Protein AF-A0A933D421-F1 (afdb_monomer_lite)

Sequence (544 aa):
MMTQTYIPRANGWRQTLLIFWFVSIFLESEGARSQDIIVEEHPNHYILLVDASGSMLSTKAKANALRNILFDTLSNRLFRLGFGENIPPLDLNRDFITMHTFGIVEKDSSPAYLRLKGYDFQKDFVHTIILRERLVSPQYLTARLYPNRFFELTVLGWAKQLGLSASRPDSLNTTANRTFLIFIHDAETNESSLAEELIMAERWSNSASFEQAKRIVRDIDRDYGFYDAQGERRWAWQLRYHLPNQPSQTIYLEAYEVIAANLLKLQGESRSIRPFADMRVRWVNEKKTNSEGILSYSFEETFLTWINSFHPTEMTVHFNFTRNTTSSVQPFIPSAETPFKYSDTLSCDTREVNIAFQVPLHQLDALLGTRNMQFVVDHSLTLPKPFRCTIEFFLFTLSTATISILLLTTIIYTIYFRFFATHVFLELPGLVKPIRIRRNTVLTQAITIAPQTNLEVFSVLLPPQLIQRLFYRHASLLIKTTNQGLCKWQDEGSDSTVIRLPHNKKRVNALWTNLPSGPTVVALLFRQAHSESQLHVEYPKGTN

pLDDT: mean 86.41, std 14.04, range [30.09, 98.44]

Radius of gyration: 53.19 Å; chains: 1; bounding box: 113×78×148 Å

Structure (mmCIF, N/CA/C/O backbone):
data_AF-A0A933D421-F1
#
_entry.id   AF-A0A933D421-F1
#
loop_
_atom_site.group_PDB
_atom_site.id
_atom_site.type_symbol
_atom_site.label_atom_id
_atom_site.label_alt_id
_atom_site.label_comp_id
_atom_site.label_asym_id
_atom_site.label_entity_id
_atom_site.label_seq_id
_atom_site.pdbx_PDB_ins_code
_atom_site.Cartn_x
_atom_site.Cartn_y
_atom_site.Cartn_z
_atom_site.occupancy
_atom_site.B_iso_or_equiv
_atom_site.auth_seq_id
_atom_site.auth_comp_id
_atom_site.auth_asym_id
_atom_site.auth_atom_id
_atom_site.pdbx_PDB_model_num
ATOM 1 N N . MET A 1 1 ? 32.314 57.222 -58.630 1.00 40.28 1 MET A N 1
ATOM 2 C CA . MET A 1 1 ? 33.245 56.073 -58.669 1.00 40.28 1 MET A CA 1
ATOM 3 C C . MET A 1 1 ? 32.766 55.076 -57.620 1.00 40.28 1 MET A C 1
ATOM 5 O O . MET A 1 1 ? 32.872 55.376 -56.444 1.00 40.28 1 MET A O 1
ATOM 9 N N . MET A 1 2 ? 31.912 54.106 -57.969 1.00 30.94 2 MET A N 1
ATOM 10 C CA . MET A 1 2 ? 32.271 52.798 -58.562 1.00 30.94 2 MET A CA 1
ATOM 11 C C . MET A 1 2 ? 33.313 52.071 -57.694 1.00 30.94 2 MET A C 1
ATOM 13 O O . MET A 1 2 ? 34.477 52.443 -57.718 1.00 30.94 2 MET A O 1
ATOM 17 N N . THR A 1 3 ? 32.863 51.285 -56.706 1.00 35.72 3 THR A N 1
ATOM 18 C CA . THR A 1 3 ? 32.573 49.823 -56.734 1.00 35.72 3 THR A CA 1
ATOM 19 C C . THR A 1 3 ? 33.805 48.980 -56.406 1.00 35.72 3 THR A C 1
ATOM 21 O O . THR A 1 3 ? 34.722 48.957 -57.213 1.00 35.72 3 THR A O 1
ATOM 24 N N . GLN A 1 4 ? 33.781 48.206 -55.309 1.00 31.16 4 GLN A N 1
ATOM 25 C CA . GLN A 1 4 ? 33.676 46.736 -55.376 1.00 31.16 4 GLN A CA 1
ATOM 26 C C . GLN A 1 4 ? 33.815 46.024 -54.011 1.00 31.16 4 GLN A C 1
ATOM 28 O O . GLN A 1 4 ? 34.751 46.236 -53.249 1.00 31.16 4 GLN A O 1
ATOM 33 N N . THR A 1 5 ? 32.861 45.105 -53.814 1.00 30.09 5 THR A N 1
ATOM 34 C CA . THR A 1 5 ? 32.930 43.782 -53.161 1.00 30.09 5 THR A CA 1
ATOM 35 C C . THR A 1 5 ? 33.203 43.663 -51.662 1.00 30.09 5 THR A C 1
ATOM 37 O O . THR A 1 5 ? 34.333 43.557 -51.198 1.00 30.09 5 THR A O 1
ATOM 40 N N . TYR A 1 6 ? 32.092 43.495 -50.943 1.00 30.91 6 TYR A N 1
ATOM 41 C CA . TYR A 1 6 ? 31.979 42.888 -49.624 1.00 30.91 6 TYR A CA 1
ATOM 42 C C . TYR A 1 6 ? 31.712 41.378 -49.785 1.00 30.91 6 TYR A C 1
ATOM 44 O O . TYR A 1 6 ? 30.716 41.004 -50.401 1.00 30.91 6 TYR A O 1
ATOM 52 N N . ILE A 1 7 ? 32.575 40.515 -49.237 1.00 42.16 7 ILE A N 1
ATOM 53 C CA . ILE A 1 7 ? 32.266 39.104 -48.942 1.00 42.16 7 ILE A CA 1
ATOM 54 C C . ILE A 1 7 ? 33.008 38.716 -47.654 1.00 42.16 7 ILE A C 1
ATOM 56 O O . ILE A 1 7 ? 34.228 38.549 -47.694 1.00 42.16 7 ILE A O 1
ATOM 60 N N . PRO A 1 8 ? 32.308 38.449 -46.539 1.00 38.25 8 PRO A N 1
ATOM 61 C CA . PRO A 1 8 ? 32.777 37.499 -45.552 1.00 38.25 8 PRO A CA 1
ATOM 62 C C . PRO A 1 8 ? 32.083 36.155 -45.776 1.00 38.25 8 PRO A C 1
ATOM 64 O O . PRO A 1 8 ? 30.862 36.038 -45.865 1.00 38.25 8 PRO A O 1
ATOM 67 N N . ARG A 1 9 ? 32.932 35.135 -45.882 1.00 32.97 9 ARG A N 1
ATOM 68 C CA . ARG A 1 9 ? 32.606 33.716 -45.980 1.00 32.97 9 ARG A CA 1
ATOM 69 C C . ARG A 1 9 ? 31.677 33.264 -44.853 1.00 32.97 9 ARG A C 1
ATOM 71 O O . ARG A 1 9 ? 31.929 33.523 -43.679 1.00 32.97 9 ARG A O 1
ATOM 78 N N . ALA A 1 10 ? 30.678 32.481 -45.242 1.00 37.91 10 ALA A N 1
ATOM 79 C CA . ALA A 1 10 ? 29.863 31.658 -44.368 1.00 37.91 10 ALA A CA 1
ATOM 80 C C . ALA A 1 10 ? 30.731 30.670 -43.565 1.00 37.91 10 ALA A C 1
ATOM 82 O O . ALA A 1 10 ? 31.216 29.677 -44.102 1.00 37.91 10 ALA A O 1
ATOM 83 N N . ASN A 1 11 ? 30.876 30.920 -42.265 1.00 42.66 11 ASN A N 1
ATOM 84 C CA . ASN A 1 11 ? 31.207 29.904 -41.267 1.00 42.66 11 ASN A CA 1
ATOM 85 C C . ASN A 1 11 ? 29.934 29.643 -40.460 1.00 42.66 11 ASN A C 1
ATOM 87 O O . ASN A 1 11 ? 29.681 30.296 -39.455 1.00 42.66 11 ASN A O 1
ATOM 91 N N . GLY A 1 12 ? 29.098 28.724 -40.939 1.00 38.22 12 GLY A N 1
ATOM 92 C CA . GLY A 1 12 ? 27.780 28.481 -40.351 1.00 38.22 12 GLY A CA 1
ATOM 93 C C . GLY A 1 12 ? 27.236 27.092 -40.648 1.00 38.22 12 GLY A C 1
ATOM 94 O O . GLY A 1 12 ? 26.099 26.975 -41.070 1.00 38.22 12 GLY A O 1
ATOM 95 N N . TRP A 1 13 ? 28.054 26.046 -40.493 1.00 35.22 13 TRP A N 1
ATOM 96 C CA . TRP A 1 13 ? 27.621 24.649 -40.691 1.00 35.22 13 TRP A CA 1
ATOM 97 C C . TRP A 1 13 ? 28.141 23.689 -39.606 1.00 35.22 13 TRP A C 1
ATOM 99 O O . TRP A 1 13 ? 28.271 22.491 -39.836 1.00 35.22 13 TRP A O 1
ATOM 109 N N . ARG A 1 14 ? 28.461 24.193 -38.403 1.00 36.81 14 ARG A N 1
ATOM 110 C CA . ARG A 1 14 ? 28.916 23.349 -37.275 1.00 36.81 14 ARG A CA 1
ATOM 111 C C . ARG A 1 14 ? 28.171 23.530 -35.948 1.00 36.81 14 ARG A C 1
ATOM 113 O O . ARG A 1 14 ? 28.509 22.839 -34.999 1.00 36.81 14 ARG A O 1
ATOM 120 N N . GLN A 1 15 ? 27.142 24.376 -35.871 1.00 40.47 15 GLN A N 1
ATOM 121 C CA . GLN A 1 15 ? 26.372 24.574 -34.627 1.00 40.47 15 GLN A CA 1
ATOM 122 C C . GLN A 1 15 ? 24.913 24.095 -34.682 1.00 40.47 15 GLN A C 1
ATOM 124 O O . GLN A 1 15 ? 24.257 24.028 -33.650 1.00 40.47 15 GLN A O 1
ATOM 129 N N . THR A 1 16 ? 24.413 23.656 -35.838 1.00 39.94 16 THR A N 1
ATOM 130 C CA . THR A 1 16 ? 23.003 23.251 -35.994 1.00 39.94 16 THR A CA 1
ATOM 131 C C . THR A 1 16 ? 22.728 21.776 -35.670 1.00 39.94 16 THR A C 1
ATOM 133 O O . THR A 1 16 ? 21.579 21.353 -35.691 1.00 39.94 16 THR A O 1
ATOM 136 N N . LEU A 1 17 ? 23.755 20.982 -35.342 1.00 36.59 17 LEU A N 1
ATOM 137 C CA . LEU A 1 17 ? 23.623 19.537 -35.079 1.00 36.59 17 LEU A CA 1
ATOM 138 C C . LEU A 1 17 ? 23.574 19.163 -33.586 1.00 36.59 17 LEU A C 1
ATOM 140 O O . LEU A 1 17 ? 23.368 18.000 -33.266 1.00 36.59 17 LEU A O 1
ATOM 144 N N . LEU A 1 18 ? 23.716 20.132 -32.673 1.00 37.53 18 LEU A N 1
ATOM 145 C CA . LEU A 1 18 ? 23.703 19.893 -31.219 1.00 37.53 18 LEU A CA 1
ATOM 146 C C . LEU A 1 18 ? 22.441 20.400 -30.500 1.00 37.53 18 LEU A C 1
ATOM 148 O O . LEU A 1 18 ? 22.252 20.092 -29.331 1.00 37.53 18 LEU A O 1
ATOM 152 N N . ILE A 1 19 ? 21.547 21.121 -31.187 1.00 37.59 19 ILE A N 1
ATOM 153 C CA . ILE A 1 19 ? 20.335 21.700 -30.570 1.00 37.59 19 ILE A CA 1
ATOM 154 C C . ILE A 1 19 ? 19.090 20.808 -30.768 1.00 37.59 19 ILE A C 1
ATOM 156 O O . ILE A 1 19 ? 18.102 20.955 -30.058 1.00 37.59 19 ILE A O 1
ATOM 160 N N . PHE A 1 20 ? 19.152 19.793 -31.637 1.00 36.06 20 PHE A N 1
ATOM 161 C CA . PHE A 1 20 ? 18.043 18.843 -31.832 1.00 36.06 20 PHE A CA 1
ATOM 162 C C . PHE A 1 20 ? 17.996 17.685 -30.819 1.00 36.06 20 PHE A C 1
ATOM 164 O O . PHE A 1 20 ? 17.106 16.846 -30.900 1.00 36.06 20 PHE A O 1
ATOM 171 N N . TRP A 1 21 ? 18.914 17.646 -29.849 1.00 37.09 21 TRP A N 1
ATOM 172 C CA . TRP A 1 21 ? 18.973 16.590 -28.828 1.00 37.09 21 TRP A CA 1
ATOM 173 C C . TRP A 1 21 ? 18.249 16.924 -27.512 1.00 37.09 21 TRP A C 1
ATOM 175 O O . TRP A 1 21 ? 18.251 16.102 -26.604 1.00 37.09 21 TRP A O 1
ATOM 185 N N . PHE A 1 22 ? 17.609 18.096 -27.388 1.00 36.22 22 PHE A N 1
ATOM 186 C CA . PHE A 1 22 ? 17.103 18.573 -26.089 1.00 36.22 22 PHE A CA 1
ATOM 187 C C . PHE A 1 22 ? 15.595 18.868 -25.988 1.00 36.22 22 PHE A C 1
ATOM 189 O O . PHE A 1 22 ? 15.155 19.318 -24.936 1.00 36.22 22 PHE A O 1
ATOM 196 N N . VAL A 1 23 ? 14.772 18.608 -27.016 1.00 34.69 23 VAL A N 1
ATOM 197 C CA . VAL A 1 23 ? 13.367 19.095 -27.035 1.00 34.69 23 VAL A CA 1
ATOM 198 C C . VAL A 1 23 ? 12.318 17.989 -27.248 1.00 34.69 23 VAL A C 1
ATOM 200 O O . VAL A 1 23 ? 11.294 18.202 -27.883 1.00 34.69 23 VAL A O 1
ATOM 203 N N . SER A 1 24 ? 12.511 16.772 -26.730 1.00 33.25 24 SER A N 1
ATOM 204 C CA . SER A 1 24 ? 11.437 15.748 -26.793 1.00 33.25 24 SER A CA 1
ATOM 205 C C . SER A 1 24 ? 11.274 14.879 -25.547 1.00 33.25 24 SER A C 1
ATOM 207 O O . SER A 1 24 ? 10.720 13.790 -25.633 1.00 33.25 24 SER A O 1
ATOM 209 N N . ILE A 1 25 ? 11.696 15.357 -24.374 1.00 40.53 25 ILE A N 1
ATOM 210 C CA . ILE A 1 25 ? 11.399 14.685 -23.100 1.00 40.53 25 ILE A CA 1
ATOM 211 C C . ILE A 1 25 ? 10.847 15.715 -22.110 1.00 40.53 25 ILE A C 1
ATOM 213 O O . ILE A 1 25 ? 11.459 16.039 -21.103 1.00 40.53 25 ILE A O 1
ATOM 217 N N . PHE A 1 26 ? 9.680 16.263 -22.430 1.00 37.12 26 PHE A N 1
ATOM 218 C CA . PHE A 1 26 ? 8.717 16.661 -21.406 1.00 37.12 26 PHE A CA 1
ATOM 219 C C . PHE A 1 26 ? 7.535 15.713 -21.574 1.00 37.12 26 PHE A C 1
ATOM 221 O O . PHE A 1 26 ? 6.525 16.045 -22.184 1.00 37.12 26 PHE A O 1
ATOM 228 N N . LEU A 1 27 ? 7.735 14.470 -21.133 1.00 39.78 27 LEU A N 1
ATOM 229 C CA . LEU A 1 27 ? 6.617 13.593 -20.829 1.00 39.78 27 LEU A CA 1
ATOM 230 C C . LEU A 1 27 ? 6.030 14.130 -19.529 1.00 39.78 27 LEU A C 1
ATOM 232 O O . LEU A 1 27 ? 6.696 14.111 -18.492 1.00 39.78 27 LEU A O 1
ATOM 236 N N . GLU A 1 28 ? 4.813 14.660 -19.621 1.00 38.38 28 GLU A N 1
ATOM 237 C CA . GLU A 1 28 ? 3.894 14.721 -18.492 1.00 38.38 28 GLU A CA 1
ATOM 238 C C . GLU A 1 28 ? 3.992 13.380 -17.766 1.00 38.38 28 GLU A C 1
ATOM 240 O O . GLU A 1 28 ? 3.680 12.333 -18.333 1.00 38.38 28 GLU A O 1
ATOM 245 N N . SER A 1 29 ? 4.517 13.389 -16.539 1.00 41.00 29 SER A N 1
ATOM 246 C CA . SER A 1 29 ? 4.427 12.216 -15.685 1.00 41.00 29 SER A CA 1
ATOM 247 C C . SER A 1 29 ? 2.951 12.065 -15.345 1.00 41.00 29 SER A C 1
ATOM 249 O O . SER A 1 29 ? 2.460 12.745 -14.440 1.00 41.00 29 SER A O 1
ATOM 251 N N . GLU A 1 30 ? 2.242 11.249 -16.124 1.00 47.75 30 GLU A N 1
ATOM 252 C CA . GLU A 1 30 ? 0.911 10.766 -15.781 1.00 47.75 30 GLU A CA 1
ATOM 253 C C . GLU A 1 30 ? 0.959 10.293 -14.328 1.00 47.75 30 GLU A C 1
ATOM 255 O O . GLU A 1 30 ? 1.812 9.494 -13.945 1.00 47.75 30 GLU A O 1
ATOM 260 N N . GLY A 1 31 ? 0.127 10.895 -13.481 1.00 53.53 31 GLY A N 1
ATOM 261 C CA . GLY A 1 31 ? 0.128 10.626 -12.048 1.00 53.53 31 GLY A CA 1
ATOM 262 C C . GLY A 1 31 ? -0.161 9.155 -11.748 1.00 53.53 31 GLY A C 1
ATOM 263 O O . GLY A 1 31 ? -0.744 8.434 -12.557 1.00 53.53 31 GLY A O 1
ATOM 264 N N . ALA A 1 32 ? 0.232 8.705 -10.556 1.00 59.62 32 ALA A N 1
ATOM 265 C CA . ALA A 1 32 ? -0.254 7.437 -10.020 1.00 59.62 32 ALA A CA 1
ATOM 266 C C . ALA A 1 32 ? -1.791 7.381 -10.121 1.00 59.62 32 ALA A C 1
ATOM 268 O O . ALA A 1 32 ? -2.465 8.341 -9.746 1.00 59.62 32 ALA A O 1
ATOM 269 N N . ARG A 1 33 ? -2.335 6.281 -10.657 1.00 63.56 33 ARG A N 1
ATOM 270 C CA . ARG A 1 33 ? -3.786 6.129 -10.879 1.00 63.56 33 ARG A CA 1
ATOM 271 C C . ARG A 1 33 ? -4.540 5.851 -9.579 1.00 63.56 33 ARG A C 1
ATOM 273 O O . ARG A 1 33 ? -5.685 6.270 -9.439 1.00 63.56 33 ARG A O 1
ATOM 280 N N . SER A 1 34 ? -3.882 5.173 -8.648 1.00 77.31 34 SER A N 1
ATOM 281 C CA . SER A 1 34 ? -4.403 4.797 -7.336 1.00 77.31 34 SER A CA 1
ATOM 282 C C . SER A 1 34 ? -3.242 4.687 -6.355 1.00 77.31 34 SER A C 1
ATOM 284 O O . SER A 1 34 ? -2.166 4.190 -6.698 1.00 77.31 34 SER A O 1
ATOM 286 N N . GLN A 1 35 ? -3.459 5.197 -5.147 1.00 86.69 35 GLN A N 1
ATOM 287 C CA . GLN A 1 35 ? -2.560 5.076 -4.006 1.00 86.69 35 GLN A CA 1
ATOM 288 C C . GLN A 1 35 ? -3.419 4.770 -2.794 1.00 86.69 35 GLN A C 1
ATOM 290 O O . GLN A 1 35 ? -4.224 5.611 -2.396 1.00 86.69 35 GLN A O 1
ATOM 295 N N . ASP A 1 36 ? -3.242 3.590 -2.218 1.00 87.19 36 ASP A N 1
ATOM 296 C CA . ASP A 1 36 ? -4.032 3.157 -1.075 1.00 87.19 36 ASP A CA 1
ATOM 297 C C . ASP A 1 36 ? -3.165 2.419 -0.057 1.00 87.19 36 ASP A C 1
ATOM 299 O O . ASP A 1 36 ? -2.214 1.711 -0.393 1.00 87.19 36 ASP A O 1
ATOM 303 N N . ILE A 1 37 ? -3.519 2.581 1.217 1.00 89.88 37 ILE A N 1
ATOM 304 C CA . ILE A 1 37 ? -3.041 1.717 2.294 1.00 89.88 37 ILE A CA 1
ATOM 305 C C . ILE A 1 37 ? -4.127 0.688 2.551 1.00 89.88 37 ILE A C 1
ATOM 307 O O . ILE A 1 37 ? -5.219 1.018 3.012 1.00 89.88 37 ILE A O 1
ATOM 311 N N . ILE A 1 38 ? -3.801 -0.564 2.273 1.00 91.19 38 ILE A N 1
ATOM 312 C CA . ILE A 1 38 ? -4.672 -1.706 2.493 1.00 91.19 38 ILE A CA 1
ATOM 313 C C . ILE A 1 38 ? -4.276 -2.332 3.825 1.00 91.19 38 ILE A C 1
ATOM 315 O O . ILE A 1 38 ? -3.135 -2.746 4.015 1.00 91.19 38 ILE A O 1
ATOM 319 N N . VAL A 1 39 ? -5.205 -2.379 4.774 1.00 89.81 39 VAL A N 1
ATOM 320 C CA . VAL A 1 39 ? -4.990 -3.090 6.039 1.00 89.81 39 VAL A CA 1
ATOM 321 C C . VAL A 1 39 ? -5.257 -4.573 5.798 1.00 89.81 39 VAL A C 1
ATOM 323 O O . VAL A 1 39 ? -6.278 -4.925 5.209 1.00 89.81 39 VAL A O 1
ATOM 326 N N . GLU A 1 40 ? -4.353 -5.445 6.240 1.00 90.12 40 GLU A N 1
ATOM 327 C CA . GLU A 1 40 ? -4.581 -6.890 6.181 1.00 90.12 40 GLU A CA 1
ATOM 328 C C . GLU A 1 40 ? -5.824 -7.278 7.002 1.00 90.12 40 GLU A C 1
ATOM 330 O O . GLU A 1 40 ? -6.016 -6.803 8.122 1.00 90.12 40 GLU A O 1
ATOM 335 N N . GLU A 1 41 ? -6.651 -8.185 6.480 1.00 89.38 41 GLU A N 1
ATOM 336 C CA . GLU A 1 41 ? -7.944 -8.525 7.094 1.00 89.38 41 GLU A CA 1
ATOM 337 C C . GLU A 1 41 ? -7.834 -9.197 8.467 1.00 89.38 41 GLU A C 1
ATOM 339 O O . GLU A 1 41 ? -8.750 -9.069 9.272 1.00 89.38 41 GLU A O 1
ATOM 344 N N . HIS A 1 42 ? -6.748 -9.925 8.736 1.00 92.75 42 HIS A N 1
ATOM 345 C CA . HIS A 1 42 ? -6.534 -10.693 9.964 1.00 92.75 42 HIS A CA 1
ATOM 346 C C . HIS A 1 42 ? -5.051 -10.701 10.338 1.00 92.75 42 HIS A C 1
ATOM 348 O O . HIS A 1 42 ? -4.216 -10.697 9.436 1.00 92.75 42 HIS A O 1
ATOM 354 N N . PRO A 1 43 ? -4.697 -10.827 11.627 1.00 96.00 43 PRO A N 1
ATOM 355 C CA . PRO A 1 43 ? -5.585 -11.022 12.779 1.00 96.00 43 PRO A CA 1
ATOM 356 C C . PRO A 1 43 ? -6.247 -9.721 13.257 1.00 96.00 43 PRO A C 1
ATOM 358 O O . PRO A 1 43 ? -5.604 -8.678 13.303 1.00 96.00 43 PRO A O 1
ATOM 361 N N . ASN A 1 44 ? -7.505 -9.788 13.683 1.00 97.00 44 ASN A N 1
ATOM 362 C CA . ASN A 1 44 ? -8.232 -8.689 14.324 1.00 97.00 44 ASN A CA 1
ATOM 363 C C . ASN A 1 44 ? -8.268 -8.852 15.844 1.00 97.00 44 ASN A C 1
ATOM 365 O O . ASN A 1 44 ? -8.042 -9.938 16.375 1.00 97.00 44 ASN A O 1
ATOM 369 N N . HIS A 1 45 ? -8.594 -7.780 16.562 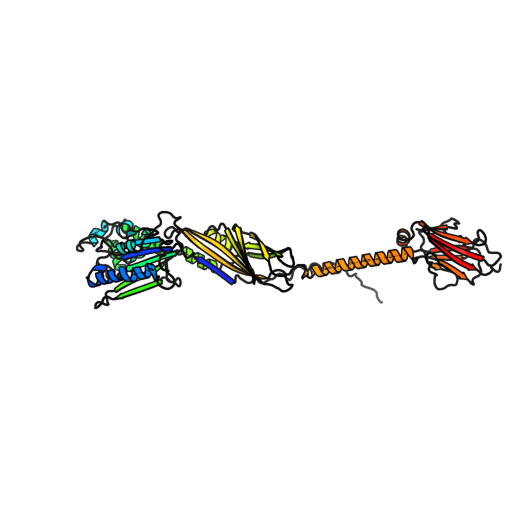1.00 97.75 45 HIS A N 1
ATOM 370 C CA . HIS A 1 45 ? -8.806 -7.799 18.007 1.00 97.75 45 HIS A CA 1
ATOM 371 C C . HIS A 1 45 ? -10.189 -7.259 18.364 1.00 97.75 45 HIS A C 1
ATOM 373 O O . HIS A 1 45 ? -10.480 -6.092 18.128 1.00 97.75 45 HIS A O 1
ATOM 379 N N . TYR A 1 46 ? -11.028 -8.100 18.962 1.00 98.19 46 TYR A N 1
ATOM 380 C CA . TYR A 1 46 ? -12.363 -7.738 19.428 1.00 98.19 46 TYR A CA 1
ATOM 381 C C . TYR A 1 46 ? -12.332 -7.482 20.933 1.00 98.19 46 TYR A C 1
ATOM 383 O O . TYR A 1 46 ? -11.952 -8.356 21.709 1.00 98.19 46 TYR A O 1
ATOM 391 N N . ILE A 1 47 ? -12.752 -6.293 21.351 1.00 98.38 47 ILE A N 1
ATOM 392 C CA . ILE A 1 47 ? -12.903 -5.896 22.750 1.00 98.38 47 ILE A CA 1
ATOM 393 C C . ILE A 1 47 ? -14.398 -5.853 23.052 1.00 98.38 47 ILE A C 1
ATOM 395 O O . ILE A 1 47 ? -15.101 -4.947 22.611 1.00 98.38 47 ILE A O 1
ATOM 399 N N . LEU A 1 48 ? -14.888 -6.834 23.804 1.00 98.19 48 LEU A N 1
ATOM 400 C CA . LEU A 1 48 ? -16.241 -6.836 24.346 1.00 98.19 48 LEU A CA 1
ATOM 401 C C . LEU A 1 48 ? -16.239 -6.092 25.678 1.00 98.19 48 LEU A C 1
ATOM 403 O O . LEU A 1 48 ? -15.549 -6.502 26.608 1.00 98.19 48 LEU A O 1
ATOM 407 N N . LEU A 1 49 ? -17.017 -5.021 25.774 1.00 97.94 49 LEU A N 1
ATOM 408 C CA . LEU A 1 49 ? -17.159 -4.213 26.975 1.00 97.94 49 LEU A CA 1
ATOM 409 C C . LEU A 1 49 ? -18.627 -4.216 27.412 1.00 97.94 49 LEU A C 1
ATOM 411 O O . LEU A 1 49 ? -19.479 -3.610 26.762 1.00 97.94 49 LEU A O 1
ATOM 415 N N . VAL A 1 50 ? -18.913 -4.929 28.500 1.00 97.19 50 VAL A N 1
ATOM 416 C CA . VAL A 1 50 ? -20.275 -5.155 28.998 1.00 97.19 50 VAL A CA 1
ATOM 417 C C . VAL A 1 50 ? -20.510 -4.362 30.277 1.00 97.19 50 VAL A C 1
ATOM 419 O O . VAL A 1 50 ? -19.765 -4.502 31.247 1.00 97.19 50 VAL A O 1
ATOM 422 N N . ASP A 1 51 ? -21.561 -3.553 30.291 1.00 96.00 51 ASP A N 1
ATOM 423 C CA . ASP A 1 51 ? -21.996 -2.851 31.491 1.00 96.00 51 ASP A CA 1
ATOM 424 C C . ASP A 1 51 ? -22.525 -3.847 32.526 1.00 96.00 51 ASP A C 1
ATOM 426 O O . ASP A 1 51 ? -23.450 -4.623 32.263 1.00 96.00 51 ASP A O 1
ATOM 430 N N . ALA A 1 52 ? -21.894 -3.847 33.696 1.00 94.62 52 ALA A N 1
ATOM 431 C CA . ALA A 1 52 ? -22.267 -4.669 34.836 1.00 94.62 52 ALA A CA 1
ATOM 432 C C . ALA A 1 52 ? -22.821 -3.816 35.988 1.00 94.62 52 ALA A C 1
ATOM 434 O O . ALA A 1 52 ? -22.849 -4.262 37.135 1.00 94.62 52 ALA A O 1
ATOM 435 N N . SER A 1 53 ? -23.257 -2.589 35.713 1.00 91.12 53 SER A N 1
ATOM 436 C CA . SER A 1 53 ? -23.921 -1.741 36.699 1.00 91.12 53 SER A CA 1
ATOM 437 C C . SER A 1 53 ? -25.293 -2.289 37.120 1.00 91.12 53 SER A C 1
ATOM 439 O O . SER A 1 53 ? -25.935 -3.087 36.431 1.00 91.12 53 SER A O 1
ATOM 441 N N . GLY A 1 54 ? -25.762 -1.866 38.292 1.00 86.81 54 GLY A N 1
ATOM 442 C CA . GLY A 1 54 ? -27.043 -2.265 38.861 1.00 86.81 54 GLY A CA 1
ATOM 443 C C . GLY A 1 54 ? -28.232 -1.784 38.029 1.00 86.81 54 GLY A C 1
ATOM 444 O O . GLY A 1 54 ? -29.255 -2.471 37.987 1.00 86.81 54 GLY A O 1
ATOM 445 N N . SER A 1 55 ? -28.098 -0.667 37.299 1.00 89.06 55 SER A N 1
ATOM 446 C CA . SER A 1 55 ? -29.134 -0.151 36.390 1.00 89.06 55 SER A CA 1
ATOM 447 C C . SER A 1 55 ? -29.504 -1.177 35.317 1.00 89.06 55 SER A C 1
ATOM 449 O O . SER A 1 55 ? -30.701 -1.406 35.085 1.00 89.06 55 SER A O 1
ATOM 451 N N . MET A 1 56 ? -28.509 -1.906 34.795 1.00 90.38 56 MET A N 1
ATOM 452 C CA . MET A 1 56 ? -28.667 -2.989 33.816 1.00 90.38 56 MET A CA 1
ATOM 453 C C . MET A 1 56 ? -29.522 -4.155 34.329 1.00 90.38 56 MET A C 1
ATOM 455 O O . MET A 1 56 ? -30.089 -4.903 33.529 1.00 90.38 56 MET A O 1
ATOM 459 N N . LEU A 1 57 ? -29.646 -4.316 35.652 1.00 87.94 57 LEU A N 1
ATOM 460 C CA . LEU A 1 57 ? -30.450 -5.356 36.304 1.00 87.94 57 LEU A CA 1
ATOM 461 C C . LEU A 1 57 ? -31.596 -4.822 37.171 1.00 87.94 57 LEU A C 1
ATOM 463 O O . LEU A 1 57 ? -32.268 -5.611 37.839 1.00 87.94 57 LEU A O 1
ATOM 467 N N . SER A 1 58 ? -31.854 -3.514 37.151 1.00 86.44 58 SER A N 1
ATOM 468 C CA . SER A 1 58 ? -32.830 -2.861 38.040 1.00 86.44 58 SER A CA 1
ATOM 469 C C . SER A 1 58 ? -34.240 -3.460 37.957 1.00 86.44 58 SER A C 1
ATOM 471 O O . SER A 1 58 ? -35.008 -3.395 38.917 1.00 86.44 58 SER A O 1
ATOM 473 N N . THR A 1 59 ? -34.585 -4.101 36.835 1.00 88.75 59 THR A N 1
ATOM 474 C CA . THR A 1 59 ? -35.825 -4.863 36.674 1.00 88.75 59 THR A CA 1
ATOM 475 C C . THR A 1 59 ? -35.567 -6.249 36.080 1.00 88.75 59 THR A C 1
ATOM 477 O O . THR A 1 59 ? -34.644 -6.462 35.291 1.00 88.75 59 THR A O 1
ATOM 480 N N . LYS A 1 60 ? -36.454 -7.212 36.375 1.00 90.12 60 LYS A N 1
ATOM 481 C CA . LYS A 1 60 ? -36.432 -8.545 35.738 1.00 90.12 60 LYS A CA 1
ATOM 482 C C . LYS A 1 60 ? -36.545 -8.456 34.210 1.00 90.12 60 LYS A C 1
ATOM 484 O O . LYS A 1 60 ? -35.978 -9.284 33.503 1.00 90.12 60 LYS A O 1
ATOM 489 N N . ALA A 1 61 ? -37.271 -7.457 33.704 1.00 90.31 61 ALA A N 1
ATOM 490 C CA . ALA A 1 61 ? -37.400 -7.211 32.273 1.00 90.31 61 ALA A CA 1
ATOM 491 C C . ALA A 1 61 ? -36.053 -6.798 31.657 1.00 90.31 61 ALA A C 1
ATOM 493 O O . ALA A 1 61 ? -35.658 -7.397 30.657 1.00 90.31 61 ALA A O 1
ATOM 494 N N . LYS A 1 62 ? -35.321 -5.865 32.287 1.00 91.12 62 LYS A N 1
ATOM 495 C CA . LYS A 1 62 ? -33.957 -5.472 31.888 1.00 91.12 62 LYS A CA 1
ATOM 496 C C . LYS A 1 62 ? -32.983 -6.640 31.929 1.00 91.12 62 LYS A C 1
ATOM 498 O O . LYS A 1 62 ? -32.323 -6.909 30.932 1.00 91.12 62 LYS A O 1
ATOM 503 N N . ALA A 1 63 ? -32.978 -7.402 33.021 1.00 91.31 63 ALA A N 1
ATOM 504 C CA . ALA A 1 63 ? -32.122 -8.577 33.155 1.00 91.31 63 ALA A CA 1
ATOM 505 C C . ALA A 1 63 ? -32.368 -9.612 32.038 1.00 91.31 63 ALA A C 1
ATOM 507 O O . ALA A 1 63 ? -31.425 -10.146 31.453 1.00 91.31 63 ALA A O 1
ATOM 508 N N . ASN A 1 64 ? -33.635 -9.872 31.699 1.00 91.94 64 ASN A N 1
ATOM 509 C CA . ASN A 1 64 ? -33.993 -10.769 30.599 1.00 91.94 64 ASN A CA 1
ATOM 510 C C . ASN A 1 64 ? -33.614 -10.187 29.228 1.00 91.94 64 ASN A C 1
ATOM 512 O O . ASN A 1 64 ? -33.103 -10.916 28.381 1.00 91.94 64 ASN A O 1
ATOM 516 N N . ALA A 1 65 ? -33.835 -8.888 29.010 1.00 93.19 65 ALA A N 1
ATOM 517 C CA . ALA A 1 65 ? -33.446 -8.204 27.780 1.00 93.19 65 ALA A CA 1
ATOM 518 C C . ALA A 1 65 ? -31.928 -8.267 27.560 1.00 93.19 65 ALA A C 1
ATOM 520 O O . ALA A 1 65 ? -31.487 -8.652 26.480 1.00 93.19 65 ALA A O 1
ATOM 521 N N . LEU A 1 66 ? -31.136 -7.986 28.599 1.00 94.69 66 LEU A N 1
ATOM 522 C CA . LEU A 1 66 ? -29.681 -8.107 28.569 1.00 94.69 66 LEU A CA 1
ATOM 523 C C . LEU A 1 66 ? -29.249 -9.531 28.209 1.00 94.69 66 LEU A C 1
ATOM 525 O O . LEU A 1 66 ? -28.413 -9.712 27.328 1.00 94.69 66 LEU A O 1
ATOM 529 N N . ARG A 1 67 ? -29.848 -10.554 28.837 1.00 93.62 67 ARG A N 1
ATOM 530 C CA . ARG A 1 67 ? -29.570 -11.958 28.494 1.00 93.62 67 ARG A CA 1
ATOM 531 C C . ARG A 1 67 ? -29.836 -12.240 27.019 1.00 93.62 67 ARG A C 1
ATOM 533 O O . ARG A 1 67 ? -28.952 -12.764 26.353 1.00 93.62 67 ARG A O 1
ATOM 540 N N . ASN A 1 68 ? -30.996 -11.855 26.495 1.00 93.75 68 ASN A N 1
ATOM 541 C CA . ASN A 1 68 ? -31.329 -12.085 25.086 1.00 93.75 68 ASN A CA 1
ATOM 542 C C . ASN A 1 68 ? -30.352 -11.355 24.145 1.00 93.75 68 ASN A C 1
ATOM 544 O O . ASN A 1 68 ? -29.911 -11.910 23.140 1.00 93.75 68 ASN A O 1
ATOM 548 N N . ILE A 1 69 ? -29.955 -10.125 24.482 1.00 95.69 69 ILE A N 1
ATOM 549 C CA . ILE A 1 69 ? -28.965 -9.377 23.697 1.00 95.69 69 ILE A CA 1
ATOM 550 C C . ILE A 1 69 ? -27.618 -10.101 23.700 1.00 95.69 69 ILE A C 1
ATOM 552 O O . ILE A 1 69 ? -27.042 -10.279 22.634 1.00 95.69 69 ILE A O 1
ATOM 556 N N . LEU A 1 70 ? -27.124 -10.559 24.851 1.00 94.62 70 LEU A N 1
ATOM 557 C CA . LEU A 1 70 ? -25.824 -11.229 24.956 1.00 94.62 70 LEU A CA 1
ATOM 558 C C . LEU A 1 70 ? -25.821 -12.623 24.295 1.00 94.62 70 LEU A C 1
ATOM 560 O O . LEU A 1 70 ? -24.931 -12.949 23.503 1.00 94.62 70 LEU A O 1
ATOM 564 N N . PHE A 1 71 ? -26.819 -13.451 24.597 1.00 93.94 71 PHE A N 1
ATOM 565 C CA . PHE A 1 71 ? -26.859 -14.849 24.161 1.00 93.94 71 PHE A CA 1
ATOM 566 C C . PHE A 1 71 ? -27.324 -15.018 22.716 1.00 93.94 71 PHE A C 1
ATOM 568 O O . PHE A 1 71 ? -26.750 -15.837 22.003 1.00 93.94 71 PHE A O 1
ATOM 575 N N . ASP A 1 72 ? -28.291 -14.221 22.257 1.00 92.81 72 ASP A N 1
ATOM 576 C CA . ASP A 1 72 ? -28.836 -14.382 20.909 1.00 92.81 72 ASP A CA 1
ATOM 577 C C . ASP A 1 72 ? -28.199 -13.385 19.945 1.00 92.81 72 ASP A C 1
ATOM 579 O O . ASP A 1 72 ? -27.605 -13.763 18.934 1.00 92.81 72 ASP A O 1
ATOM 583 N N . THR A 1 73 ? -28.291 -12.092 20.257 1.00 95.44 73 THR A N 1
ATOM 584 C CA . THR A 1 73 ? -27.923 -11.045 19.295 1.00 95.44 73 THR A CA 1
ATOM 585 C C . THR A 1 73 ? -26.411 -10.912 19.150 1.00 95.44 73 THR A C 1
ATOM 587 O O . THR A 1 73 ? -25.887 -11.028 18.042 1.00 95.44 73 THR A O 1
ATOM 590 N N . LEU A 1 74 ? -25.707 -10.683 20.259 1.00 96.38 74 LEU A N 1
ATOM 591 C CA . LEU A 1 74 ? -24.263 -10.489 20.296 1.00 96.38 74 LEU A CA 1
ATOM 592 C C . LEU A 1 74 ? -23.548 -11.742 19.804 1.00 96.38 74 LEU A C 1
ATOM 594 O O . LEU A 1 74 ? -22.701 -11.631 18.929 1.00 96.38 74 LEU A O 1
ATOM 598 N N . SER A 1 75 ? -23.919 -12.925 20.301 1.00 93.81 75 SER A N 1
ATOM 599 C CA . SER A 1 75 ? -23.291 -14.179 19.865 1.00 93.81 75 SER A CA 1
ATOM 600 C C . SER A 1 75 ? -23.488 -14.423 18.361 1.00 93.81 75 SER A C 1
ATOM 602 O O . SER A 1 75 ? -22.531 -14.735 17.655 1.00 93.81 75 SER A O 1
ATOM 604 N N . ASN A 1 76 ? -24.697 -14.223 17.822 1.00 95.19 76 ASN A N 1
ATOM 605 C CA . ASN A 1 76 ? -24.939 -14.392 16.385 1.00 95.19 76 ASN A CA 1
ATOM 606 C C . ASN A 1 76 ? -24.163 -13.364 15.538 1.00 95.19 76 ASN A C 1
ATOM 608 O O . ASN A 1 76 ? -23.610 -13.702 14.491 1.00 95.19 76 ASN A O 1
ATOM 612 N N . ARG A 1 77 ? -24.079 -12.110 15.994 1.00 96.62 77 ARG A N 1
ATOM 613 C CA . ARG A 1 77 ? -23.302 -11.062 15.319 1.00 96.62 77 ARG A CA 1
ATOM 614 C C . ARG A 1 77 ? -21.811 -11.359 15.355 1.00 96.62 77 ARG A C 1
ATOM 616 O O . ARG A 1 77 ? -21.187 -11.422 14.303 1.00 96.62 77 ARG A O 1
ATOM 623 N N . LEU A 1 78 ? -21.274 -11.631 16.536 1.00 96.25 78 LEU A N 1
ATOM 624 C CA . LEU A 1 78 ? -19.855 -11.868 16.748 1.00 96.25 78 LEU A CA 1
ATOM 625 C C . LEU A 1 78 ? -19.346 -13.073 15.952 1.00 96.25 78 LEU A C 1
ATOM 627 O O . LEU A 1 78 ? -18.282 -12.975 15.364 1.00 96.25 78 LEU A O 1
ATOM 631 N N . PHE A 1 79 ? -20.092 -14.180 15.886 1.00 94.75 79 PHE A N 1
ATOM 632 C CA . PHE A 1 79 ? -19.592 -15.415 15.263 1.00 94.75 79 PHE A CA 1
ATOM 633 C C . PHE A 1 79 ? -20.066 -15.670 13.829 1.00 94.75 79 PHE A C 1
ATOM 635 O O . PHE A 1 79 ? -19.537 -16.571 13.182 1.00 94.75 79 PHE A O 1
ATOM 642 N N . ARG A 1 80 ? -21.099 -14.971 13.335 1.00 94.88 80 ARG A N 1
ATOM 643 C CA . ARG A 1 80 ? -21.701 -15.291 12.024 1.00 94.88 80 ARG A CA 1
ATOM 644 C C . ARG A 1 80 ? -21.909 -14.092 11.120 1.00 94.88 80 ARG A C 1
ATOM 646 O O . ARG A 1 80 ? -21.607 -14.185 9.938 1.00 94.88 80 ARG A O 1
ATOM 653 N N . LEU A 1 81 ? -22.483 -13.010 11.642 1.00 96.25 81 LEU A N 1
ATOM 654 C CA . LEU A 1 81 ? -22.967 -11.918 10.791 1.00 96.25 81 LEU A CA 1
ATOM 655 C C . LEU A 1 81 ? -22.007 -10.728 10.686 1.00 96.25 81 LEU A C 1
ATOM 657 O O . LEU A 1 81 ? -22.120 -9.972 9.729 1.00 96.25 81 LEU A O 1
ATOM 661 N N . GLY A 1 82 ? -21.133 -10.515 11.669 1.00 96.56 82 GLY A N 1
ATOM 662 C CA . GLY A 1 82 ? -20.427 -9.245 11.838 1.00 96.56 82 GLY A CA 1
ATOM 663 C C . GLY A 1 82 ? -21.354 -8.089 12.245 1.00 96.56 82 GLY A C 1
ATOM 664 O O . GLY A 1 82 ? -22.564 -8.263 12.467 1.00 96.56 82 GLY A O 1
ATOM 665 N N . PHE A 1 83 ? -20.780 -6.891 12.349 1.00 96.44 83 PHE A N 1
ATOM 666 C CA . PHE A 1 83 ? -21.467 -5.657 12.738 1.00 96.44 83 PHE A CA 1
ATOM 667 C C . PHE A 1 83 ? -21.387 -4.616 11.611 1.00 96.44 83 PHE A C 1
ATOM 669 O O . PHE A 1 83 ? -20.401 -3.896 11.465 1.00 96.44 83 PHE A O 1
ATOM 676 N N . GLY A 1 84 ? -22.460 -4.517 10.822 1.00 90.25 84 GLY A N 1
ATOM 677 C CA . GLY A 1 84 ? -22.493 -3.646 9.643 1.00 90.25 84 GLY A CA 1
ATOM 678 C C . GLY A 1 84 ? -21.639 -4.193 8.496 1.00 90.25 84 GLY A C 1
ATOM 679 O O . GLY A 1 84 ? -21.452 -5.402 8.393 1.00 90.25 84 GLY A O 1
ATOM 680 N N . GLU A 1 85 ? -21.153 -3.305 7.628 1.00 87.44 85 GLU A N 1
ATOM 681 C CA . GLU A 1 85 ? -20.333 -3.673 6.460 1.00 87.44 85 GLU A CA 1
ATOM 682 C C . GLU A 1 85 ? -18.839 -3.801 6.797 1.00 87.44 85 GLU A C 1
ATOM 684 O O . GLU A 1 85 ? -18.116 -4.532 6.127 1.00 87.44 85 GLU A O 1
ATOM 689 N N . ASN A 1 86 ? -18.375 -3.135 7.862 1.00 87.00 86 ASN A N 1
ATOM 690 C CA . ASN A 1 86 ? -16.941 -2.948 8.098 1.00 87.00 86 ASN A CA 1
ATOM 691 C C . ASN A 1 86 ? -16.353 -3.802 9.214 1.00 87.00 86 ASN A C 1
ATOM 693 O O . ASN A 1 86 ? -15.140 -4.017 9.213 1.00 87.00 86 ASN A O 1
ATOM 697 N N . ILE A 1 87 ? -17.162 -4.256 10.172 1.00 95.62 87 ILE A N 1
ATOM 698 C CA . ILE A 1 87 ? -16.688 -5.112 11.260 1.00 95.62 87 ILE A CA 1
ATOM 699 C C . ILE A 1 87 ? -17.088 -6.548 10.913 1.00 95.62 87 ILE A C 1
ATOM 701 O O . ILE A 1 87 ? -18.272 -6.885 11.035 1.00 95.62 87 ILE A O 1
ATOM 705 N N . PRO A 1 88 ? -16.143 -7.389 10.457 1.00 96.31 88 PRO A N 1
ATOM 706 C CA . PRO A 1 88 ? -16.444 -8.766 10.096 1.00 96.31 88 PRO A CA 1
ATOM 707 C C . PRO A 1 88 ? -16.853 -9.594 11.329 1.00 96.31 88 PRO A C 1
ATOM 709 O O . PRO A 1 88 ? -16.752 -9.130 12.469 1.00 96.31 88 PRO A O 1
ATOM 712 N N . PRO A 1 89 ? -17.368 -10.819 11.138 1.00 97.12 89 PRO A N 1
ATOM 713 C CA . PRO A 1 89 ? -17.438 -11.785 12.226 1.00 97.12 89 PRO A CA 1
ATOM 714 C C . PRO A 1 89 ? -16.025 -12.170 12.705 1.00 97.12 89 PRO A C 1
ATOM 716 O O . PRO A 1 89 ? -15.065 -12.172 11.936 1.00 97.12 89 PRO A O 1
ATOM 719 N N . LEU A 1 90 ? -15.918 -12.529 13.982 1.00 96.44 90 LEU A N 1
ATOM 720 C CA . LEU A 1 90 ? -14.708 -13.022 14.634 1.00 96.44 90 LEU A CA 1
ATOM 721 C C . LEU A 1 90 ? -14.253 -14.351 14.008 1.00 96.44 90 LEU A C 1
ATOM 723 O O . LEU A 1 90 ? -14.968 -15.353 14.100 1.00 96.44 90 LEU A O 1
ATOM 727 N N . ASP A 1 91 ? -13.035 -14.392 13.459 1.00 96.06 91 ASP A N 1
ATOM 728 C CA . ASP A 1 91 ? -12.381 -15.645 13.066 1.00 96.06 91 ASP A CA 1
ATOM 729 C C . ASP A 1 91 ? -11.635 -16.240 14.263 1.00 96.06 91 ASP A C 1
ATOM 731 O O . ASP A 1 91 ? -10.535 -15.819 14.620 1.00 96.06 91 ASP A O 1
ATOM 735 N N . LEU A 1 92 ? -12.214 -17.280 14.858 1.00 92.00 92 LEU A N 1
ATOM 736 C CA . LEU A 1 92 ? -11.685 -17.957 16.045 1.00 92.00 92 LEU A CA 1
ATOM 737 C C . LEU A 1 92 ? -10.248 -18.474 15.894 1.00 92.00 92 LEU A C 1
ATOM 739 O O . LEU A 1 92 ? -9.557 -18.645 16.898 1.00 92.00 92 LEU A O 1
ATOM 743 N N . ASN A 1 93 ? -9.802 -18.749 14.666 1.00 93.69 93 ASN A N 1
ATOM 744 C CA . ASN A 1 93 ? -8.475 -19.308 14.411 1.00 93.69 93 ASN A CA 1
ATOM 745 C C . ASN A 1 93 ? -7.381 -18.243 14.328 1.00 93.69 93 ASN A C 1
ATOM 747 O O . ASN A 1 93 ? -6.199 -18.568 14.459 1.00 93.69 93 ASN A O 1
ATOM 751 N N . ARG A 1 94 ? -7.758 -16.989 14.071 1.00 95.00 94 ARG A N 1
ATOM 752 C CA . ARG A 1 94 ? -6.820 -15.910 13.738 1.00 95.00 94 ARG A CA 1
ATOM 753 C C . ARG A 1 94 ? -6.934 -14.733 14.695 1.00 95.00 94 ARG A C 1
ATOM 755 O O . ARG A 1 94 ? -5.913 -14.172 15.090 1.00 95.00 94 ARG A O 1
ATOM 762 N N . ASP A 1 95 ? -8.153 -14.393 15.082 1.00 96.94 95 ASP A N 1
ATOM 763 C CA . ASP A 1 95 ? -8.470 -13.179 15.814 1.00 96.94 95 ASP A CA 1
ATOM 764 C C . ASP A 1 95 ? -8.319 -13.349 17.325 1.00 96.94 95 ASP A C 1
ATOM 766 O O . ASP A 1 95 ? -8.387 -14.446 17.885 1.00 96.94 95 ASP A O 1
ATOM 770 N N . PHE A 1 96 ? -8.117 -12.217 17.987 1.00 96.50 96 PHE A N 1
ATOM 771 C CA . PHE A 1 96 ? -8.068 -12.102 19.432 1.00 96.50 96 PHE A CA 1
ATOM 772 C C . PHE A 1 96 ? -9.394 -11.616 19.978 1.00 96.50 96 PHE A C 1
ATOM 774 O O . PHE A 1 96 ? -10.039 -10.740 19.396 1.00 96.50 96 PHE A O 1
ATOM 781 N N . ILE A 1 97 ? -9.721 -12.085 21.174 1.00 96.88 97 ILE A N 1
ATOM 782 C CA . ILE A 1 97 ? -10.827 -11.556 21.950 1.00 96.88 97 ILE A CA 1
ATOM 783 C C . ILE A 1 97 ? -10.365 -11.109 23.333 1.00 96.88 97 ILE A C 1
ATOM 785 O O . ILE A 1 97 ? -9.620 -11.795 24.031 1.00 96.88 97 ILE A O 1
ATOM 789 N N . THR A 1 98 ? -10.829 -9.931 23.721 1.00 97.38 98 THR A N 1
ATOM 790 C CA . THR A 1 98 ? -10.785 -9.417 25.081 1.00 97.38 98 THR A CA 1
ATOM 791 C C . THR A 1 98 ? -12.217 -9.222 25.538 1.00 97.38 98 THR A C 1
ATOM 793 O O . THR A 1 98 ? -13.042 -8.699 24.793 1.00 97.38 98 THR A O 1
ATOM 796 N N . MET A 1 99 ? -12.515 -9.632 26.763 1.00 97.12 99 MET A N 1
ATOM 797 C CA . MET A 1 99 ? -13.806 -9.404 27.383 1.00 97.12 99 MET A CA 1
ATOM 798 C C . MET A 1 99 ? -13.608 -8.722 28.726 1.00 97.12 99 MET A C 1
ATOM 800 O O . MET A 1 99 ? -12.936 -9.253 29.611 1.00 97.12 99 MET A O 1
ATOM 804 N N . HIS A 1 100 ? -14.272 -7.585 28.867 1.00 97.38 100 HIS A N 1
ATOM 805 C CA . HIS A 1 100 ? -14.328 -6.782 30.070 1.00 97.38 100 HIS A CA 1
ATOM 806 C C . HIS A 1 100 ? -15.772 -6.605 30.509 1.00 97.38 100 HIS A C 1
ATOM 808 O O . HIS A 1 100 ? -16.674 -6.413 29.690 1.00 97.38 100 HIS A O 1
ATOM 814 N N . THR A 1 101 ? -15.971 -6.584 31.817 1.00 96.44 101 THR A N 1
ATOM 815 C CA . THR A 1 101 ? -17.147 -5.960 32.427 1.00 96.44 101 THR A CA 1
ATOM 816 C C . THR A 1 101 ? -16.720 -4.687 33.130 1.00 96.44 101 THR A C 1
ATOM 818 O O . THR A 1 101 ? -15.604 -4.638 33.642 1.00 96.44 101 THR A O 1
ATOM 821 N N . PHE A 1 102 ? -17.568 -3.666 33.182 1.00 95.94 102 PHE A N 1
ATOM 822 C CA . PHE A 1 102 ? -17.236 -2.433 33.895 1.00 95.94 102 PHE A CA 1
ATOM 823 C C . PHE A 1 102 ? -18.308 -2.036 34.902 1.00 95.94 102 PHE A C 1
ATOM 825 O O . PHE A 1 102 ? -19.478 -2.398 34.780 1.00 95.94 102 PHE A O 1
ATOM 832 N N . GLY A 1 103 ? -17.857 -1.310 35.916 1.00 93.75 103 GLY A N 1
ATOM 833 C CA . GLY A 1 103 ? -18.636 -0.900 37.070 1.00 93.75 103 GLY A CA 1
ATOM 834 C C . GLY A 1 103 ? -17.726 -0.800 38.287 1.00 93.75 103 GLY A C 1
ATOM 835 O O . GLY A 1 103 ? -16.651 -1.397 38.339 1.00 93.75 103 GLY A O 1
ATOM 836 N N . ILE A 1 104 ? -18.137 -0.008 39.265 1.00 87.62 104 ILE A N 1
ATOM 837 C CA . ILE A 1 104 ? -17.366 0.264 40.469 1.00 87.62 104 ILE A CA 1
ATOM 838 C C . ILE A 1 104 ? -18.267 0.189 41.694 1.00 87.62 104 ILE A C 1
ATOM 840 O O . ILE A 1 104 ? -19.448 0.515 41.648 1.00 87.62 104 ILE A O 1
ATOM 844 N N . VAL A 1 105 ? -17.681 -0.219 42.817 1.00 80.69 105 VAL A N 1
ATOM 845 C CA . VAL A 1 105 ? -18.381 -0.431 44.086 1.00 80.69 105 VAL A CA 1
ATOM 846 C C . VAL A 1 105 ? -19.339 -1.626 44.044 1.00 80.69 105 VAL A C 1
ATOM 848 O O . VAL A 1 105 ? -20.455 -1.566 43.540 1.00 80.69 105 VAL A O 1
ATOM 851 N N . GLU A 1 106 ? -18.910 -2.724 44.660 1.00 79.56 106 GLU A N 1
ATOM 852 C CA . GLU A 1 106 ? -19.780 -3.865 44.957 1.00 79.56 106 GLU A CA 1
ATOM 853 C C . GLU A 1 106 ? -20.625 -3.577 46.227 1.00 79.56 106 GLU A C 1
ATOM 855 O O . GLU A 1 106 ? -20.192 -2.819 47.105 1.00 79.56 106 GLU A O 1
ATOM 860 N N . LYS A 1 107 ? -21.764 -4.278 46.381 1.00 72.25 107 LYS A N 1
ATOM 861 C CA . LYS A 1 107 ? -22.645 -4.316 47.581 1.00 72.25 107 LYS A CA 1
ATOM 862 C C . LYS A 1 107 ? -23.532 -3.078 47.801 1.00 72.25 107 LYS A C 1
ATOM 864 O O . LYS A 1 107 ? -23.339 -2.053 47.177 1.00 72.25 107 LYS A O 1
ATOM 869 N N . ASP A 1 108 ? -24.442 -3.194 48.774 1.00 67.69 108 ASP A N 1
ATOM 870 C CA . ASP A 1 108 ? -25.526 -2.277 49.180 1.00 67.69 108 ASP A CA 1
ATOM 871 C C . ASP A 1 108 ? -25.365 -0.784 48.812 1.00 67.69 108 ASP A C 1
ATOM 873 O O . ASP A 1 108 ? -24.350 -0.151 49.144 1.00 67.69 108 ASP A O 1
ATOM 877 N N . SER A 1 109 ? -26.397 -0.223 48.174 1.00 64.50 109 SER A N 1
ATOM 878 C CA . SER A 1 109 ? -26.420 1.094 47.518 1.00 64.50 109 SER A CA 1
ATOM 879 C C . SER A 1 109 ? -26.396 2.278 48.492 1.00 64.50 109 SER A C 1
ATOM 881 O O . SER A 1 109 ? -25.908 3.359 48.153 1.00 64.50 109 SER A O 1
ATOM 883 N N . SER A 1 110 ? -26.855 2.080 49.732 1.00 60.97 110 SER A N 1
ATOM 884 C CA . SER A 1 110 ? -27.164 3.177 50.658 1.00 60.97 110 SER A CA 1
ATOM 885 C C . SER A 1 110 ? -25.961 4.047 51.104 1.00 60.97 110 SER A C 1
ATOM 887 O O . SER A 1 110 ? -26.205 5.164 51.565 1.00 60.97 110 SER A O 1
ATOM 889 N N . PRO A 1 111 ? -24.681 3.615 50.967 1.00 73.56 111 PRO A N 1
ATOM 890 C CA . PRO A 1 111 ? -23.533 4.530 50.997 1.00 73.56 111 PRO A CA 1
ATOM 891 C C . PRO A 1 111 ? -22.522 4.334 49.841 1.00 73.56 111 PRO A C 1
ATOM 893 O O . PRO A 1 111 ? -21.325 4.551 50.044 1.00 73.56 111 PRO A O 1
ATOM 896 N N . ALA A 1 112 ? -22.947 3.915 48.643 1.00 76.31 112 ALA A N 1
ATOM 897 C CA . ALA A 1 112 ? -22.023 3.555 47.555 1.00 76.31 112 ALA A CA 1
ATOM 898 C C . ALA A 1 112 ? -21.007 4.667 47.209 1.00 76.31 112 ALA A C 1
ATOM 900 O O . ALA A 1 112 ? -19.805 4.402 47.128 1.00 76.31 112 ALA A O 1
ATOM 901 N N . TYR A 1 113 ? -21.453 5.926 47.135 1.00 81.50 113 TYR A N 1
ATOM 902 C CA . TYR A 1 113 ? -20.589 7.078 46.843 1.00 81.50 113 TYR A CA 1
ATOM 903 C C . TYR A 1 113 ? -19.501 7.313 47.895 1.00 81.50 113 TYR A C 1
ATOM 905 O O . TYR A 1 113 ? -18.372 7.658 47.558 1.00 81.50 113 TYR A O 1
ATOM 913 N N . LEU A 1 114 ? -19.792 7.072 49.179 1.00 81.62 114 LEU A N 1
ATOM 914 C CA . LEU A 1 114 ? -18.810 7.252 50.255 1.00 81.62 114 LEU A CA 1
ATOM 915 C C . LEU A 1 114 ? -17.647 6.260 50.148 1.00 81.62 114 LEU A C 1
ATOM 917 O O . LEU A 1 114 ? -16.559 6.530 50.659 1.00 81.62 114 LEU A O 1
ATOM 921 N N . ARG A 1 115 ? -17.866 5.123 49.478 1.00 83.38 115 ARG A N 1
ATOM 922 C CA . ARG A 1 115 ? -16.850 4.086 49.285 1.00 83.38 115 ARG A CA 1
ATOM 923 C C . ARG A 1 115 ? -15.926 4.368 48.102 1.00 83.38 115 ARG A C 1
ATOM 925 O O . ARG A 1 115 ? -14.831 3.817 48.099 1.00 83.38 115 ARG A O 1
ATOM 932 N N . LEU A 1 116 ? -16.293 5.253 47.164 1.00 86.75 116 LEU A N 1
ATOM 933 C CA . LEU A 1 116 ? -15.476 5.581 45.980 1.00 86.75 116 LEU A CA 1
ATOM 934 C C . LEU A 1 116 ? -14.048 6.028 46.332 1.00 86.75 116 LEU A C 1
ATOM 936 O O . LEU A 1 116 ? -13.121 5.743 45.582 1.00 86.75 116 LEU A O 1
ATOM 940 N N . LYS A 1 117 ? -13.832 6.663 47.494 1.00 89.62 117 LYS A N 1
ATOM 941 C CA . LYS A 1 117 ? -12.487 7.045 47.974 1.00 89.62 117 LYS A CA 1
ATOM 942 C C . LYS A 1 117 ? -11.523 5.872 48.146 1.00 89.62 117 LYS A C 1
ATOM 944 O O . LYS A 1 117 ? -10.314 6.090 48.148 1.00 89.62 117 LYS A O 1
ATOM 949 N N . GLY A 1 118 ? -12.048 4.669 48.366 1.00 89.25 118 GLY A N 1
ATOM 950 C CA . GLY A 1 118 ? -11.259 3.460 48.575 1.00 89.25 118 GLY A CA 1
ATOM 951 C C . GLY A 1 118 ? -10.893 2.718 47.292 1.00 89.25 118 GLY A C 1
ATOM 952 O O . GLY A 1 118 ? -10.133 1.760 47.380 1.00 89.25 118 GLY A O 1
ATOM 953 N N . TYR A 1 119 ? -11.421 3.133 46.138 1.00 91.00 119 TYR A N 1
ATOM 954 C CA . TYR A 1 119 ? -11.206 2.449 44.866 1.00 91.00 119 TYR A CA 1
ATOM 955 C C . TYR A 1 119 ? -10.186 3.177 43.993 1.00 91.00 119 TYR A C 1
ATOM 957 O O . TYR A 1 119 ? -10.109 4.409 43.979 1.00 91.00 119 TYR A O 1
ATOM 965 N N . ASP A 1 120 ? -9.426 2.392 43.237 1.00 92.19 120 ASP A N 1
ATOM 966 C CA . ASP A 1 120 ? -8.563 2.856 42.163 1.00 92.19 120 ASP A CA 1
ATOM 967 C C . ASP A 1 120 ? -9.287 2.665 40.823 1.00 92.19 120 ASP A C 1
ATOM 969 O O . ASP A 1 120 ? -9.377 1.550 40.315 1.00 92.19 120 ASP A O 1
ATOM 973 N N . PHE A 1 121 ? -9.784 3.744 40.215 1.00 91.44 121 PHE A N 1
ATOM 974 C CA . PHE A 1 121 ? -10.488 3.702 38.930 1.00 91.44 121 PHE A CA 1
ATOM 975 C C . PHE A 1 121 ? -9.706 3.011 37.811 1.00 91.44 121 PHE A C 1
ATOM 977 O O . PHE A 1 121 ? -10.325 2.480 36.897 1.00 91.44 121 PHE A O 1
ATOM 984 N N . GLN A 1 122 ? -8.371 2.988 37.836 1.00 89.38 122 GLN A N 1
ATOM 985 C CA . GLN A 1 122 ? -7.641 2.259 36.800 1.00 89.38 122 GLN A CA 1
ATOM 986 C C . GLN A 1 122 ? -7.759 0.739 36.982 1.00 89.38 122 GLN A C 1
ATOM 988 O O . GLN A 1 122 ? -7.792 0.007 35.995 1.00 89.38 122 GLN A O 1
ATOM 993 N N . LYS A 1 123 ? -7.782 0.261 38.229 1.00 90.19 123 LYS A N 1
ATOM 994 C CA . LYS A 1 123 ? -7.707 -1.171 38.558 1.00 90.19 123 LYS A CA 1
ATOM 995 C C . LYS A 1 123 ? -9.063 -1.796 38.844 1.00 90.19 123 LYS A C 1
ATOM 997 O O . LYS A 1 123 ? -9.271 -2.956 38.518 1.00 90.19 123 LYS A O 1
ATOM 1002 N N . ASP A 1 124 ? -9.957 -1.027 39.451 1.00 93.62 124 ASP A N 1
ATOM 1003 C CA . ASP A 1 124 ? -11.196 -1.529 40.037 1.00 93.62 124 ASP A CA 1
ATOM 1004 C C . ASP A 1 124 ? -12.437 -1.179 39.206 1.00 93.62 124 ASP A C 1
ATOM 1006 O O . ASP A 1 124 ? -13.540 -1.594 39.554 1.00 93.62 124 ASP A O 1
ATOM 1010 N N . PHE A 1 125 ? -12.289 -0.386 38.140 1.00 95.19 125 PHE A N 1
ATOM 1011 C CA . PHE A 1 125 ? -13.404 0.008 37.274 1.00 95.19 125 PHE A CA 1
ATOM 1012 C C . PHE A 1 125 ? -13.653 -0.987 36.134 1.00 95.19 125 PHE A C 1
ATOM 1014 O O . PHE A 1 125 ? -14.802 -1.278 35.802 1.00 95.19 125 PHE A O 1
ATOM 1021 N N . VAL A 1 126 ? -12.578 -1.484 35.512 1.00 96.31 126 VAL A N 1
ATOM 1022 C CA . VAL A 1 126 ? -12.637 -2.469 34.426 1.00 96.31 126 VAL A CA 1
ATOM 1023 C C . VAL A 1 126 ? -12.211 -3.823 34.968 1.00 96.31 126 VAL A C 1
ATOM 1025 O O . VAL A 1 126 ? -11.099 -3.986 35.461 1.00 96.31 126 VAL A O 1
ATOM 1028 N N . HIS A 1 127 ? -13.087 -4.809 34.826 1.00 95.25 127 HIS A N 1
ATOM 1029 C CA . HIS A 1 127 ? -12.889 -6.167 35.313 1.00 95.25 127 HIS A CA 1
ATOM 1030 C C . HIS A 1 127 ? -12.674 -7.094 34.123 1.00 95.25 127 HIS A C 1
ATOM 1032 O O . HIS A 1 127 ? -13.622 -7.464 33.423 1.00 95.25 127 HIS A O 1
ATOM 1038 N N . THR A 1 128 ? -11.415 -7.454 33.888 1.00 95.31 128 THR A N 1
ATOM 1039 C CA . THR A 1 128 ? -11.014 -8.324 32.781 1.00 95.31 128 THR A CA 1
ATOM 1040 C C . THR A 1 128 ? -11.422 -9.770 33.038 1.00 95.31 128 THR A C 1
ATOM 1042 O O . THR A 1 128 ? -11.038 -10.366 34.043 1.00 95.31 128 THR A O 1
ATOM 1045 N N . ILE A 1 129 ? -12.169 -10.354 32.103 1.00 95.19 129 ILE A N 1
ATOM 1046 C CA . ILE A 1 129 ? -12.585 -11.764 32.129 1.00 95.19 129 ILE A CA 1
ATOM 1047 C C . ILE A 1 129 ? -11.717 -12.591 31.177 1.00 95.19 129 ILE A C 1
ATOM 1049 O O . ILE A 1 129 ? -11.316 -13.703 31.513 1.00 95.19 129 ILE A O 1
ATOM 1053 N N . ILE A 1 130 ? -11.437 -12.047 29.991 1.00 94.75 130 ILE A N 1
ATOM 1054 C CA . ILE A 1 130 ? -10.588 -12.647 28.955 1.00 94.75 130 ILE A CA 1
ATOM 1055 C C . ILE A 1 130 ? -9.679 -11.539 28.433 1.00 94.75 130 ILE A C 1
ATOM 1057 O O . ILE A 1 130 ? -10.177 -10.455 28.129 1.00 94.75 130 ILE A O 1
ATOM 1061 N N . LEU A 1 131 ? -8.376 -11.786 28.297 1.00 95.06 131 LEU A N 1
ATOM 1062 C CA . LEU A 1 131 ? -7.431 -10.793 27.782 1.00 95.06 131 LEU A CA 1
ATOM 1063 C C . LEU A 1 131 ? -6.703 -11.327 26.553 1.00 95.06 131 LEU A C 1
ATOM 1065 O O . LEU A 1 131 ? -5.844 -12.192 26.682 1.00 95.06 131 LEU A O 1
ATOM 1069 N N . ARG A 1 132 ? -7.028 -10.773 25.376 1.00 92.44 132 ARG A N 1
ATOM 1070 C CA . ARG A 1 132 ? -6.357 -11.051 24.095 1.00 92.44 132 ARG A CA 1
ATOM 1071 C C . ARG A 1 132 ? -6.079 -12.546 23.882 1.00 92.44 132 ARG A C 1
ATOM 1073 O O . ARG A 1 132 ? -4.980 -12.939 23.497 1.00 92.44 132 ARG A O 1
ATOM 1080 N N . GLU A 1 133 ? -7.085 -13.382 24.109 1.00 93.69 133 GLU A N 1
ATOM 1081 C CA . GLU A 1 133 ? -6.978 -14.820 23.862 1.00 93.69 133 GLU A CA 1
ATOM 1082 C C . GLU A 1 133 ? -7.333 -15.142 22.404 1.00 93.69 133 GLU A C 1
ATOM 1084 O O . GLU A 1 133 ? -8.195 -14.497 21.804 1.00 93.69 133 GLU A O 1
ATOM 1089 N N . ARG A 1 134 ? -6.673 -16.156 21.835 1.00 92.75 134 ARG A N 1
ATOM 1090 C CA . ARG A 1 134 ? -7.013 -16.765 20.537 1.00 92.75 134 ARG A CA 1
ATOM 1091 C C . ARG A 1 134 ? -7.645 -18.134 20.756 1.00 92.75 134 ARG A C 1
ATOM 1093 O O . ARG A 1 134 ? -7.492 -18.711 21.830 1.00 92.75 134 ARG A O 1
ATOM 1100 N N . LEU A 1 135 ? -8.283 -18.688 19.720 1.00 91.19 135 LEU A N 1
ATOM 1101 C CA . LEU A 1 135 ? -8.860 -20.041 19.750 1.00 91.19 135 LEU A CA 1
ATOM 1102 C C . LEU A 1 135 ? -9.919 -20.217 20.852 1.00 91.19 135 LEU A C 1
ATOM 1104 O O . LEU A 1 135 ? -10.153 -21.320 21.346 1.00 91.19 135 LEU A O 1
ATOM 1108 N N . VAL A 1 136 ? -10.576 -19.120 21.232 1.00 88.25 136 VAL A N 1
ATOM 1109 C CA . VAL A 1 136 ? -11.624 -19.123 22.250 1.00 88.25 136 VAL A CA 1
ATOM 1110 C C . VAL A 1 136 ? -12.875 -19.772 21.667 1.00 88.25 136 VAL A C 1
ATOM 1112 O O . VAL A 1 136 ? -13.447 -19.275 20.700 1.00 88.25 136 VAL A O 1
ATOM 1115 N N . SER A 1 137 ? -13.323 -20.892 22.237 1.00 89.88 137 SER A N 1
ATOM 1116 C CA . SER A 1 137 ? -14.514 -21.569 21.718 1.00 89.88 137 SER A CA 1
ATOM 1117 C C . SER A 1 137 ? -15.778 -20.723 21.935 1.00 89.88 137 SER A C 1
ATOM 1119 O O . SER A 1 137 ? -15.894 -20.044 22.964 1.00 89.88 137 SER A O 1
ATOM 1121 N N . PRO A 1 138 ? -16.776 -20.789 21.031 1.00 90.50 138 PRO A N 1
ATOM 1122 C CA . PRO A 1 138 ? -18.028 -20.063 21.212 1.00 90.50 138 PRO A CA 1
ATOM 1123 C C . PRO A 1 138 ? -18.704 -20.415 22.534 1.00 90.50 138 PRO A C 1
ATOM 1125 O O . PRO A 1 138 ? -19.160 -19.530 23.244 1.00 90.50 138 PRO A O 1
ATOM 1128 N N . GLN A 1 139 ? -18.690 -21.694 22.927 1.00 91.38 139 GLN A N 1
ATOM 1129 C CA . GLN A 1 139 ? -19.265 -22.133 24.197 1.00 91.38 139 GLN A CA 1
ATOM 1130 C C . GLN A 1 139 ? -18.546 -21.505 25.399 1.00 91.38 139 GLN A C 1
ATOM 1132 O O . GLN A 1 139 ? -19.205 -21.096 26.354 1.00 91.38 139 GLN A O 1
ATOM 1137 N N . TYR A 1 140 ? -17.212 -21.407 25.357 1.00 92.00 140 TYR A N 1
ATOM 1138 C CA . TYR A 1 140 ? -16.429 -20.798 26.432 1.00 92.00 140 TYR A CA 1
ATOM 1139 C C . TYR A 1 140 ? -16.731 -19.308 26.592 1.00 92.00 140 TYR A C 1
ATOM 1141 O O . TYR A 1 140 ? -16.903 -18.847 27.726 1.00 92.00 140 TYR A O 1
ATOM 1149 N N . LEU A 1 141 ? -16.812 -18.579 25.472 1.00 89.81 141 LEU A N 1
ATOM 1150 C CA . LEU A 1 141 ? -17.136 -17.157 25.476 1.00 89.81 141 LEU A CA 1
ATOM 1151 C C . LEU A 1 141 ? -18.578 -16.931 25.927 1.00 89.81 141 LEU A C 1
ATOM 1153 O O . LEU A 1 141 ? -18.813 -16.168 26.859 1.00 89.81 141 LEU A O 1
ATOM 1157 N N . THR A 1 142 ? -19.540 -17.628 25.318 1.00 88.75 142 THR A N 1
ATOM 1158 C CA . THR A 1 142 ? -20.965 -17.491 25.631 1.00 88.75 142 THR A CA 1
ATOM 1159 C C . THR A 1 142 ? -21.244 -17.772 27.108 1.00 88.75 142 THR A C 1
ATOM 1161 O O . THR A 1 142 ? -21.986 -17.020 27.732 1.00 88.75 142 THR A O 1
ATOM 1164 N N . ALA A 1 143 ? -20.586 -18.768 27.713 1.00 90.50 143 ALA A N 1
ATOM 1165 C CA . ALA A 1 143 ? -20.708 -19.056 29.147 1.00 90.50 143 ALA A CA 1
ATOM 1166 C C . ALA A 1 143 ? -20.218 -17.920 30.069 1.00 90.50 143 ALA A C 1
ATOM 1168 O O . ALA A 1 143 ? -20.533 -17.928 31.257 1.00 90.50 143 ALA A O 1
ATOM 1169 N N . ARG A 1 144 ? -19.444 -16.964 29.543 1.00 92.75 144 ARG A N 1
ATOM 1170 C CA . ARG A 1 144 ? -18.870 -15.828 30.279 1.00 92.75 144 ARG A CA 1
ATOM 1171 C C . ARG A 1 144 ? -19.468 -14.478 29.906 1.00 92.75 144 ARG A C 1
ATOM 1173 O O . ARG A 1 144 ? -19.210 -13.530 30.632 1.00 92.75 144 ARG A O 1
ATOM 1180 N N . LEU A 1 145 ? -20.265 -14.390 28.833 1.00 90.69 145 LEU A N 1
ATOM 1181 C CA . LEU A 1 145 ? -20.840 -13.128 28.346 1.00 90.69 145 LEU A CA 1
ATOM 1182 C C . LEU A 1 145 ? -21.677 -12.402 29.403 1.00 90.69 145 LEU A C 1
ATOM 1184 O O . LEU A 1 145 ? -21.668 -11.175 29.457 1.00 90.69 145 LEU A O 1
ATOM 1188 N N . TYR A 1 146 ? -22.414 -13.153 30.223 1.00 91.12 146 TYR A N 1
ATOM 1189 C CA . TYR A 1 146 ? -23.220 -12.579 31.292 1.00 91.12 146 TYR A CA 1
ATOM 1190 C C . TYR A 1 146 ? -22.336 -12.251 32.507 1.00 91.12 146 TYR A C 1
ATOM 1192 O O . TYR A 1 146 ? -21.661 -13.157 33.004 1.00 91.12 146 TYR A O 1
ATOM 1200 N N . PRO A 1 147 ? -22.347 -11.005 33.019 1.00 88.94 147 PRO A N 1
ATOM 1201 C CA . PRO A 1 147 ? -21.540 -10.643 34.177 1.00 88.94 147 PRO A CA 1
ATOM 1202 C C . PRO A 1 147 ? -21.872 -11.515 35.396 1.00 88.94 147 PRO A C 1
ATOM 1204 O O . PRO A 1 147 ? -23.034 -11.708 35.752 1.00 88.94 147 PRO A O 1
ATOM 1207 N N . ASN A 1 148 ? -20.837 -12.031 36.061 1.00 86.25 148 ASN A N 1
ATOM 1208 C CA . ASN A 1 148 ? -20.984 -12.786 37.314 1.00 86.25 148 ASN A CA 1
ATOM 1209 C C . ASN A 1 148 ? -21.013 -11.876 38.551 1.00 86.25 148 ASN A C 1
ATOM 1211 O O . ASN A 1 148 ? -21.298 -12.336 39.656 1.00 86.25 148 ASN A O 1
ATOM 1215 N N . ARG A 1 149 ? -20.668 -10.599 38.371 1.00 88.19 149 ARG A N 1
ATOM 1216 C CA . ARG A 1 149 ? -20.644 -9.563 39.402 1.00 88.19 149 ARG A CA 1
ATOM 1217 C C . ARG A 1 149 ? -21.365 -8.338 38.872 1.00 88.19 149 ARG A C 1
ATOM 1219 O O . ARG A 1 149 ? -21.277 -8.069 37.678 1.00 88.19 149 ARG A O 1
ATOM 1226 N N . PHE A 1 150 ? -22.048 -7.636 39.767 1.00 88.44 150 PHE A N 1
ATOM 1227 C CA . PHE A 1 150 ? -22.751 -6.397 39.462 1.00 88.44 150 PHE A CA 1
ATOM 1228 C C . PHE A 1 150 ? -22.337 -5.305 40.443 1.00 88.44 150 PHE A C 1
ATOM 1230 O O . PHE A 1 150 ? -21.984 -5.598 41.591 1.00 88.44 150 PHE A O 1
ATOM 1237 N N . PHE A 1 151 ? -22.362 -4.065 39.969 1.00 91.12 151 PHE A N 1
ATOM 1238 C CA . PHE A 1 151 ? -21.800 -2.905 40.652 1.00 91.12 151 PHE A CA 1
ATOM 1239 C C . PHE A 1 151 ? -22.854 -1.821 40.831 1.00 91.12 151 PHE A C 1
ATOM 1241 O O . PHE A 1 151 ? -23.653 -1.586 39.936 1.00 91.12 151 PHE A O 1
ATOM 1248 N N . GLU A 1 152 ? -22.862 -1.140 41.971 1.00 88.00 152 GLU A N 1
ATOM 1249 C CA . GLU A 1 152 ? -23.874 -0.109 42.239 1.00 88.00 152 GLU A CA 1
ATOM 1250 C C . GLU A 1 152 ? -23.592 1.199 41.505 1.00 88.00 152 GLU A C 1
ATOM 1252 O O . GLU A 1 152 ? -24.523 1.939 41.205 1.00 88.00 152 GLU A O 1
ATOM 1257 N N . LEU A 1 153 ? -22.320 1.497 41.230 1.00 87.56 153 LEU A N 1
ATOM 1258 C CA . LEU A 1 153 ? -21.912 2.726 40.565 1.00 87.56 153 LEU A CA 1
ATOM 1259 C C . LEU A 1 153 ? -21.162 2.421 39.275 1.00 87.56 153 LEU A C 1
ATOM 1261 O O . LEU A 1 153 ? -20.543 1.373 39.095 1.00 87.56 153 LEU A O 1
ATOM 1265 N N . THR A 1 154 ? -21.179 3.383 38.371 1.00 89.44 154 THR A N 1
ATOM 1266 C CA . THR A 1 154 ? -20.343 3.382 37.169 1.00 89.44 154 THR A CA 1
ATOM 1267 C C . THR A 1 154 ? -19.881 4.805 36.855 1.00 89.44 154 THR A C 1
ATOM 1269 O O . THR A 1 154 ? -20.180 5.735 37.589 1.00 89.44 154 THR A O 1
ATOM 1272 N N . VAL A 1 155 ? -19.072 4.982 35.823 1.00 91.38 155 VAL A N 1
ATOM 1273 C CA . VAL A 1 155 ? -18.754 6.285 35.235 1.00 91.38 155 VAL A CA 1
ATOM 1274 C C . VAL A 1 155 ? -18.820 6.040 33.742 1.00 91.38 155 VAL A C 1
ATOM 1276 O O . VAL A 1 155 ? -17.808 5.748 33.097 1.00 91.38 155 VAL A O 1
ATOM 1279 N N . LEU A 1 156 ? -20.041 6.029 33.209 1.00 92.12 156 LEU A N 1
ATOM 1280 C CA . LEU A 1 156 ? -20.315 5.533 31.863 1.00 92.12 156 LEU A CA 1
ATOM 1281 C C . LEU A 1 156 ? -19.485 6.284 30.812 1.00 92.12 156 LEU A C 1
ATOM 1283 O O . LEU A 1 156 ? -18.965 5.678 29.873 1.00 92.12 156 LEU A O 1
ATOM 1287 N N . GLY A 1 157 ? -19.278 7.588 31.020 1.00 91.44 157 GLY A N 1
ATOM 1288 C CA . GLY A 1 157 ? -18.479 8.445 30.140 1.00 91.44 157 GLY A CA 1
ATOM 1289 C C . GLY A 1 157 ? -17.001 8.052 30.007 1.00 91.44 157 GLY A C 1
ATOM 1290 O O . GLY A 1 157 ? -16.351 8.488 29.061 1.00 91.44 157 GLY A O 1
ATOM 1291 N N . TRP A 1 158 ? -16.464 7.231 30.913 1.00 95.06 158 TRP A N 1
ATOM 1292 C CA . TRP A 1 158 ? -15.077 6.749 30.878 1.00 95.06 158 TRP A CA 1
ATOM 1293 C C . TRP A 1 158 ? -14.937 5.307 30.393 1.00 95.06 158 TRP A C 1
ATOM 1295 O O . TRP A 1 158 ? -13.816 4.843 30.165 1.00 95.06 158 TRP A O 1
ATOM 1305 N N . ALA A 1 159 ? -16.050 4.586 30.231 1.00 95.69 159 ALA A N 1
ATOM 1306 C CA . ALA A 1 159 ? -16.028 3.143 30.047 1.00 95.69 159 ALA A CA 1
ATOM 1307 C C . ALA A 1 159 ? -15.243 2.702 28.811 1.00 95.69 159 ALA A C 1
ATOM 1309 O O . ALA A 1 159 ? -14.382 1.827 28.912 1.00 95.69 159 ALA A O 1
ATOM 1310 N N . LYS A 1 160 ? -15.473 3.340 27.658 1.00 96.75 160 LYS A N 1
ATOM 1311 C CA . LYS A 1 160 ? -14.796 2.977 26.404 1.00 96.75 160 LYS A CA 1
ATOM 1312 C C . LYS A 1 160 ? -13.285 3.183 26.489 1.00 96.75 160 LYS A C 1
ATOM 1314 O O . LYS A 1 160 ? -12.522 2.301 26.103 1.00 96.75 160 LYS A O 1
ATOM 1319 N N . GLN A 1 161 ? -12.850 4.324 27.015 1.00 97.50 161 GLN A N 1
ATOM 1320 C CA . GLN A 1 161 ? -11.440 4.685 27.117 1.00 97.50 161 GLN A CA 1
ATOM 1321 C C . GLN A 1 161 ? -10.723 3.802 28.140 1.00 97.50 161 GLN A C 1
ATOM 1323 O O . GLN A 1 161 ? -9.701 3.198 27.821 1.00 97.50 161 GLN A O 1
ATOM 1328 N N . LEU A 1 162 ? -11.270 3.648 29.347 1.00 97.19 162 LEU A N 1
ATOM 1329 C CA . LEU A 1 162 ? -10.662 2.776 30.354 1.00 97.19 162 LEU A CA 1
ATOM 1330 C C . LEU A 1 162 ? -10.675 1.307 29.909 1.00 97.19 162 LEU A C 1
ATOM 1332 O O . LEU A 1 162 ? -9.677 0.613 30.089 1.00 97.19 162 LEU A O 1
ATOM 1336 N N . GLY A 1 163 ? -11.744 0.850 29.248 1.00 97.06 163 GLY A N 1
ATOM 1337 C CA . GLY A 1 163 ? -11.826 -0.489 28.659 1.00 97.06 163 GLY A CA 1
ATOM 1338 C C . GLY A 1 163 ? -10.777 -0.727 27.569 1.00 97.06 163 GLY A C 1
ATOM 1339 O O . GLY A 1 163 ? -10.141 -1.783 27.538 1.00 97.06 163 GLY A O 1
ATOM 1340 N N . LEU A 1 164 ? -10.525 0.263 26.707 1.00 97.56 164 LEU A N 1
ATOM 1341 C CA . LEU A 1 164 ? -9.440 0.204 25.724 1.00 97.56 164 LEU A CA 1
ATOM 1342 C C . LEU A 1 164 ? -8.065 0.166 26.408 1.00 97.56 164 LEU A C 1
ATOM 1344 O O . LEU A 1 164 ? -7.228 -0.659 26.049 1.00 97.56 164 LEU A O 1
ATOM 1348 N N . SER A 1 165 ? -7.848 1.001 27.430 1.00 96.81 165 SER A N 1
ATOM 1349 C CA . SER A 1 165 ? -6.602 1.025 28.209 1.00 96.81 165 SER A CA 1
ATOM 1350 C C . SER A 1 165 ? -6.307 -0.324 28.874 1.00 96.81 165 SER A C 1
ATOM 1352 O O . SER A 1 165 ? -5.188 -0.829 28.789 1.00 96.81 165 SER A O 1
ATOM 1354 N N . ALA A 1 166 ? -7.325 -0.952 29.469 1.00 96.38 166 ALA A N 1
ATOM 1355 C CA . ALA A 1 166 ? -7.233 -2.273 30.092 1.00 96.38 166 ALA A CA 1
ATOM 1356 C C . ALA A 1 166 ? -7.038 -3.417 29.077 1.00 96.38 166 ALA A C 1
ATOM 1358 O O . ALA A 1 166 ? -6.682 -4.529 29.454 1.00 96.38 166 ALA A O 1
ATOM 1359 N N . SER A 1 167 ? -7.257 -3.157 27.784 1.00 96.06 167 SER A N 1
ATOM 1360 C CA . SER A 1 167 ? -7.076 -4.121 26.689 1.00 96.06 167 SER A CA 1
ATOM 1361 C C . SER A 1 167 ? -5.669 -4.108 26.084 1.00 96.06 167 SER A C 1
ATOM 1363 O O . SER A 1 167 ? -5.446 -4.720 25.031 1.00 96.06 167 SER A O 1
ATOM 1365 N N . ARG A 1 168 ? -4.731 -3.390 26.712 1.00 92.31 168 ARG A N 1
ATOM 1366 C CA . ARG A 1 168 ? -3.339 -3.272 26.273 1.00 92.31 168 ARG A CA 1
ATOM 1367 C C . ARG A 1 168 ? -2.691 -4.658 26.103 1.00 92.31 168 ARG A C 1
ATOM 1369 O O . ARG A 1 168 ? -2.937 -5.536 26.926 1.00 92.31 168 ARG A O 1
ATOM 1376 N N . PRO A 1 169 ? -1.867 -4.879 25.061 1.00 89.31 169 PRO A N 1
ATOM 1377 C CA . PRO A 1 169 ? -1.157 -6.140 24.908 1.00 89.31 169 PRO A CA 1
ATOM 1378 C C . PRO A 1 169 ? -0.029 -6.296 25.930 1.00 89.31 169 PRO A C 1
ATOM 1380 O O . PRO A 1 169 ? 0.659 -5.328 26.253 1.00 89.31 169 PRO A O 1
ATOM 1383 N N . ASP A 1 170 ? 0.225 -7.540 26.338 1.00 85.56 170 ASP A N 1
ATOM 1384 C CA . ASP A 1 170 ? 1.370 -7.896 27.190 1.00 85.56 170 ASP A CA 1
ATOM 1385 C C . ASP A 1 170 ? 2.715 -7.664 26.481 1.00 85.56 170 ASP A C 1
ATOM 1387 O O . ASP A 1 170 ? 3.730 -7.375 27.112 1.00 85.56 170 ASP A O 1
ATOM 1391 N N . SER A 1 171 ? 2.721 -7.765 25.148 1.00 85.06 171 SER A N 1
ATOM 1392 C CA . SER A 1 171 ? 3.874 -7.497 24.290 1.00 85.06 171 SER A CA 1
ATOM 1393 C C . SER A 1 171 ? 3.474 -6.636 23.100 1.00 85.06 171 SER A C 1
ATOM 1395 O O . SER A 1 171 ? 2.504 -6.943 22.401 1.00 85.06 171 SER A O 1
ATOM 1397 N N . LEU A 1 172 ? 4.269 -5.603 22.812 1.00 81.19 172 LEU A N 1
ATOM 1398 C CA . LEU A 1 172 ? 4.079 -4.729 21.648 1.00 81.19 172 LEU A CA 1
ATOM 1399 C C . LEU A 1 172 ? 4.110 -5.499 20.317 1.00 81.19 172 LEU A C 1
ATOM 1401 O O . LEU A 1 172 ? 3.475 -5.074 19.357 1.00 81.19 172 LEU A O 1
ATOM 1405 N N . ASN A 1 173 ? 4.755 -6.670 20.287 1.00 80.06 173 ASN A N 1
ATOM 1406 C CA . ASN A 1 173 ? 4.847 -7.531 19.105 1.00 80.06 173 ASN A CA 1
ATOM 1407 C C . ASN A 1 173 ? 3.558 -8.325 18.825 1.00 80.06 173 ASN A C 1
ATOM 1409 O O . ASN A 1 173 ? 3.517 -9.122 17.891 1.00 80.06 173 ASN A O 1
ATOM 1413 N N . THR A 1 174 ? 2.508 -8.162 19.636 1.00 87.88 174 THR A N 1
ATOM 1414 C CA . THR A 1 174 ? 1.216 -8.809 19.382 1.00 87.88 174 THR A CA 1
ATOM 1415 C C . THR A 1 174 ? 0.578 -8.176 18.150 1.00 87.88 174 THR A C 1
ATOM 1417 O O . THR A 1 174 ? 0.114 -7.037 18.209 1.00 87.88 174 THR A O 1
ATOM 1420 N N . THR A 1 175 ? 0.560 -8.901 17.034 1.00 92.00 175 THR A N 1
ATOM 1421 C CA . THR A 1 175 ? -0.013 -8.417 15.774 1.00 92.00 175 THR A CA 1
ATOM 1422 C C . THR A 1 175 ? -1.534 -8.421 15.830 1.00 92.00 175 THR A C 1
ATOM 1424 O O . THR A 1 175 ? -2.108 -9.490 15.988 1.00 92.00 175 THR A O 1
ATOM 1427 N N . ALA A 1 176 ? -2.180 -7.267 15.683 1.00 94.00 176 ALA A N 1
ATOM 1428 C CA . ALA A 1 176 ? -3.617 -7.104 15.485 1.00 94.00 176 ALA A CA 1
ATOM 1429 C C . ALA A 1 176 ? -3.851 -5.958 14.487 1.00 94.00 176 ALA A C 1
ATOM 1431 O O . ALA A 1 176 ? -3.677 -4.787 14.822 1.00 94.00 176 ALA A O 1
ATOM 1432 N N . ASN A 1 177 ? -4.235 -6.301 13.260 1.00 94.81 177 ASN A N 1
ATOM 1433 C CA . ASN A 1 177 ? -4.326 -5.379 12.130 1.00 94.81 177 ASN A CA 1
ATOM 1434 C C . ASN A 1 177 ? -5.479 -4.385 12.288 1.00 94.81 177 ASN A C 1
ATOM 1436 O O . ASN A 1 177 ? -5.311 -3.197 12.008 1.00 94.81 177 ASN A O 1
ATOM 1440 N N . ARG A 1 178 ? -6.617 -4.839 12.827 1.00 95.88 178 ARG A N 1
ATOM 1441 C CA . ARG A 1 178 ? -7.753 -3.983 13.196 1.00 95.88 178 ARG A CA 1
ATOM 1442 C C . ARG A 1 178 ? -8.207 -4.281 14.618 1.00 95.88 178 ARG A C 1
ATOM 1444 O O . ARG A 1 178 ? -8.055 -5.396 15.118 1.00 95.88 178 ARG A O 1
ATOM 1451 N N . THR A 1 179 ? -8.762 -3.270 15.277 1.00 97.31 179 THR A N 1
ATOM 1452 C CA . THR A 1 179 ? -9.281 -3.383 16.643 1.00 97.31 179 THR A CA 1
ATOM 1453 C C . THR A 1 179 ? -10.717 -2.896 16.664 1.00 97.31 179 THR A C 1
ATOM 1455 O O . THR A 1 179 ? -10.996 -1.784 16.224 1.00 97.31 179 THR A O 1
ATOM 1458 N N . PHE A 1 180 ? -11.620 -3.708 17.196 1.00 98.00 180 PHE A N 1
ATOM 1459 C CA . PHE A 1 180 ? -13.041 -3.407 17.282 1.00 98.00 180 PHE A CA 1
ATOM 1460 C C . PHE A 1 180 ? -13.470 -3.360 18.740 1.00 98.00 180 PHE A C 1
ATOM 1462 O O . PHE A 1 180 ? -13.121 -4.249 19.514 1.00 98.00 180 PHE A O 1
ATOM 1469 N N . LEU A 1 181 ? -14.244 -2.346 19.116 1.00 98.38 181 LEU A N 1
ATOM 1470 C CA . LEU A 1 181 ? -14.847 -2.246 20.441 1.00 98.38 181 LEU A CA 1
ATOM 1471 C C . LEU A 1 181 ? -16.355 -2.447 20.315 1.00 98.38 181 LEU A C 1
ATOM 1473 O O . LEU A 1 181 ? -17.025 -1.689 19.616 1.00 98.38 181 LEU A O 1
ATOM 1477 N N . ILE A 1 182 ? -16.876 -3.457 21.006 1.00 98.44 182 ILE A N 1
ATOM 1478 C CA . ILE A 1 182 ? -18.301 -3.761 21.106 1.00 98.44 182 ILE A CA 1
ATOM 1479 C C . ILE A 1 182 ? -18.759 -3.397 22.514 1.00 98.44 182 ILE A C 1
ATOM 1481 O O . ILE A 1 182 ? -18.296 -3.982 23.491 1.00 98.44 182 ILE A O 1
ATOM 1485 N N . PHE A 1 183 ? -19.654 -2.423 22.612 1.00 98.12 183 PHE A N 1
ATOM 1486 C CA . PHE A 1 183 ? -20.087 -1.799 23.854 1.00 98.12 183 PHE A CA 1
ATOM 1487 C C . PHE A 1 183 ? -21.556 -2.108 24.135 1.00 98.12 183 PHE A C 1
ATOM 1489 O O . PHE A 1 183 ? -22.414 -1.837 23.294 1.00 98.12 183 PHE A O 1
ATOM 1496 N N . ILE A 1 184 ? -21.849 -2.671 25.308 1.00 97.81 184 ILE A N 1
ATOM 1497 C CA . ILE A 1 184 ? -23.217 -2.941 25.770 1.00 97.81 184 ILE A CA 1
ATOM 1498 C C . ILE A 1 184 ? -23.485 -2.123 27.025 1.00 97.81 184 ILE A C 1
ATOM 1500 O O . ILE A 1 184 ? -22.759 -2.296 27.997 1.00 97.81 184 ILE A O 1
ATOM 1504 N N . HIS A 1 185 ? -24.515 -1.276 27.010 1.00 96.25 185 HIS A N 1
ATOM 1505 C CA . HIS A 1 185 ? -24.899 -0.403 28.131 1.00 96.25 185 HIS A CA 1
ATOM 1506 C C . HIS A 1 185 ? -26.384 -0.017 28.058 1.00 96.25 185 HIS A C 1
ATOM 1508 O O . HIS A 1 185 ? -27.010 -0.196 27.015 1.00 96.25 185 HIS A O 1
ATOM 1514 N N . ASP A 1 186 ? -26.960 0.549 29.120 1.00 94.62 186 ASP A N 1
ATOM 1515 C CA . ASP A 1 186 ? -28.338 1.078 29.114 1.00 94.62 186 ASP A CA 1
ATOM 1516 C C . ASP A 1 186 ? -28.424 2.609 29.046 1.00 94.62 186 ASP A C 1
ATOM 1518 O O . ASP A 1 186 ? -29.514 3.172 28.963 1.00 94.62 186 ASP A O 1
ATOM 1522 N N . ALA A 1 187 ? -27.268 3.278 29.006 1.00 92.25 187 ALA A N 1
ATOM 1523 C CA . ALA A 1 187 ? -27.154 4.736 28.971 1.00 92.25 187 ALA A CA 1
ATOM 1524 C C . ALA A 1 187 ? -27.730 5.439 30.213 1.00 92.25 187 ALA A C 1
ATOM 1526 O O . ALA A 1 187 ? -27.908 6.658 30.184 1.00 92.25 187 ALA A O 1
ATOM 1527 N N . GLU A 1 188 ? -27.992 4.701 31.295 1.00 89.94 188 GLU A N 1
ATOM 1528 C CA . GLU A 1 188 ? -28.376 5.288 32.573 1.00 89.94 188 GLU A CA 1
ATOM 1529 C C . GLU A 1 188 ? -27.120 5.755 33.309 1.00 89.94 188 GLU A C 1
ATOM 1531 O O . GLU A 1 188 ? -26.220 4.980 33.621 1.00 89.94 188 GLU A O 1
ATOM 1536 N N . THR A 1 189 ? -27.046 7.059 33.557 1.00 87.38 189 THR A N 1
ATOM 1537 C CA . THR A 1 189 ? -25.990 7.672 34.364 1.00 87.38 189 THR A CA 1
ATOM 1538 C C . THR A 1 189 ? -26.393 7.667 35.835 1.00 87.38 189 THR A C 1
ATOM 1540 O O . THR A 1 189 ? -27.582 7.754 36.140 1.00 87.38 189 THR A O 1
ATOM 1543 N N . ASN A 1 190 ? -25.431 7.618 36.768 1.00 82.12 190 ASN A N 1
ATOM 1544 C CA . ASN A 1 190 ? -25.792 7.706 38.199 1.00 82.12 190 ASN A CA 1
ATOM 1545 C C . ASN A 1 190 ? -26.379 9.080 38.582 1.00 82.12 190 ASN A C 1
ATOM 1547 O O . ASN A 1 190 ? -27.039 9.204 39.607 1.00 82.12 190 ASN A O 1
ATOM 1551 N N . GLU A 1 191 ? -26.114 10.107 37.773 1.00 85.50 191 GLU A N 1
ATOM 1552 C CA . GLU A 1 191 ? -26.634 11.472 37.923 1.00 85.50 191 GLU A CA 1
ATOM 1553 C C . GLU A 1 191 ? -27.534 11.838 36.730 1.00 85.50 191 GLU A C 1
ATOM 1555 O O . GLU A 1 191 ? -27.798 10.996 35.873 1.00 85.50 191 GLU A O 1
ATOM 1560 N N . SER A 1 192 ? -28.000 13.089 36.615 1.00 84.06 192 SER A N 1
ATOM 1561 C CA . SER A 1 192 ? -28.894 13.475 35.509 1.00 84.06 192 SER A CA 1
ATOM 1562 C C . SER A 1 192 ? -28.185 13.605 34.151 1.00 84.06 192 SER A C 1
ATOM 1564 O O . SER A 1 192 ? -28.838 13.704 33.110 1.00 84.06 192 SER A O 1
ATOM 1566 N N . SER A 1 193 ? -26.845 13.590 34.142 1.00 88.38 193 SER A N 1
ATOM 1567 C CA . SER A 1 193 ? -26.030 13.609 32.926 1.00 88.38 193 SER A CA 1
ATOM 1568 C C . SER A 1 193 ? -24.639 12.997 33.132 1.00 88.38 193 SER A C 1
ATOM 1570 O O . SER A 1 193 ? -24.145 12.892 34.255 1.00 88.38 193 SER A O 1
ATOM 1572 N N . LEU A 1 194 ? -23.950 12.692 32.025 1.00 88.62 194 LEU A N 1
ATOM 1573 C CA . LEU A 1 194 ? -22.539 12.272 32.034 1.00 88.62 194 LEU A CA 1
ATOM 1574 C C . LEU A 1 194 ? -21.617 13.326 32.670 1.00 88.62 194 LEU A C 1
ATOM 1576 O O . LEU A 1 194 ? -20.633 12.983 33.316 1.00 88.62 194 LEU A O 1
ATOM 1580 N N . ALA A 1 195 ? -21.920 14.616 32.495 1.00 88.88 195 ALA A N 1
ATOM 1581 C CA . ALA A 1 195 ? -21.121 15.691 33.079 1.00 88.88 195 ALA A CA 1
ATOM 1582 C C . ALA A 1 195 ? -21.254 15.722 34.608 1.00 88.88 195 ALA A C 1
ATOM 1584 O O . ALA A 1 195 ? -20.262 15.885 35.316 1.00 88.88 195 ALA A O 1
ATOM 1585 N N . GLU A 1 196 ? -22.467 15.521 35.120 1.00 88.50 196 GLU A N 1
ATOM 1586 C CA . GLU A 1 196 ? -22.709 15.433 36.561 1.00 88.50 196 GLU A CA 1
ATOM 1587 C C . GLU A 1 196 ? -22.108 14.163 37.167 1.00 88.50 196 GLU A C 1
ATOM 1589 O O . GLU A 1 196 ? -21.536 14.228 38.253 1.00 88.50 196 GLU A O 1
ATOM 1594 N N . GLU A 1 197 ? -22.140 13.040 36.446 1.00 88.31 197 GLU A N 1
ATOM 1595 C CA . GLU A 1 197 ? -21.482 11.795 36.858 1.00 88.31 197 GLU A CA 1
ATOM 1596 C C . GLU A 1 197 ? -19.967 11.993 37.060 1.00 88.31 197 GLU A C 1
ATOM 1598 O O . GLU A 1 197 ? -19.389 11.483 38.021 1.00 88.31 197 GLU A O 1
ATOM 1603 N N . LEU A 1 198 ? -19.323 12.810 36.220 1.00 89.38 198 LEU A N 1
ATOM 1604 C CA . LEU A 1 198 ? -17.911 13.167 36.384 1.00 89.38 198 LEU A CA 1
ATOM 1605 C C . LEU A 1 198 ? -17.658 14.071 37.594 1.00 89.38 198 LEU A C 1
ATOM 1607 O O . LEU A 1 198 ? -16.687 13.850 38.315 1.00 89.38 198 LEU A O 1
ATOM 1611 N N . ILE A 1 199 ? -18.527 15.056 37.843 1.00 90.31 199 ILE A N 1
ATOM 1612 C CA . ILE A 1 199 ? -18.438 15.925 39.031 1.00 90.31 199 ILE A CA 1
ATOM 1613 C C . ILE A 1 199 ? -18.614 15.093 40.307 1.00 90.31 199 ILE A C 1
ATOM 1615 O O . ILE A 1 199 ? -17.903 15.287 41.295 1.00 90.31 199 ILE A O 1
ATOM 1619 N N . MET A 1 200 ? -19.548 14.141 40.285 1.00 89.38 200 MET A N 1
ATOM 1620 C CA . MET A 1 200 ? -19.752 13.177 41.359 1.00 89.38 200 MET A CA 1
ATOM 1621 C C . MET A 1 200 ? -18.482 12.347 41.579 1.00 89.38 200 MET A C 1
ATOM 1623 O O . MET A 1 200 ? -17.993 12.276 42.712 1.00 89.38 200 MET A O 1
ATOM 1627 N N . ALA A 1 201 ? -17.911 11.781 40.511 1.00 90.00 201 ALA A N 1
ATOM 1628 C CA . ALA A 1 201 ? -16.694 10.986 40.598 1.00 90.00 201 ALA A CA 1
ATOM 1629 C C . ALA A 1 201 ? -15.533 11.813 41.171 1.00 90.00 201 ALA A C 1
ATOM 1631 O O . ALA A 1 201 ? -14.849 11.344 42.077 1.00 90.00 201 ALA A O 1
ATOM 1632 N N . GLU A 1 202 ? -15.349 13.060 40.733 1.00 93.06 202 GLU A N 1
ATOM 1633 C CA . GLU A 1 202 ? -14.324 13.981 41.249 1.00 93.06 202 GLU A CA 1
ATOM 1634 C C . GLU A 1 202 ? -14.497 14.260 42.746 1.00 93.06 202 GLU A C 1
ATOM 1636 O O . GLU A 1 202 ? -13.538 14.212 43.519 1.00 93.06 202 GLU A O 1
ATOM 1641 N N . ARG A 1 203 ? -15.737 14.518 43.171 1.00 92.50 203 ARG A N 1
ATOM 1642 C CA . ARG A 1 203 ? -16.065 14.884 44.552 1.00 92.50 203 ARG A CA 1
ATOM 1643 C C . ARG A 1 203 ? -15.868 13.735 45.537 1.00 92.50 203 ARG A C 1
ATOM 1645 O O . ARG A 1 203 ? -15.465 13.970 46.681 1.00 92.50 203 ARG A O 1
ATOM 1652 N N . TRP A 1 204 ? -16.225 12.517 45.136 1.00 91.00 204 TRP A N 1
ATOM 1653 C CA . TRP A 1 204 ? -16.364 11.386 46.058 1.00 91.00 204 TRP A CA 1
ATOM 1654 C C . TRP A 1 204 ? -15.254 10.344 45.963 1.00 91.00 204 TRP A C 1
ATOM 1656 O O . TRP A 1 204 ? -15.151 9.507 46.856 1.00 91.00 204 TRP A O 1
ATOM 1666 N N . SER A 1 205 ? -14.406 10.389 44.941 1.00 92.00 205 SER A N 1
ATOM 1667 C CA . SER A 1 205 ? -13.292 9.451 44.792 1.00 92.00 205 SER A CA 1
ATOM 1668 C C . SER A 1 205 ? -11.988 9.941 45.431 1.00 92.00 205 SER A C 1
ATOM 1670 O O . SER A 1 205 ? -11.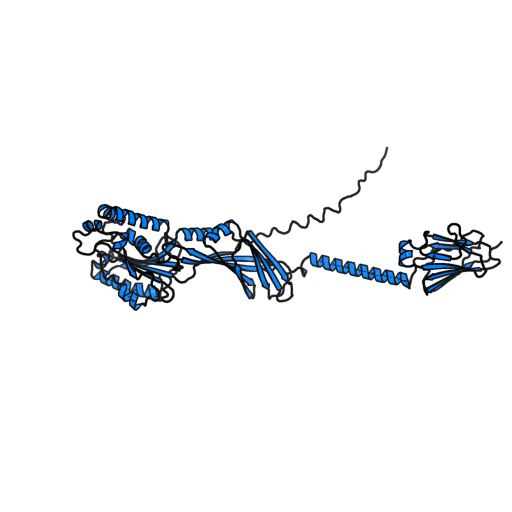902 11.016 46.032 1.00 92.00 205 SER A O 1
ATOM 1672 N N . ASN A 1 206 ? -10.947 9.114 45.337 1.00 92.94 206 ASN A N 1
ATOM 1673 C CA . ASN A 1 206 ? -9.588 9.522 45.652 1.00 92.94 206 ASN A CA 1
ATOM 1674 C C . ASN A 1 206 ? -9.058 10.455 44.550 1.00 92.94 206 ASN A C 1
ATOM 1676 O O . ASN A 1 206 ? -8.958 10.041 43.396 1.00 92.94 206 ASN A O 1
ATOM 1680 N N . SER A 1 207 ? -8.646 11.677 44.905 1.00 94.00 207 SER A N 1
ATOM 1681 C CA . SER A 1 207 ? -8.185 12.678 43.931 1.00 94.00 207 SER A CA 1
ATOM 1682 C C . SER A 1 207 ? -7.021 12.199 43.056 1.00 94.00 207 SER A C 1
ATOM 1684 O O . SER A 1 207 ? -6.965 12.547 41.880 1.00 94.00 207 SER A O 1
ATOM 1686 N N . ALA A 1 208 ? -6.104 11.379 43.586 1.00 94.94 208 ALA A N 1
ATOM 1687 C CA . ALA A 1 208 ? -4.998 10.842 42.795 1.00 94.94 208 ALA A CA 1
ATOM 1688 C C . ALA A 1 208 ? -5.490 9.824 41.755 1.00 94.94 208 ALA A C 1
ATOM 1690 O O . ALA A 1 208 ? -5.070 9.888 40.600 1.00 94.94 208 ALA A O 1
ATOM 1691 N N . SER A 1 209 ? -6.408 8.933 42.146 1.00 94.06 209 SER A N 1
ATOM 1692 C CA . SER A 1 209 ? -7.003 7.953 41.229 1.00 94.06 209 SER A CA 1
ATOM 1693 C C . SER A 1 209 ? -7.884 8.620 40.167 1.00 94.06 209 SER A C 1
ATOM 1695 O O . SER A 1 209 ? -7.769 8.301 38.984 1.00 94.06 209 SER A O 1
ATOM 1697 N N . PHE A 1 210 ? -8.694 9.612 40.554 1.00 95.06 210 PHE A N 1
ATOM 1698 C CA . PHE A 1 210 ? -9.490 10.412 39.620 1.00 95.06 210 PHE A CA 1
ATOM 1699 C C . PHE A 1 210 ? -8.618 11.097 38.565 1.00 95.06 210 PHE A C 1
ATOM 1701 O O . PHE A 1 210 ? -8.845 10.937 37.367 1.00 95.06 210 PHE A O 1
ATOM 1708 N N . GLU A 1 211 ? -7.576 11.816 38.994 1.00 96.00 211 GLU A N 1
ATOM 1709 C CA . GLU A 1 211 ? -6.674 12.522 38.080 1.00 96.00 211 GLU A CA 1
ATOM 1710 C C . GLU A 1 211 ? -5.857 11.570 37.197 1.00 96.00 211 GLU A C 1
ATOM 1712 O O . GLU A 1 211 ? -5.433 11.944 36.102 1.00 96.00 211 GLU A O 1
ATOM 1717 N N . GLN A 1 212 ? -5.618 10.339 37.647 1.00 95.56 212 GLN A N 1
ATOM 1718 C CA . GLN A 1 212 ? -4.995 9.296 36.837 1.00 95.56 212 GLN A CA 1
ATOM 1719 C C . GLN A 1 212 ? -5.951 8.772 35.759 1.00 95.56 212 GLN A C 1
ATOM 1721 O O . GLN A 1 212 ? -5.580 8.756 34.586 1.00 95.56 212 GLN A O 1
ATOM 1726 N N . ALA A 1 213 ? -7.188 8.420 36.120 1.00 95.88 213 ALA A N 1
ATOM 1727 C CA . ALA A 1 213 ? -8.204 7.978 35.164 1.00 95.88 213 ALA A CA 1
ATOM 1728 C C . ALA A 1 213 ? -8.516 9.065 34.125 1.00 95.88 213 ALA A C 1
ATOM 1730 O O . ALA A 1 213 ? -8.485 8.806 32.924 1.00 95.88 213 ALA A O 1
ATOM 1731 N N . LYS A 1 214 ? -8.694 10.313 34.568 1.00 96.31 214 LYS A N 1
ATOM 1732 C CA . LYS A 1 214 ? -8.901 11.478 33.698 1.00 96.31 214 LYS A CA 1
ATOM 1733 C C . LYS A 1 214 ? -7.750 11.690 32.713 1.00 96.31 214 LYS A C 1
ATOM 1735 O O . LYS A 1 214 ? -7.994 12.029 31.555 1.00 96.31 214 LYS A O 1
ATOM 1740 N N . ARG A 1 215 ? -6.499 11.469 33.139 1.00 97.12 215 ARG A N 1
ATOM 1741 C CA . ARG A 1 215 ? -5.329 11.505 32.245 1.00 97.12 215 ARG A CA 1
ATOM 1742 C C . ARG A 1 215 ? -5.391 10.411 31.183 1.00 97.12 215 ARG A C 1
ATOM 1744 O O . ARG A 1 215 ? -5.230 10.738 30.014 1.00 97.12 215 ARG A O 1
ATOM 1751 N N . ILE A 1 216 ? -5.687 9.168 31.572 1.00 97.06 216 ILE A N 1
ATOM 1752 C CA . ILE A 1 216 ? -5.838 8.040 30.636 1.00 97.06 216 ILE A CA 1
ATOM 1753 C C . ILE A 1 216 ? -6.934 8.337 29.608 1.00 97.06 216 ILE A C 1
ATOM 1755 O O . ILE A 1 216 ? -6.698 8.198 28.412 1.00 97.06 216 ILE A O 1
ATOM 1759 N N . VAL A 1 217 ? -8.107 8.786 30.060 1.00 96.56 217 VAL A N 1
ATOM 1760 C CA . VAL A 1 217 ? -9.240 9.135 29.188 1.00 96.56 217 VAL A CA 1
ATOM 1761 C C . VAL A 1 217 ? -8.839 10.219 28.192 1.00 96.56 217 VAL A C 1
ATOM 1763 O O . VAL A 1 217 ? -9.012 10.041 26.991 1.00 96.56 217 VAL A O 1
ATOM 1766 N N . ARG A 1 218 ? -8.218 11.304 28.672 1.00 97.00 218 ARG A N 1
ATOM 1767 C CA . ARG A 1 218 ? -7.757 12.407 27.820 1.00 97.00 218 ARG A CA 1
ATOM 1768 C C . ARG A 1 218 ? -6.705 11.964 26.804 1.00 97.00 218 ARG A C 1
ATOM 1770 O O . ARG A 1 218 ? -6.744 12.413 25.663 1.00 97.00 218 ARG A O 1
ATOM 1777 N N . ASP A 1 219 ? -5.744 11.143 27.218 1.00 97.06 219 ASP A N 1
ATOM 1778 C CA . ASP A 1 219 ? -4.711 10.637 26.314 1.00 97.06 219 ASP A CA 1
ATOM 1779 C C . ASP A 1 219 ? -5.334 9.718 25.253 1.00 97.06 219 ASP A C 1
ATOM 1781 O O . ASP A 1 219 ? -4.983 9.824 24.081 1.00 97.06 219 ASP A O 1
ATOM 1785 N N . ILE A 1 220 ? -6.337 8.910 25.618 1.00 97.25 220 ILE A N 1
ATOM 1786 C CA . ILE A 1 220 ? -7.064 8.082 24.652 1.00 97.25 220 ILE A CA 1
ATOM 1787 C C . ILE A 1 220 ? -7.883 8.925 23.674 1.00 97.25 220 ILE A C 1
ATOM 1789 O O . ILE A 1 220 ? -7.800 8.686 22.476 1.00 97.25 220 ILE A O 1
ATOM 1793 N N . ASP A 1 221 ? -8.617 9.934 24.142 1.00 95.31 221 ASP A N 1
ATOM 1794 C CA . ASP A 1 221 ? -9.408 10.814 23.268 1.00 95.31 221 ASP A CA 1
ATOM 1795 C C . ASP A 1 221 ? -8.538 11.650 22.311 1.00 95.31 221 ASP A C 1
ATOM 1797 O O . ASP A 1 221 ? -8.988 12.052 21.230 1.00 95.31 221 ASP A O 1
ATOM 1801 N N . ARG A 1 222 ? -7.291 11.933 22.713 1.00 95.94 222 ARG A N 1
ATOM 1802 C CA . ARG A 1 222 ? -6.293 12.609 21.877 1.00 95.94 222 ARG A CA 1
ATOM 1803 C C . ARG A 1 222 ? -5.721 11.664 20.823 1.00 95.94 222 ARG A C 1
ATOM 1805 O O . ARG A 1 222 ? -5.652 12.033 19.652 1.00 95.94 222 ARG A O 1
ATOM 1812 N N . ASP A 1 223 ? -5.288 10.480 21.247 1.00 96.50 223 ASP A N 1
ATOM 1813 C CA . ASP A 1 223 ? -4.439 9.606 20.436 1.00 96.50 223 ASP A CA 1
ATOM 1814 C C . ASP A 1 223 ? -5.233 8.547 19.660 1.00 96.50 223 ASP A C 1
ATOM 1816 O O . ASP A 1 223 ? -4.709 7.967 18.710 1.00 96.50 223 ASP A O 1
ATOM 1820 N N . TYR A 1 224 ? -6.502 8.320 20.004 1.00 97.25 224 TYR A N 1
ATOM 1821 C CA . TYR A 1 224 ? -7.373 7.313 19.402 1.00 97.25 224 TYR A CA 1
ATOM 1822 C C . TYR A 1 224 ? -8.767 7.881 19.135 1.00 97.25 224 TYR A C 1
ATOM 1824 O O . TYR A 1 224 ? -9.183 8.906 19.672 1.00 97.25 224 TYR A O 1
ATOM 1832 N N . GLY A 1 225 ? -9.519 7.197 18.282 1.00 95.50 225 GLY A N 1
ATOM 1833 C CA . GLY A 1 225 ? -10.938 7.462 18.117 1.00 95.50 225 GLY A CA 1
ATOM 1834 C C . GLY A 1 225 ? -11.726 6.194 17.839 1.00 95.50 225 GLY A C 1
ATOM 1835 O O . GLY A 1 225 ? -11.170 5.157 17.472 1.00 95.50 225 GLY A O 1
ATOM 1836 N N . PHE A 1 226 ? -13.033 6.318 18.035 1.00 96.19 226 PHE A N 1
ATOM 1837 C CA . PHE A 1 226 ? -14.025 5.280 17.806 1.00 96.19 226 PHE A CA 1
ATOM 1838 C C . PHE A 1 226 ? -14.808 5.664 16.553 1.00 96.19 226 PHE A C 1
ATOM 1840 O O . PHE A 1 226 ? -15.546 6.652 16.574 1.00 96.19 226 PHE A O 1
ATOM 1847 N N . TYR A 1 227 ? -14.582 4.927 15.471 1.00 94.38 227 TYR A N 1
ATOM 1848 C CA . TYR A 1 227 ? -15.016 5.295 14.131 1.00 94.38 227 TYR A CA 1
ATOM 1849 C C . TYR A 1 227 ? -16.032 4.313 13.557 1.00 94.38 227 TYR A C 1
ATOM 1851 O O . TYR A 1 227 ? -16.118 3.148 13.966 1.00 94.38 227 TYR A O 1
ATOM 1859 N N . ASP A 1 228 ? -16.791 4.818 12.591 1.00 91.31 228 ASP A N 1
ATOM 1860 C CA . ASP A 1 228 ? -17.693 4.039 11.768 1.00 91.31 228 ASP A CA 1
ATOM 1861 C C . ASP A 1 228 ? -17.018 3.520 10.493 1.00 91.31 228 ASP A C 1
ATOM 1863 O O . ASP A 1 228 ? -15.810 3.643 10.285 1.00 91.31 228 ASP A O 1
ATOM 1867 N N . ALA A 1 229 ? -17.840 2.959 9.609 1.00 78.38 229 ALA A N 1
ATOM 1868 C CA . ALA A 1 229 ? -17.395 2.431 8.338 1.00 78.38 229 ALA A CA 1
ATOM 1869 C C . ALA A 1 229 ? -16.834 3.478 7.354 1.00 78.38 229 ALA A C 1
ATOM 1871 O O . ALA A 1 229 ? -16.110 3.139 6.418 1.00 78.38 229 ALA A O 1
ATOM 1872 N N . GLN A 1 230 ? -17.192 4.744 7.547 1.00 81.94 230 GLN A N 1
ATOM 1873 C CA . GLN A 1 230 ? -16.818 5.868 6.699 1.00 81.94 230 GLN A CA 1
ATOM 1874 C C . GLN A 1 230 ? -15.668 6.696 7.299 1.00 81.94 230 GLN A C 1
ATOM 1876 O O . GLN A 1 230 ? -15.232 7.661 6.677 1.00 81.94 230 GLN A O 1
ATOM 1881 N N . GLY A 1 231 ? -15.150 6.317 8.474 1.00 84.06 231 GLY A N 1
ATOM 1882 C CA . GLY A 1 231 ? -14.101 7.056 9.178 1.00 84.06 231 GLY A CA 1
ATOM 1883 C C . GLY A 1 231 ? -14.617 8.249 9.992 1.00 84.06 231 GLY A C 1
ATOM 1884 O O . GLY A 1 231 ? -13.824 9.084 10.422 1.00 84.06 231 GLY A O 1
ATOM 1885 N N . GLU A 1 232 ? -15.924 8.330 10.240 1.00 89.75 232 GLU A N 1
ATOM 1886 C CA . GLU A 1 232 ? -16.553 9.349 11.082 1.00 89.75 232 GLU A CA 1
ATOM 1887 C C . GLU A 1 232 ? -16.585 8.905 12.547 1.00 89.75 232 GLU A C 1
ATOM 1889 O O . GLU A 1 232 ? -16.749 7.722 12.847 1.00 89.75 232 GLU A O 1
ATOM 1894 N N . ARG A 1 233 ? -16.468 9.852 13.491 1.00 92.25 233 ARG A N 1
ATOM 1895 C CA . ARG A 1 233 ? -16.478 9.572 14.944 1.00 92.25 233 ARG A CA 1
ATOM 1896 C C . ARG A 1 233 ? -17.884 9.234 15.460 1.00 92.25 233 ARG A C 1
ATOM 1898 O O . ARG A 1 233 ? -18.496 10.011 16.192 1.00 92.25 233 ARG A O 1
ATOM 1905 N N . ARG A 1 234 ? -18.407 8.076 15.067 1.00 94.06 234 ARG A N 1
ATOM 1906 C CA . ARG A 1 234 ? -19.695 7.516 15.501 1.00 94.06 234 ARG A CA 1
ATOM 1907 C C . ARG A 1 234 ? -19.648 5.986 15.475 1.00 94.06 234 ARG A C 1
ATOM 1909 O O . ARG A 1 234 ? -18.621 5.394 15.167 1.00 94.06 234 ARG A O 1
ATOM 1916 N N . TRP A 1 235 ? -20.749 5.340 15.846 1.00 94.38 235 TRP A N 1
ATOM 1917 C CA . TRP A 1 235 ? -20.851 3.881 15.815 1.00 94.38 235 TRP A CA 1
ATOM 1918 C C . TRP A 1 235 ? -20.809 3.349 14.374 1.00 94.38 235 TRP A C 1
ATOM 1920 O O . TRP A 1 235 ? -21.532 3.835 13.505 1.00 94.38 235 TRP A O 1
ATOM 1930 N N . ALA A 1 236 ? -20.013 2.303 14.136 1.00 95.25 236 ALA A N 1
ATOM 1931 C CA . ALA A 1 236 ? -20.048 1.526 12.893 1.00 95.25 236 ALA A CA 1
ATOM 1932 C C . ALA A 1 236 ? -21.364 0.750 12.761 1.00 95.25 236 ALA A C 1
ATOM 1934 O O . ALA A 1 236 ? -21.875 0.534 11.664 1.00 95.25 236 ALA A O 1
ATOM 1935 N N . TRP A 1 237 ? -21.926 0.345 13.900 1.00 96.94 237 TRP A N 1
ATOM 1936 C CA . TRP A 1 237 ? -23.207 -0.337 13.985 1.00 96.94 237 TRP A CA 1
ATOM 1937 C C . TRP A 1 237 ? -23.835 -0.116 15.362 1.00 96.94 237 TRP A C 1
ATOM 1939 O O . TRP A 1 237 ? -23.126 -0.064 16.366 1.00 96.94 237 TRP A O 1
ATOM 1949 N N . GLN A 1 238 ? -25.162 -0.007 15.423 1.00 96.56 238 GLN A N 1
ATOM 1950 C CA . GLN A 1 238 ? -25.898 0.141 16.678 1.00 96.56 238 GLN A CA 1
ATOM 1951 C C . GLN A 1 238 ? -27.218 -0.627 16.622 1.00 96.56 238 GLN A C 1
ATOM 1953 O O . GLN A 1 238 ? -27.954 -0.564 15.636 1.00 96.56 238 GLN A O 1
ATOM 1958 N N . LEU A 1 239 ? -27.548 -1.282 17.731 1.00 96.88 239 LEU A N 1
ATOM 1959 C CA . LEU A 1 239 ? -28.883 -1.767 18.044 1.00 96.88 239 LEU A CA 1
ATOM 1960 C C . LEU A 1 239 ? -29.401 -1.059 19.291 1.00 96.88 239 LEU A C 1
ATOM 1962 O O . LEU A 1 239 ? -28.698 -0.949 20.293 1.00 96.88 239 LEU A O 1
ATOM 1966 N N . ARG A 1 240 ? -30.662 -0.632 19.223 1.00 96.56 240 ARG A N 1
ATOM 1967 C CA . ARG A 1 240 ? -31.420 -0.089 20.350 1.00 96.56 240 ARG A CA 1
ATOM 1968 C C . ARG A 1 240 ? -32.531 -1.066 20.691 1.00 96.56 240 ARG A C 1
ATOM 1970 O O . ARG A 1 240 ? -33.452 -1.253 19.898 1.00 96.56 240 ARG A O 1
ATOM 1977 N N . TYR A 1 241 ? -32.426 -1.716 21.841 1.00 95.06 241 TYR A N 1
ATOM 1978 C CA . TYR A 1 241 ? -33.442 -2.639 22.322 1.00 95.06 241 TYR A CA 1
ATOM 1979 C C . TYR A 1 241 ? -34.314 -1.943 23.363 1.00 95.06 241 TYR A C 1
ATOM 1981 O O . TYR A 1 241 ? -33.902 -1.753 24.508 1.00 95.06 241 TYR A O 1
ATOM 1989 N N . HIS A 1 242 ? -35.523 -1.563 22.962 1.00 93.00 242 HIS A N 1
ATOM 1990 C CA . HIS A 1 242 ? -36.509 -0.982 23.867 1.00 93.00 242 HIS A CA 1
ATOM 1991 C C . HIS A 1 242 ? -37.184 -2.073 24.694 1.00 93.00 242 HIS A C 1
ATOM 1993 O O . HIS A 1 242 ? -37.628 -3.094 24.159 1.00 93.00 242 HIS A O 1
ATOM 1999 N N . LEU A 1 243 ? -37.298 -1.850 26.002 1.00 89.75 243 LEU A N 1
ATOM 2000 C CA . LEU A 1 243 ? -37.992 -2.786 26.873 1.00 89.75 243 LEU A CA 1
ATOM 2001 C C . LEU A 1 243 ? -39.499 -2.804 26.589 1.00 89.75 243 LEU A C 1
ATOM 2003 O O . LEU A 1 243 ? -40.120 -1.740 26.481 1.00 89.75 243 LEU A O 1
ATOM 2007 N N . PRO A 1 244 ? -40.123 -3.998 26.513 1.00 83.94 244 PRO A N 1
ATOM 2008 C CA . PRO A 1 244 ? -41.570 -4.098 26.389 1.00 83.94 244 PRO A CA 1
ATOM 2009 C C . PRO A 1 244 ? -42.246 -3.340 27.536 1.00 83.94 244 PRO A C 1
ATOM 2011 O O . PRO A 1 244 ? -41.963 -3.597 28.705 1.00 83.94 244 PRO A O 1
ATOM 2014 N N . ASN A 1 245 ? -43.146 -2.414 27.199 1.00 85.31 245 ASN A N 1
ATOM 2015 C CA . ASN A 1 245 ? -43.904 -1.568 28.134 1.00 85.31 245 ASN A CA 1
ATOM 2016 C C . ASN A 1 245 ? -43.099 -0.493 28.895 1.00 85.31 245 ASN A C 1
ATOM 2018 O O . ASN A 1 245 ? -43.680 0.213 29.716 1.00 85.31 245 ASN A O 1
ATOM 2022 N N . GLN A 1 246 ? -41.800 -0.329 28.622 1.00 86.50 246 GLN A N 1
ATOM 2023 C CA . GLN A 1 246 ? -40.956 0.725 29.204 1.00 86.50 246 GLN A CA 1
ATOM 2024 C C . GLN A 1 246 ? -40.001 1.289 28.137 1.00 86.50 246 GLN A C 1
ATOM 2026 O O . GLN A 1 246 ? -38.793 1.098 28.232 1.00 86.50 246 GLN A O 1
ATOM 2031 N N . PRO A 1 247 ? -40.514 1.983 27.103 1.00 79.25 247 PRO A N 1
ATOM 2032 C CA . PRO A 1 247 ? -39.699 2.425 25.967 1.00 79.25 247 PRO A CA 1
ATOM 2033 C C . PRO A 1 247 ? -38.615 3.445 26.344 1.00 79.25 247 PRO A C 1
ATOM 2035 O O . PRO A 1 247 ? -37.634 3.585 25.617 1.00 79.25 247 PRO A O 1
ATOM 2038 N N . SER A 1 248 ? -38.771 4.137 27.479 1.00 83.31 248 SER A N 1
ATOM 2039 C CA . SER A 1 248 ? -37.738 5.008 28.048 1.00 83.31 248 SER A CA 1
ATOM 2040 C C . SER A 1 248 ? -36.508 4.235 28.528 1.00 83.31 248 SER A C 1
ATOM 2042 O O . SER A 1 248 ? -35.426 4.806 28.574 1.00 83.31 248 SER A O 1
ATOM 2044 N N . GLN A 1 249 ? -36.652 2.946 28.843 1.00 89.00 249 GLN A N 1
ATOM 2045 C CA . GLN A 1 249 ? -35.537 2.070 29.168 1.00 89.00 249 GLN A CA 1
ATOM 2046 C C . GLN A 1 249 ? -35.084 1.350 27.898 1.00 89.00 249 GLN A C 1
ATOM 2048 O O . GLN A 1 249 ? -35.859 0.657 27.229 1.00 89.00 249 GLN A O 1
ATOM 2053 N N . THR A 1 250 ? -33.814 1.528 27.552 1.00 93.25 250 THR A N 1
ATOM 2054 C CA . THR A 1 250 ? -33.230 0.981 26.327 1.00 93.25 250 THR A CA 1
ATOM 2055 C C . THR A 1 250 ? -31.884 0.368 26.652 1.00 93.25 250 THR A C 1
ATOM 2057 O O . THR A 1 250 ? -31.100 0.981 27.361 1.00 93.25 250 THR A O 1
ATOM 2060 N N . ILE A 1 251 ? -31.608 -0.819 26.117 1.00 96.19 251 ILE A N 1
ATOM 2061 C CA . ILE A 1 251 ? -30.257 -1.384 26.117 1.00 96.19 251 ILE A CA 1
ATOM 2062 C C . ILE A 1 251 ? -29.663 -1.170 24.729 1.00 96.19 251 ILE A C 1
ATOM 2064 O O . ILE A 1 251 ? -30.287 -1.487 23.711 1.00 96.19 251 ILE A O 1
ATOM 2068 N N . TYR A 1 252 ? -28.459 -0.625 24.699 1.00 97.12 252 TYR A N 1
ATOM 2069 C CA . TYR A 1 252 ? -27.683 -0.347 23.507 1.00 97.12 252 TYR A CA 1
ATOM 2070 C C . TYR A 1 252 ? -26.634 -1.438 23.319 1.00 97.12 252 TYR A C 1
ATOM 2072 O O . TYR A 1 252 ? -25.983 -1.866 24.271 1.00 97.12 252 TYR A O 1
ATOM 2080 N N . LEU A 1 253 ? -26.481 -1.884 22.077 1.00 97.94 253 LEU A N 1
ATOM 2081 C CA . LEU A 1 253 ? -25.342 -2.672 21.622 1.00 97.94 253 LEU A CA 1
ATOM 2082 C C . LEU A 1 253 ? -24.712 -1.901 20.468 1.00 97.94 253 LEU A C 1
ATOM 2084 O O . LEU A 1 253 ? -25.308 -1.778 19.398 1.00 97.94 253 LEU A O 1
ATOM 2088 N N . GLU A 1 254 ? -23.523 -1.372 20.702 1.00 97.88 254 GLU A N 1
ATOM 2089 C CA . GLU A 1 254 ? -22.801 -0.509 19.773 1.00 97.88 254 GLU A CA 1
ATOM 2090 C C . GLU A 1 254 ? -21.487 -1.166 19.374 1.00 97.88 254 GLU A C 1
ATOM 2092 O O . GLU A 1 254 ? -20.846 -1.823 20.189 1.00 97.88 254 GLU A O 1
ATOM 2097 N N . ALA A 1 255 ? -21.067 -0.989 18.129 1.00 98.31 255 ALA A N 1
ATOM 2098 C CA . ALA A 1 255 ? -19.779 -1.467 17.655 1.00 98.31 255 ALA A CA 1
ATOM 2099 C C . ALA A 1 255 ? -19.017 -0.333 16.970 1.00 98.31 255 ALA A C 1
ATOM 2101 O O . ALA A 1 255 ? -19.598 0.466 16.231 1.00 98.31 255 ALA A O 1
ATOM 2102 N N . TYR A 1 256 ? -17.714 -0.282 17.222 1.00 97.94 256 TYR A N 1
ATOM 2103 C CA . TYR A 1 256 ? -16.802 0.753 16.753 1.00 97.94 256 TYR A CA 1
ATOM 2104 C C . TYR A 1 256 ? -15.521 0.121 16.220 1.00 97.94 256 TYR A C 1
ATOM 2106 O O . TYR A 1 256 ? -15.047 -0.873 16.773 1.00 97.94 256 TYR A O 1
ATOM 2114 N N . GLU A 1 257 ? -14.910 0.742 15.217 1.00 97.19 257 GLU A N 1
ATOM 2115 C CA . GLU A 1 257 ? -13.506 0.500 14.892 1.00 97.19 257 GLU A CA 1
ATOM 2116 C C . GLU A 1 257 ? -12.621 1.480 15.668 1.00 97.19 257 GLU A C 1
ATOM 2118 O O . GLU A 1 257 ? -12.875 2.684 15.702 1.00 97.19 257 GLU A O 1
ATOM 2123 N N . VAL A 1 258 ? -11.586 0.963 16.328 1.00 97.06 258 VAL A N 1
ATOM 2124 C CA . VAL A 1 258 ? -10.641 1.767 17.105 1.00 97.06 258 VAL A CA 1
ATOM 2125 C C . VAL A 1 258 ? -9.416 2.059 16.250 1.00 97.06 258 VAL A C 1
ATOM 2127 O O . VAL A 1 258 ? -8.638 1.162 15.902 1.00 97.06 258 VAL A O 1
ATOM 2130 N N . ILE A 1 259 ? -9.218 3.335 15.927 1.00 95.12 259 ILE A N 1
ATOM 2131 C CA . ILE A 1 259 ? -8.124 3.780 15.060 1.00 95.12 259 ILE A CA 1
ATOM 2132 C C . ILE A 1 259 ? -7.286 4.823 15.795 1.00 95.12 259 ILE A C 1
ATOM 2134 O O . ILE A 1 259 ? -7.820 5.783 16.353 1.00 95.12 259 ILE A O 1
ATOM 2138 N N . ALA A 1 260 ? -5.964 4.640 15.783 1.00 94.50 260 ALA A N 1
ATOM 2139 C CA . ALA A 1 260 ? -5.024 5.641 16.265 1.00 94.50 260 ALA A CA 1
ATOM 2140 C C . ALA A 1 260 ? -5.086 6.900 15.382 1.00 94.50 260 ALA A C 1
ATOM 2142 O O . ALA A 1 260 ? -5.028 6.817 14.153 1.00 94.50 260 ALA A O 1
ATOM 2143 N N . ALA A 1 261 ? -5.154 8.078 15.998 1.00 92.81 261 ALA A N 1
ATOM 2144 C CA . ALA A 1 261 ? -5.209 9.367 15.312 1.00 92.81 261 ALA A CA 1
ATOM 2145 C C . ALA A 1 261 ? -3.993 9.581 14.393 1.00 92.81 261 ALA A C 1
ATOM 2147 O O . ALA A 1 261 ? -4.134 10.100 13.286 1.00 92.81 261 ALA A O 1
ATOM 2148 N N . ASN A 1 262 ? -2.811 9.115 14.814 1.00 91.06 262 ASN A N 1
ATOM 2149 C CA . ASN A 1 262 ? -1.604 9.170 13.990 1.00 91.06 262 ASN A CA 1
ATOM 2150 C C . ASN A 1 262 ? -1.728 8.321 12.712 1.00 91.06 262 ASN A C 1
ATOM 2152 O O . ASN A 1 262 ? -1.274 8.747 11.656 1.00 91.06 262 ASN A O 1
ATOM 2156 N N . LEU A 1 263 ? -2.382 7.153 12.770 1.00 90.62 263 LEU A N 1
ATOM 2157 C CA . LEU A 1 263 ? -2.601 6.334 11.574 1.00 90.62 263 LEU A CA 1
ATOM 2158 C C . LEU A 1 263 ? -3.526 7.039 10.576 1.00 90.62 263 LEU A C 1
ATOM 2160 O O . LEU A 1 263 ? -3.203 7.082 9.396 1.00 90.62 263 LEU A O 1
ATOM 2164 N N . LEU A 1 264 ? -4.629 7.637 11.038 1.00 89.06 264 LEU A N 1
ATOM 2165 C CA . LEU A 1 264 ? -5.526 8.399 10.157 1.00 89.06 264 LEU A CA 1
ATOM 2166 C C . LEU A 1 264 ? -4.801 9.559 9.477 1.00 89.06 264 LEU A C 1
ATOM 2168 O O . LEU A 1 264 ? -4.997 9.803 8.288 1.00 89.06 264 LEU A O 1
ATOM 2172 N N . LYS A 1 265 ? -3.926 10.247 10.220 1.00 90.31 265 LYS A N 1
ATOM 2173 C CA . LYS A 1 265 ? -3.077 11.301 9.666 1.00 90.31 265 LYS A CA 1
ATOM 2174 C C . LYS A 1 265 ? -2.161 10.752 8.568 1.00 90.31 265 LYS A C 1
ATOM 2176 O O . LYS A 1 265 ? -2.167 11.288 7.465 1.00 90.31 265 LYS A O 1
ATOM 2181 N N . LEU A 1 266 ? -1.437 9.665 8.841 1.00 90.06 266 LEU A N 1
ATOM 2182 C CA . LEU A 1 266 ? -0.530 9.036 7.873 1.00 90.06 266 LEU A CA 1
ATOM 2183 C C . LEU A 1 266 ? -1.273 8.504 6.635 1.00 90.06 266 LEU A C 1
ATOM 2185 O O . LEU A 1 266 ? -0.774 8.649 5.521 1.00 90.06 266 LEU A O 1
ATOM 2189 N N . GLN A 1 267 ? -2.471 7.938 6.807 1.00 89.12 267 GLN A N 1
ATOM 2190 C CA . GLN A 1 267 ? -3.342 7.512 5.707 1.00 89.12 267 GLN A CA 1
ATOM 2191 C C . GLN A 1 267 ? -3.819 8.700 4.866 1.00 89.12 267 GLN A C 1
ATOM 2193 O O . GLN A 1 267 ? -3.803 8.623 3.638 1.00 89.12 267 GLN A O 1
ATOM 2198 N N . GLY A 1 268 ? -4.190 9.815 5.498 1.00 88.88 268 GLY A N 1
ATOM 2199 C CA . GLY A 1 268 ? -4.531 11.053 4.796 1.00 88.88 268 GLY A CA 1
ATOM 2200 C C . GLY A 1 268 ? -3.353 11.624 4.003 1.00 88.88 268 GLY A C 1
ATOM 2201 O O . GLY A 1 268 ? -3.515 11.972 2.835 1.00 88.88 268 GLY A O 1
ATOM 2202 N N . GLU A 1 269 ? -2.162 11.659 4.608 1.00 90.94 269 GLU A N 1
ATOM 2203 C CA . GLU A 1 269 ? -0.920 12.107 3.965 1.00 90.94 269 GLU A CA 1
ATOM 2204 C C . GLU A 1 269 ? -0.572 11.235 2.746 1.00 90.94 269 GLU A C 1
ATOM 2206 O O . GLU A 1 269 ? -0.228 11.779 1.694 1.00 90.94 269 GLU A O 1
ATOM 2211 N N . SER A 1 270 ? -0.758 9.910 2.842 1.00 90.38 270 SER A N 1
ATOM 2212 C CA . SER A 1 270 ? -0.428 8.952 1.774 1.00 90.38 270 SER A CA 1
ATOM 2213 C C . SER A 1 270 ? -1.060 9.290 0.423 1.00 90.38 270 SER A C 1
ATOM 2215 O O . SER A 1 270 ? -0.399 9.154 -0.595 1.00 90.38 270 SER A O 1
ATOM 2217 N N . ARG A 1 271 ? -2.295 9.811 0.414 1.00 87.88 271 ARG A N 1
ATOM 2218 C CA . ARG A 1 271 ? -3.039 10.162 -0.811 1.00 87.88 271 ARG A CA 1
ATOM 2219 C C . ARG A 1 271 ? -2.504 11.409 -1.516 1.00 87.88 271 ARG A C 1
ATOM 2221 O O . ARG A 1 271 ? -2.848 11.662 -2.666 1.00 87.88 271 ARG A O 1
ATOM 2228 N N . SER A 1 272 ? -1.742 12.232 -0.800 1.00 87.44 272 SER A N 1
ATOM 2229 C CA . SER A 1 272 ? -1.212 13.510 -1.291 1.00 87.44 272 SER A CA 1
ATOM 2230 C C . SER A 1 272 ? 0.270 13.450 -1.654 1.00 87.44 272 SER A C 1
ATOM 2232 O O . SER A 1 272 ? 0.768 14.328 -2.358 1.00 87.44 272 SER A O 1
ATOM 2234 N N . ILE A 1 273 ? 0.978 12.427 -1.174 1.00 90.00 273 ILE A N 1
ATOM 2235 C CA . ILE A 1 273 ? 2.415 12.281 -1.366 1.00 90.00 273 ILE A CA 1
ATOM 2236 C C . ILE A 1 273 ? 2.676 11.625 -2.717 1.00 90.00 273 ILE A C 1
ATOM 2238 O O . ILE A 1 273 ? 2.144 10.567 -3.040 1.00 90.00 273 ILE A O 1
ATOM 2242 N N . ARG A 1 274 ? 3.550 12.236 -3.512 1.00 90.94 274 ARG A N 1
ATOM 2243 C CA . ARG A 1 274 ? 4.035 11.646 -4.756 1.00 90.94 274 ARG A CA 1
ATOM 2244 C C . ARG A 1 274 ? 5.153 10.640 -4.430 1.00 90.94 274 ARG A C 1
ATOM 2246 O O . ARG A 1 274 ? 6.169 11.039 -3.872 1.00 90.94 274 ARG A O 1
ATOM 2253 N N . PRO A 1 275 ? 5.014 9.344 -4.776 1.00 93.38 275 PRO A N 1
ATOM 2254 C CA . PRO A 1 275 ? 6.014 8.354 -4.385 1.00 93.38 275 PRO A CA 1
ATOM 2255 C C . PRO A 1 275 ? 7.298 8.445 -5.203 1.00 93.38 275 PRO A C 1
ATOM 2257 O O . PRO A 1 275 ? 8.387 8.281 -4.662 1.00 93.38 275 PRO A O 1
ATOM 2260 N N . PHE A 1 276 ? 7.184 8.711 -6.507 1.00 94.56 276 PHE A N 1
ATOM 2261 C CA . PHE A 1 276 ? 8.296 8.606 -7.450 1.00 94.56 276 PHE A CA 1
ATOM 2262 C C . PHE A 1 276 ? 8.751 9.973 -7.951 1.00 94.56 276 PHE A C 1
ATOM 2264 O O . PHE A 1 276 ? 7.962 10.728 -8.534 1.00 94.56 276 PHE A O 1
ATOM 2271 N N . ALA A 1 277 ? 10.046 10.242 -7.796 1.00 94.06 277 ALA A N 1
ATOM 2272 C CA . ALA A 1 277 ? 10.712 11.367 -8.438 1.00 94.06 277 ALA A CA 1
ATOM 2273 C C . ALA A 1 277 ? 10.959 11.072 -9.925 1.00 94.06 277 ALA A C 1
ATOM 2275 O O . ALA A 1 277 ? 10.763 11.940 -10.774 1.00 94.06 277 ALA A O 1
ATOM 2276 N N . ASP A 1 278 ? 11.350 9.835 -10.241 1.00 94.38 278 ASP A N 1
ATOM 2277 C CA . ASP A 1 278 ? 11.654 9.398 -11.599 1.00 94.38 278 ASP A CA 1
ATOM 2278 C C . ASP A 1 278 ? 11.342 7.910 -11.784 1.00 94.38 278 ASP A C 1
ATOM 2280 O O . ASP A 1 278 ? 11.533 7.096 -10.878 1.00 94.38 278 ASP A O 1
ATOM 2284 N N . MET A 1 279 ? 10.866 7.551 -12.974 1.00 94.50 279 MET A N 1
ATOM 2285 C CA . MET A 1 279 ? 10.568 6.172 -13.342 1.00 94.50 279 MET A CA 1
ATOM 2286 C C . MET A 1 279 ? 10.745 5.989 -14.843 1.00 94.50 279 MET A C 1
ATOM 2288 O O . MET A 1 279 ? 10.153 6.707 -15.648 1.00 94.50 279 MET A O 1
ATOM 2292 N N . ARG A 1 280 ? 11.584 5.027 -15.233 1.00 94.81 280 ARG A N 1
ATOM 2293 C CA . ARG A 1 280 ? 11.959 4.802 -16.632 1.00 94.81 280 ARG A CA 1
ATOM 2294 C C . ARG A 1 280 ? 12.120 3.323 -16.910 1.00 94.81 280 ARG A C 1
ATOM 2296 O O . ARG A 1 280 ? 12.643 2.577 -16.089 1.00 94.81 280 ARG A O 1
ATOM 2303 N N . VAL A 1 281 ? 11.755 2.913 -18.115 1.00 94.81 281 VAL A N 1
ATOM 2304 C CA . VAL A 1 281 ? 12.043 1.569 -18.615 1.00 94.81 281 VAL A CA 1
ATOM 2305 C C . VAL A 1 281 ? 13.100 1.653 -19.704 1.00 94.81 281 VAL A C 1
ATOM 2307 O O . VAL A 1 281 ? 13.079 2.564 -20.529 1.00 94.81 281 VAL A O 1
ATOM 2310 N N . ARG A 1 282 ? 14.011 0.678 -19.726 1.00 94.50 282 ARG A N 1
ATOM 2311 C CA . ARG A 1 282 ? 14.955 0.452 -20.825 1.00 94.50 282 ARG A CA 1
ATOM 2312 C C . ARG A 1 282 ? 14.971 -1.016 -21.230 1.00 94.50 282 ARG A C 1
ATOM 2314 O O . ARG A 1 282 ? 14.890 -1.898 -20.378 1.00 94.50 282 ARG A O 1
ATOM 2321 N N . TRP A 1 283 ? 15.123 -1.284 -22.523 1.00 93.81 283 TRP A N 1
ATOM 2322 C CA . TRP A 1 283 ? 15.329 -2.644 -23.018 1.00 93.81 283 TRP A CA 1
ATOM 2323 C C . TRP A 1 283 ? 16.796 -3.049 -22.864 1.00 93.81 283 TRP A C 1
ATOM 2325 O O . TRP A 1 283 ? 17.700 -2.297 -23.220 1.00 93.81 283 TRP A O 1
ATOM 2335 N N . VAL A 1 284 ? 17.029 -4.247 -22.331 1.00 94.12 284 VAL A N 1
ATOM 2336 C CA . VAL A 1 284 ? 18.354 -4.889 -22.295 1.00 94.12 284 VAL A CA 1
ATOM 2337 C C . VAL A 1 284 ? 18.493 -5.853 -23.467 1.00 94.12 284 VAL A C 1
ATOM 2339 O O . VAL A 1 284 ? 19.555 -5.949 -24.077 1.00 94.12 284 VAL A O 1
ATOM 2342 N N . ASN A 1 285 ? 17.409 -6.560 -23.795 1.00 91.12 285 ASN A N 1
ATOM 2343 C CA . ASN A 1 285 ? 17.386 -7.543 -24.865 1.00 91.12 285 ASN A CA 1
ATOM 2344 C C . ASN A 1 285 ? 16.089 -7.455 -25.670 1.00 91.12 285 ASN A C 1
ATOM 2346 O O . ASN A 1 285 ? 15.015 -7.790 -25.175 1.00 91.12 285 ASN A O 1
ATOM 2350 N N . GLU A 1 286 ? 16.195 -7.067 -26.940 1.00 89.00 286 GLU A N 1
ATOM 2351 C CA . GLU A 1 286 ? 15.055 -6.873 -27.846 1.00 89.00 286 GLU A CA 1
ATOM 2352 C C . GLU A 1 286 ? 14.794 -8.093 -28.747 1.00 89.00 286 GLU A C 1
ATOM 2354 O O . GLU A 1 286 ? 14.528 -7.978 -29.950 1.00 89.00 286 GLU A O 1
ATOM 2359 N N . LYS A 1 287 ? 14.876 -9.305 -28.187 1.00 85.00 287 LYS A N 1
ATOM 2360 C CA . LYS A 1 287 ? 14.455 -10.519 -28.906 1.00 85.00 287 LYS A CA 1
ATOM 2361 C C . LYS A 1 287 ? 12.984 -10.413 -29.314 1.00 85.00 287 LYS A C 1
ATOM 2363 O O . LYS A 1 287 ? 12.175 -9.842 -28.590 1.00 85.00 287 LYS A O 1
ATOM 2368 N N . LYS A 1 288 ? 12.626 -11.003 -30.466 1.00 75.06 288 LYS A N 1
ATOM 2369 C CA . LYS A 1 288 ? 11.244 -10.989 -30.998 1.00 75.06 288 LYS A CA 1
ATOM 2370 C C . LYS A 1 288 ? 10.211 -11.543 -30.010 1.00 75.06 288 LYS A C 1
ATOM 2372 O O . LYS A 1 288 ? 9.074 -11.099 -30.050 1.00 75.06 288 LYS A O 1
ATOM 2377 N N . THR A 1 289 ? 10.609 -12.501 -29.182 1.00 79.50 289 THR A N 1
ATOM 2378 C CA . THR A 1 289 ? 9.812 -13.113 -28.114 1.00 79.50 289 THR A CA 1
ATOM 2379 C C . THR A 1 289 ? 10.691 -13.205 -26.873 1.00 79.50 289 THR A C 1
ATOM 2381 O O . THR A 1 289 ? 11.879 -13.512 -27.015 1.00 79.50 289 THR A O 1
ATOM 2384 N N . ASN A 1 290 ? 10.122 -12.998 -25.684 1.00 84.94 290 ASN A N 1
ATOM 2385 C CA . ASN A 1 290 ? 10.857 -12.977 -24.412 1.00 84.94 290 ASN A CA 1
ATOM 2386 C C . ASN A 1 290 ? 11.919 -11.869 -24.370 1.00 84.94 290 ASN A C 1
ATOM 2388 O O . ASN A 1 290 ? 13.107 -12.133 -24.172 1.00 84.94 290 ASN A O 1
ATOM 2392 N N . SER A 1 291 ? 11.491 -10.634 -24.613 1.00 90.12 291 SER A N 1
ATOM 2393 C CA . SER A 1 291 ? 12.344 -9.463 -24.438 1.00 90.12 291 SER A CA 1
ATOM 2394 C C . SER A 1 291 ? 12.618 -9.232 -22.952 1.00 90.12 291 SER A C 1
ATOM 2396 O O . SER A 1 291 ? 11.799 -9.567 -22.096 1.00 90.12 291 SER A O 1
ATOM 2398 N N . GLU A 1 292 ? 13.773 -8.663 -22.638 1.00 93.81 292 GLU A N 1
ATOM 2399 C CA . GLU A 1 292 ? 14.189 -8.391 -21.260 1.00 93.81 292 GLU A CA 1
ATOM 2400 C C . GLU A 1 292 ? 14.363 -6.887 -21.099 1.00 93.81 292 GLU A C 1
ATOM 2402 O O . GLU A 1 292 ? 15.055 -6.243 -21.896 1.00 93.81 292 GLU A O 1
ATOM 2407 N N . GLY A 1 293 ? 13.708 -6.333 -20.086 1.00 94.31 293 GLY A N 1
ATOM 2408 C CA . GLY A 1 293 ? 13.750 -4.918 -19.757 1.00 94.31 293 GLY A CA 1
ATOM 2409 C C . GLY A 1 293 ? 14.185 -4.698 -18.317 1.00 94.31 293 GLY A C 1
ATOM 2410 O O . GLY A 1 293 ? 14.185 -5.615 -17.497 1.00 94.31 293 GLY A O 1
ATOM 2411 N N . ILE A 1 294 ? 14.574 -3.466 -18.021 1.00 96.44 294 ILE A N 1
ATOM 2412 C CA . ILE A 1 294 ? 14.863 -2.993 -16.672 1.00 96.44 294 ILE A CA 1
ATOM 2413 C C . ILE A 1 294 ? 13.991 -1.772 -16.414 1.00 96.44 294 ILE A C 1
ATOM 2415 O O . ILE A 1 294 ? 13.957 -0.849 -17.231 1.00 96.44 294 ILE A O 1
ATOM 2419 N N . LEU A 1 295 ? 13.293 -1.790 -15.282 1.00 96.81 295 LEU A N 1
ATOM 2420 C CA . LEU A 1 295 ? 12.643 -0.631 -14.693 1.00 96.81 295 LEU A CA 1
ATOM 2421 C C . LEU A 1 295 ? 13.621 0.032 -13.724 1.00 96.81 295 LEU A C 1
ATOM 2423 O O . LEU A 1 295 ? 13.978 -0.569 -12.715 1.00 96.81 295 LEU A O 1
ATOM 2427 N N . SER A 1 296 ? 14.027 1.259 -14.017 1.00 97.06 296 SER A N 1
ATOM 2428 C CA . SER A 1 296 ? 14.812 2.099 -13.116 1.00 97.06 296 SER A CA 1
ATOM 2429 C C . SER A 1 296 ? 13.872 3.120 -12.476 1.00 97.06 296 SER A C 1
ATOM 2431 O O . SER A 1 296 ? 13.129 3.799 -13.187 1.00 97.06 296 SER A O 1
ATOM 2433 N N . TYR A 1 297 ? 13.885 3.233 -11.151 1.00 96.12 297 TYR A N 1
ATOM 2434 C CA . TYR A 1 297 ? 13.052 4.195 -10.426 1.00 96.12 297 TYR A CA 1
ATOM 2435 C C . TYR A 1 297 ? 13.810 4.840 -9.266 1.00 96.12 297 TYR A C 1
ATOM 2437 O O . TYR A 1 297 ? 14.747 4.256 -8.712 1.00 96.12 297 TYR A O 1
ATOM 2445 N N . SER A 1 298 ? 13.375 6.039 -8.885 1.00 97.06 298 SER A N 1
ATOM 2446 C CA . SER A 1 298 ? 13.791 6.718 -7.662 1.00 97.06 298 SER A CA 1
ATOM 2447 C C . SER A 1 298 ? 12.587 7.290 -6.925 1.00 97.06 298 SER A C 1
ATOM 2449 O O . SER A 1 298 ? 11.651 7.834 -7.523 1.00 97.06 298 SER A O 1
ATOM 2451 N N . PHE A 1 299 ? 12.609 7.149 -5.605 1.00 96.50 299 PHE A N 1
ATOM 2452 C CA . PHE A 1 299 ? 11.578 7.688 -4.735 1.00 96.50 299 PHE A CA 1
ATOM 2453 C C . PHE A 1 299 ? 11.809 9.171 -4.440 1.00 96.50 299 PHE A C 1
ATOM 2455 O O . PHE A 1 299 ? 12.946 9.645 -4.400 1.00 96.50 299 PHE A O 1
ATOM 2462 N N . GLU A 1 300 ? 10.723 9.905 -4.220 1.00 96.19 300 GLU A N 1
ATOM 2463 C CA . GLU A 1 300 ? 10.781 11.287 -3.751 1.00 96.19 300 GLU A CA 1
ATOM 2464 C C . GLU A 1 300 ? 11.203 11.346 -2.272 1.00 96.19 300 GLU A C 1
ATOM 2466 O O . GLU A 1 300 ? 10.852 10.476 -1.476 1.00 96.19 300 GLU A O 1
ATOM 2471 N N . GLU A 1 301 ? 11.944 12.382 -1.871 1.00 95.38 301 GLU A N 1
ATOM 2472 C CA . GLU A 1 301 ? 12.432 12.537 -0.490 1.00 95.38 301 GLU A CA 1
ATOM 2473 C C . GLU A 1 301 ? 11.289 12.674 0.531 1.00 95.38 301 GLU A C 1
ATOM 2475 O O . GLU A 1 301 ? 11.358 12.127 1.636 1.00 95.38 301 GLU A O 1
ATOM 2480 N N . THR A 1 302 ? 10.209 13.356 0.146 1.00 95.50 302 THR A N 1
ATOM 2481 C CA . THR A 1 302 ? 8.989 13.505 0.953 1.00 95.50 302 THR A CA 1
ATOM 2482 C C . THR A 1 302 ? 8.340 12.145 1.217 1.00 95.50 302 THR A C 1
ATOM 2484 O O . THR A 1 302 ? 8.022 11.824 2.364 1.00 95.50 302 THR A O 1
ATOM 2487 N N . PHE A 1 303 ? 8.239 11.301 0.185 1.00 95.81 303 PHE A N 1
ATOM 2488 C CA . PHE A 1 303 ? 7.767 9.925 0.304 1.00 95.81 303 PHE A CA 1
ATOM 2489 C C . PHE A 1 303 ? 8.693 9.060 1.152 1.00 95.81 303 PHE A C 1
ATOM 2491 O O . PHE A 1 303 ? 8.208 8.356 2.030 1.00 95.81 303 PHE A O 1
ATOM 2498 N N . LEU A 1 304 ? 10.011 9.140 0.948 1.00 95.94 304 LEU A N 1
ATOM 2499 C CA . LEU A 1 304 ? 10.982 8.398 1.756 1.00 95.94 304 LEU A CA 1
ATOM 2500 C C . LEU A 1 304 ? 10.883 8.767 3.239 1.00 95.94 304 LEU A C 1
ATOM 2502 O O . LEU A 1 304 ? 10.919 7.893 4.099 1.00 95.94 304 LEU A O 1
ATOM 2506 N N . THR A 1 305 ? 10.711 10.049 3.552 1.00 94.94 305 THR A N 1
ATOM 2507 C CA . THR A 1 305 ? 10.530 10.508 4.935 1.00 94.94 305 THR A CA 1
ATOM 2508 C C . THR A 1 305 ? 9.253 9.932 5.546 1.00 94.94 305 THR A C 1
ATOM 2510 O O . THR A 1 305 ? 9.273 9.440 6.673 1.00 94.94 305 THR A O 1
ATOM 2513 N N . TRP A 1 306 ? 8.156 9.949 4.789 1.00 95.12 306 TRP A N 1
ATOM 2514 C CA . TRP A 1 306 ? 6.866 9.426 5.226 1.00 95.12 306 TRP A CA 1
ATOM 2515 C C . TRP A 1 306 ? 6.872 7.899 5.400 1.00 95.12 306 TRP A C 1
ATOM 2517 O O . TRP A 1 306 ? 6.545 7.403 6.479 1.00 95.12 306 TRP A O 1
ATOM 2527 N N . ILE A 1 307 ? 7.304 7.142 4.388 1.00 95.31 307 ILE A N 1
ATOM 2528 C CA . ILE A 1 307 ? 7.294 5.671 4.398 1.00 95.31 307 ILE A CA 1
ATOM 2529 C C . ILE A 1 307 ? 8.241 5.107 5.468 1.00 95.31 307 ILE A C 1
ATOM 2531 O O . ILE A 1 307 ? 7.936 4.090 6.084 1.00 95.31 307 ILE A O 1
ATOM 2535 N N . ASN A 1 308 ? 9.349 5.797 5.771 1.00 93.31 308 ASN A N 1
ATOM 2536 C CA . ASN A 1 308 ? 10.296 5.377 6.807 1.00 93.31 308 ASN A CA 1
ATOM 2537 C C . ASN A 1 308 ? 9.695 5.379 8.220 1.00 93.31 308 ASN A C 1
ATOM 2539 O O . ASN A 1 308 ? 10.231 4.693 9.090 1.00 93.31 308 ASN A O 1
ATOM 2543 N N . SER A 1 309 ? 8.571 6.070 8.448 1.00 91.38 309 SER A N 1
ATOM 2544 C CA . SER A 1 309 ? 7.817 5.961 9.707 1.00 91.38 309 SER A CA 1
ATOM 2545 C C . SER A 1 309 ? 7.230 4.559 9.951 1.00 91.38 309 SER A C 1
ATOM 2547 O O . SER A 1 309 ? 6.887 4.235 11.087 1.00 91.38 309 SER A O 1
ATOM 2549 N N . PHE A 1 310 ? 7.174 3.716 8.912 1.00 92.19 310 PHE A N 1
ATOM 2550 C CA . PHE A 1 310 ? 6.723 2.320 8.958 1.00 92.19 310 PHE A CA 1
ATOM 2551 C C . PHE A 1 310 ? 7.866 1.295 8.884 1.00 92.19 310 PHE A C 1
ATOM 2553 O O . PHE A 1 310 ? 7.604 0.094 8.855 1.00 92.19 310 PHE A O 1
ATOM 2560 N N . HIS A 1 311 ? 9.122 1.753 8.820 1.00 90.38 311 HIS A N 1
ATOM 2561 C CA . HIS A 1 311 ? 10.321 0.910 8.715 1.00 90.38 311 HIS A CA 1
ATOM 2562 C C . HIS A 1 311 ? 10.247 -0.199 7.636 1.00 90.38 311 HIS A C 1
ATOM 2564 O O . HIS A 1 311 ? 10.487 -1.369 7.948 1.00 90.38 311 HIS A O 1
ATOM 2570 N N . PRO A 1 312 ? 9.930 0.132 6.368 1.00 92.75 312 PRO A N 1
ATOM 2571 C CA . PRO A 1 312 ? 9.839 -0.858 5.300 1.00 92.75 312 PRO A CA 1
ATOM 2572 C C . PRO A 1 312 ? 11.203 -1.506 5.039 1.00 92.75 312 PRO A C 1
ATOM 2574 O O . PRO A 1 312 ? 12.232 -0.832 4.975 1.00 92.75 312 PRO A O 1
ATOM 2577 N N . THR A 1 313 ? 11.213 -2.824 4.864 1.00 92.25 313 THR A N 1
ATOM 2578 C CA . THR A 1 313 ? 12.432 -3.601 4.576 1.00 92.25 313 THR A CA 1
ATOM 2579 C C . THR A 1 313 ? 12.483 -4.080 3.129 1.00 92.25 313 THR A C 1
ATOM 2581 O O . THR A 1 313 ? 13.556 -4.166 2.530 1.00 92.25 313 THR A O 1
ATOM 2584 N N . GLU A 1 314 ? 11.323 -4.356 2.545 1.00 96.00 314 GLU A N 1
ATOM 2585 C CA . GLU A 1 314 ? 11.173 -4.896 1.201 1.00 96.00 314 GLU A CA 1
ATOM 2586 C C . GLU A 1 314 ? 10.012 -4.239 0.458 1.00 96.00 314 GLU A C 1
ATOM 2588 O O . GLU A 1 314 ? 9.229 -3.474 1.016 1.00 96.00 314 GLU A O 1
ATOM 2593 N N . MET A 1 315 ? 9.926 -4.529 -0.833 1.00 96.19 315 MET A N 1
ATOM 2594 C CA . MET A 1 315 ? 8.854 -4.107 -1.714 1.00 96.19 315 MET A CA 1
ATOM 2595 C C . MET A 1 315 ? 8.684 -5.135 -2.825 1.00 96.19 315 MET A C 1
ATOM 2597 O O . MET A 1 315 ? 9.658 -5.660 -3.359 1.00 96.19 315 MET A O 1
ATOM 2601 N N . THR A 1 316 ? 7.444 -5.383 -3.224 1.00 96.94 316 THR A N 1
ATOM 2602 C CA . THR A 1 316 ? 7.137 -6.183 -4.409 1.00 96.94 316 THR A CA 1
ATOM 2603 C C . THR A 1 316 ? 6.728 -5.272 -5.557 1.00 96.94 316 THR A C 1
ATOM 2605 O O . THR A 1 316 ? 5.834 -4.443 -5.411 1.00 96.94 316 THR A O 1
ATOM 2608 N N . VAL A 1 317 ? 7.372 -5.433 -6.709 1.00 96.62 317 VAL A N 1
ATOM 2609 C CA . VAL A 1 317 ? 7.027 -4.737 -7.952 1.00 96.62 317 VAL A CA 1
ATOM 2610 C C . VAL A 1 317 ? 6.308 -5.716 -8.866 1.00 96.62 317 VAL A C 1
ATOM 2612 O O . VAL A 1 317 ? 6.877 -6.743 -9.242 1.00 96.62 317 VAL A O 1
ATOM 2615 N N . HIS A 1 318 ? 5.070 -5.405 -9.234 1.00 96.12 318 HIS A N 1
ATOM 2616 C CA . HIS A 1 318 ? 4.272 -6.170 -10.186 1.00 96.12 318 HIS A CA 1
ATOM 2617 C C . HIS A 1 318 ? 4.211 -5.439 -11.518 1.00 96.12 318 HIS A C 1
ATOM 2619 O O . HIS A 1 318 ? 3.855 -4.268 -11.589 1.00 96.12 318 HIS A O 1
ATOM 2625 N N . PHE A 1 319 ? 4.514 -6.157 -12.589 1.00 94.25 319 PHE A N 1
ATOM 2626 C CA . PHE A 1 319 ? 4.375 -5.698 -13.960 1.00 94.25 319 PHE A CA 1
ATOM 2627 C C . PHE A 1 319 ? 3.153 -6.377 -14.564 1.00 94.25 319 PHE A C 1
ATOM 2629 O O . PHE A 1 319 ? 3.186 -7.575 -14.849 1.00 94.25 319 PHE A O 1
ATOM 2636 N N . ASN A 1 320 ? 2.081 -5.615 -14.745 1.00 93.06 320 ASN A N 1
ATOM 2637 C CA . ASN A 1 320 ? 0.829 -6.082 -15.322 1.00 93.06 320 ASN A CA 1
ATOM 2638 C C . ASN A 1 320 ? 0.810 -5.759 -16.818 1.00 93.06 320 ASN A C 1
ATOM 2640 O O . ASN A 1 320 ? 0.449 -4.655 -17.239 1.00 93.06 320 ASN A O 1
ATOM 2644 N N . PHE A 1 321 ? 1.210 -6.736 -17.629 1.00 88.56 321 PHE A N 1
ATOM 2645 C CA . PHE A 1 321 ? 1.059 -6.684 -19.080 1.00 88.56 321 PHE A CA 1
ATOM 2646 C C . PHE A 1 321 ? -0.318 -7.217 -19.485 1.00 88.56 321 PHE A C 1
ATOM 2648 O O . PHE A 1 321 ? -0.969 -7.931 -18.730 1.00 88.56 321 PHE A O 1
ATOM 2655 N N . THR A 1 322 ? -0.750 -6.940 -20.718 1.00 84.06 322 THR A N 1
ATOM 2656 C CA . THR A 1 322 ? -2.085 -7.319 -21.224 1.00 84.06 322 THR A CA 1
ATOM 2657 C C . THR A 1 322 ? -2.421 -8.807 -21.060 1.00 84.06 322 THR A C 1
ATOM 2659 O O . THR A 1 322 ? -3.592 -9.159 -20.969 1.00 84.06 322 THR A O 1
ATOM 2662 N N . ARG A 1 323 ? -1.415 -9.691 -21.061 1.00 83.31 323 ARG A N 1
ATOM 2663 C CA . ARG A 1 323 ? -1.609 -11.149 -21.003 1.00 83.31 323 ARG A CA 1
ATOM 2664 C C . ARG A 1 323 ? -0.971 -11.827 -19.799 1.00 83.31 323 ARG A C 1
ATOM 2666 O O . ARG A 1 323 ? -1.415 -12.907 -19.431 1.00 83.31 323 ARG A O 1
ATOM 2673 N N . ASN A 1 324 ? 0.047 -11.211 -19.202 1.00 87.12 324 ASN A N 1
ATOM 2674 C CA . ASN A 1 324 ? 0.861 -11.821 -18.159 1.00 87.12 324 ASN A CA 1
ATOM 2675 C C . ASN A 1 324 ? 1.168 -10.797 -17.065 1.00 87.12 324 ASN A C 1
ATOM 2677 O O . ASN A 1 324 ? 1.506 -9.652 -17.366 1.00 87.12 324 ASN A O 1
ATOM 2681 N N . THR A 1 325 ? 1.168 -11.256 -15.818 1.00 90.06 325 THR A N 1
ATOM 2682 C CA . THR A 1 325 ? 1.716 -10.514 -14.682 1.00 90.06 325 THR A CA 1
ATOM 2683 C C . THR A 1 325 ? 3.026 -11.157 -14.252 1.00 90.06 325 THR A C 1
ATOM 2685 O O . THR A 1 325 ? 3.102 -12.376 -14.096 1.00 90.06 325 THR A O 1
ATOM 2688 N N . THR A 1 326 ? 4.065 -10.350 -14.062 1.00 92.00 326 THR A N 1
ATOM 2689 C CA . THR A 1 326 ? 5.326 -10.797 -13.452 1.00 92.00 326 THR A CA 1
ATOM 2690 C C . THR A 1 326 ? 5.605 -9.976 -12.211 1.00 92.00 326 THR A C 1
ATOM 2692 O O . THR A 1 326 ? 5.442 -8.761 -12.254 1.00 92.00 326 THR A O 1
ATOM 2695 N N . SER A 1 327 ? 6.065 -10.607 -11.137 1.00 94.00 327 SER A N 1
ATOM 2696 C CA . SER A 1 327 ? 6.406 -9.928 -9.890 1.00 94.00 327 SER A CA 1
ATOM 2697 C C . SER A 1 327 ? 7.880 -10.108 -9.540 1.00 94.00 327 SER A C 1
ATOM 2699 O O . SER A 1 327 ? 8.505 -11.107 -9.901 1.00 94.00 327 SER A O 1
ATOM 2701 N N . SER A 1 328 ? 8.442 -9.127 -8.840 1.00 94.25 328 SER A N 1
ATOM 2702 C CA . SER A 1 328 ? 9.785 -9.198 -8.274 1.00 94.25 328 SER A CA 1
ATOM 2703 C C . SER A 1 328 ? 9.788 -8.597 -6.879 1.00 94.25 328 SER A C 1
ATOM 2705 O O . SER A 1 328 ? 9.383 -7.451 -6.703 1.00 94.25 328 SER A O 1
ATOM 2707 N N . VAL A 1 329 ? 10.304 -9.346 -5.907 1.00 95.44 329 VAL A N 1
ATOM 2708 C CA . VAL A 1 329 ? 10.598 -8.825 -4.566 1.00 95.44 329 VAL A CA 1
ATOM 2709 C C . VAL A 1 329 ? 11.960 -8.138 -4.604 1.00 95.44 329 VAL A C 1
ATOM 2711 O O . VAL A 1 329 ? 12.901 -8.664 -5.201 1.00 95.44 329 VAL A O 1
ATOM 2714 N N . GLN A 1 330 ? 12.047 -6.950 -4.020 1.00 94.31 330 GLN A N 1
ATOM 2715 C CA . GLN A 1 330 ? 13.232 -6.101 -3.980 1.00 94.31 330 GLN A CA 1
ATOM 2716 C C . GLN A 1 330 ? 13.415 -5.544 -2.562 1.00 94.31 330 GLN A C 1
ATOM 2718 O O . GLN A 1 330 ? 12.421 -5.298 -1.876 1.00 94.31 330 GLN A O 1
ATOM 2723 N N . PRO A 1 331 ? 14.655 -5.310 -2.102 1.00 95.38 331 PRO A N 1
ATOM 2724 C CA . PRO A 1 331 ? 14.873 -4.550 -0.877 1.00 95.38 331 PRO A CA 1
ATOM 2725 C C . PRO A 1 331 ? 14.327 -3.126 -1.041 1.00 95.38 331 PRO A C 1
ATOM 2727 O O . PRO A 1 331 ? 14.419 -2.536 -2.123 1.00 95.38 331 PRO A O 1
ATOM 2730 N N . PHE A 1 332 ? 13.779 -2.556 0.032 1.00 95.12 332 PHE A N 1
ATOM 2731 C CA . PHE A 1 332 ? 13.309 -1.175 0.002 1.00 95.12 332 PHE A CA 1
ATOM 2732 C C . PHE A 1 332 ? 14.506 -0.217 0.079 1.00 95.12 332 PHE A C 1
ATOM 2734 O O . PHE A 1 332 ? 15.108 -0.027 1.134 1.00 95.12 332 PHE A O 1
ATOM 2741 N N . ILE A 1 333 ? 14.881 0.367 -1.061 1.00 95.44 333 ILE A N 1
ATOM 2742 C CA . ILE A 1 333 ? 15.993 1.319 -1.184 1.00 95.44 333 ILE A CA 1
ATOM 2743 C C . ILE A 1 333 ? 15.555 2.567 -1.969 1.00 95.44 333 ILE A C 1
ATOM 2745 O O . ILE A 1 333 ? 14.664 2.457 -2.811 1.00 95.44 333 ILE A O 1
ATOM 2749 N N . PRO A 1 334 ? 16.183 3.744 -1.753 1.00 95.44 334 PRO A N 1
ATOM 2750 C CA . PRO A 1 334 ? 15.774 5.011 -2.379 1.00 95.44 334 PRO A CA 1
ATOM 2751 C C . PRO A 1 334 ? 15.689 4.992 -3.910 1.00 95.44 334 PRO A C 1
ATOM 2753 O O . PRO A 1 334 ? 14.893 5.714 -4.507 1.00 95.44 334 PRO A O 1
ATOM 2756 N N . SER A 1 335 ? 16.515 4.169 -4.549 1.00 95.81 335 SER A N 1
ATOM 2757 C CA . SER A 1 335 ? 16.531 3.977 -5.995 1.00 95.81 335 SER A CA 1
ATOM 2758 C C . SER A 1 335 ? 16.956 2.556 -6.313 1.00 95.81 335 SER A C 1
ATOM 2760 O O . SER A 1 335 ? 17.922 2.072 -5.717 1.00 95.81 335 SER A O 1
ATOM 2762 N N . ALA A 1 336 ? 16.297 1.913 -7.272 1.00 95.94 336 ALA A N 1
ATOM 2763 C CA . ALA A 1 336 ? 16.656 0.564 -7.690 1.00 95.94 336 ALA A CA 1
ATOM 2764 C C . ALA A 1 336 ? 16.436 0.335 -9.189 1.00 95.94 336 ALA A C 1
ATOM 2766 O O . ALA A 1 336 ? 15.760 1.103 -9.877 1.00 95.94 336 ALA A O 1
ATOM 2767 N N . GLU A 1 337 ? 17.000 -0.771 -9.670 1.00 96.25 337 GLU A N 1
ATOM 2768 C CA . GLU A 1 337 ? 16.742 -1.324 -10.993 1.00 96.25 337 GLU A CA 1
ATOM 2769 C C . GLU A 1 337 ? 16.086 -2.697 -10.840 1.00 96.25 337 GLU A C 1
ATOM 2771 O O . GLU A 1 337 ? 16.671 -3.612 -10.265 1.00 96.25 337 GLU A O 1
ATOM 2776 N N . THR A 1 338 ? 14.869 -2.852 -11.357 1.00 96.06 338 THR A N 1
ATOM 2777 C CA . THR A 1 338 ? 14.126 -4.116 -11.317 1.00 96.06 338 THR A CA 1
ATOM 2778 C C . THR A 1 338 ? 14.051 -4.722 -12.717 1.00 96.06 338 THR A C 1
ATOM 2780 O O . THR A 1 338 ? 13.419 -4.136 -13.603 1.00 96.06 338 THR A O 1
ATOM 2783 N N . PRO A 1 339 ? 14.688 -5.881 -12.960 1.00 95.19 339 PRO A N 1
ATOM 2784 C CA . PRO A 1 339 ? 14.582 -6.563 -14.239 1.00 95.19 339 PRO A CA 1
ATOM 2785 C C . PRO A 1 339 ? 13.194 -7.189 -14.404 1.00 95.19 339 PRO A C 1
ATOM 2787 O O . PRO A 1 339 ? 12.615 -7.714 -13.454 1.00 95.19 339 PRO A O 1
ATOM 2790 N N . PHE A 1 340 ? 12.684 -7.196 -15.632 1.00 94.00 340 PHE A N 1
ATOM 2791 C CA . PHE A 1 340 ? 11.434 -7.864 -15.981 1.00 94.00 340 PHE A CA 1
ATOM 2792 C C . PHE A 1 340 ? 11.531 -8.551 -17.346 1.00 94.00 340 PHE A C 1
ATOM 2794 O O . PHE A 1 340 ? 12.379 -8.228 -18.184 1.00 94.00 340 PHE A O 1
ATOM 2801 N N . LYS A 1 341 ? 10.634 -9.514 -17.577 1.00 91.50 341 LYS A N 1
ATOM 2802 C CA . LYS A 1 341 ? 10.515 -10.231 -18.851 1.00 91.50 341 LYS A CA 1
ATOM 2803 C C . LYS A 1 341 ? 9.207 -9.874 -19.536 1.00 91.50 341 LYS A C 1
ATOM 2805 O O . LYS A 1 341 ? 8.150 -9.905 -18.918 1.00 91.50 341 LYS A O 1
ATOM 2810 N N . TYR A 1 342 ? 9.294 -9.599 -20.830 1.00 89.50 342 TYR A N 1
ATOM 2811 C CA . TYR A 1 342 ? 8.165 -9.296 -21.692 1.00 89.50 342 TYR A CA 1
ATOM 2812 C C . TYR A 1 342 ? 7.969 -10.429 -22.700 1.00 89.50 342 TYR A C 1
ATOM 2814 O O . TYR A 1 342 ? 8.808 -10.662 -23.571 1.00 89.50 342 TYR A O 1
ATOM 2822 N N . SER A 1 343 ? 6.882 -11.182 -22.551 1.00 85.94 343 SER A N 1
ATOM 2823 C CA . SER A 1 343 ? 6.605 -12.377 -23.360 1.00 85.94 343 SER A CA 1
ATOM 2824 C C . SER A 1 343 ? 6.054 -12.056 -24.752 1.00 85.94 343 SER A C 1
ATOM 2826 O O . SER A 1 343 ? 6.267 -12.833 -25.685 1.00 85.94 343 SER A O 1
ATOM 2828 N N . ASP A 1 344 ? 5.380 -10.917 -24.911 1.00 84.81 344 ASP A N 1
ATOM 2829 C CA . ASP A 1 344 ? 4.756 -10.524 -26.172 1.00 84.81 344 ASP A CA 1
ATOM 2830 C C . ASP A 1 344 ? 5.767 -9.989 -27.199 1.00 84.81 344 ASP A C 1
ATOM 2832 O O . ASP A 1 344 ? 6.881 -9.565 -26.888 1.00 84.81 344 ASP A O 1
ATOM 2836 N N . THR A 1 345 ? 5.362 -9.980 -28.470 1.00 85.75 345 THR A N 1
ATOM 2837 C CA . THR A 1 345 ? 6.185 -9.422 -29.545 1.00 85.75 345 THR A CA 1
ATOM 2838 C C . THR A 1 345 ? 6.267 -7.902 -29.445 1.00 85.75 345 THR A C 1
ATOM 2840 O O . THR A 1 345 ? 5.238 -7.226 -29.521 1.00 85.75 345 THR A O 1
ATOM 2843 N N . LEU A 1 346 ? 7.484 -7.360 -29.374 1.00 86.00 346 LEU A N 1
ATOM 2844 C CA . LEU A 1 346 ? 7.727 -5.916 -29.408 1.00 86.00 346 LEU A CA 1
ATOM 2845 C C . LEU A 1 346 ? 7.288 -5.302 -30.752 1.00 86.00 346 LEU A C 1
ATOM 2847 O O . LEU A 1 346 ? 7.950 -5.513 -31.772 1.00 86.00 346 LEU A O 1
ATOM 2851 N N . SER A 1 347 ? 6.191 -4.541 -30.778 1.00 86.69 347 SER A N 1
ATOM 2852 C CA . SER A 1 347 ? 5.791 -3.739 -31.947 1.00 86.69 347 SER A CA 1
ATOM 2853 C C . SER A 1 347 ? 6.433 -2.342 -31.915 1.00 86.69 347 SER A C 1
ATOM 2855 O O . SER A 1 347 ? 7.027 -1.950 -30.913 1.00 86.69 347 SER A O 1
ATOM 2857 N N . CYS A 1 348 ? 6.367 -1.601 -33.029 1.00 88.06 348 CYS A N 1
ATOM 2858 C CA . CYS A 1 348 ? 6.789 -0.191 -33.064 1.00 88.06 348 CYS A CA 1
ATOM 2859 C C . CYS A 1 348 ? 5.705 0.772 -32.536 1.00 88.06 348 CYS A C 1
ATOM 2861 O O . CYS A 1 348 ? 5.937 1.985 -32.459 1.00 88.06 348 CYS A O 1
ATOM 2863 N N . ASP A 1 349 ? 4.537 0.232 -32.183 1.00 87.88 349 ASP A N 1
ATOM 2864 C CA . ASP A 1 349 ? 3.447 0.962 -31.543 1.00 87.88 349 ASP A CA 1
ATOM 2865 C C . ASP A 1 349 ? 3.782 1.225 -30.076 1.00 87.88 349 ASP A C 1
ATOM 2867 O O . ASP A 1 349 ? 4.457 0.428 -29.420 1.00 87.88 349 ASP A O 1
ATOM 2871 N N . THR A 1 350 ? 3.302 2.349 -29.554 1.00 84.69 350 THR A N 1
ATOM 2872 C CA . THR A 1 350 ? 3.383 2.658 -28.126 1.00 84.69 350 THR A CA 1
ATOM 2873 C C . THR A 1 350 ? 2.538 1.662 -27.340 1.00 84.69 350 THR A C 1
ATOM 2875 O O . THR A 1 350 ? 1.370 1.444 -27.658 1.00 84.69 350 THR A O 1
ATOM 2878 N N . ARG A 1 351 ? 3.139 1.042 -26.323 1.00 87.56 351 ARG A N 1
ATOM 2879 C CA . ARG A 1 351 ? 2.455 0.134 -25.399 1.00 87.56 351 ARG A CA 1
ATOM 2880 C C . ARG A 1 351 ? 2.570 0.678 -23.988 1.00 87.56 351 ARG A C 1
ATOM 2882 O O . ARG A 1 351 ? 3.650 1.104 -23.592 1.00 87.56 351 ARG A O 1
ATOM 2889 N N . GLU A 1 352 ? 1.480 0.609 -23.244 1.00 89.44 352 GLU A N 1
ATOM 2890 C CA . GLU A 1 352 ? 1.460 0.913 -21.818 1.00 89.44 352 GLU A CA 1
ATOM 2891 C C . GLU A 1 352 ? 1.641 -0.370 -21.001 1.00 89.44 352 GLU A C 1
ATOM 2893 O O . GLU A 1 352 ? 1.174 -1.448 -21.384 1.00 89.44 352 GLU A O 1
ATOM 2898 N N . VAL A 1 353 ? 2.330 -0.247 -19.873 1.00 91.06 353 VAL A N 1
ATOM 2899 C CA . VAL A 1 353 ? 2.387 -1.257 -18.818 1.00 91.06 353 VAL A CA 1
ATOM 2900 C C . VAL A 1 353 ? 1.880 -0.629 -17.529 1.00 91.06 353 VAL A C 1
ATOM 2902 O O . VAL A 1 353 ? 2.291 0.474 -17.177 1.00 91.06 353 VAL A O 1
ATOM 2905 N N . ASN A 1 354 ? 1.017 -1.344 -16.810 1.00 93.50 354 ASN A N 1
ATOM 2906 C CA . ASN A 1 354 ? 0.661 -0.955 -15.453 1.00 93.50 354 ASN A CA 1
ATOM 2907 C C . ASN A 1 354 ? 1.670 -1.592 -14.495 1.00 93.50 354 ASN A C 1
ATOM 2909 O O . ASN A 1 354 ? 1.852 -2.811 -14.493 1.00 93.50 354 ASN A O 1
ATOM 2913 N N . ILE A 1 355 ? 2.334 -0.767 -13.701 1.00 94.12 355 ILE A N 1
ATOM 2914 C CA . ILE A 1 355 ? 3.314 -1.175 -12.703 1.00 94.12 355 ILE A CA 1
ATOM 2915 C C . ILE A 1 355 ? 2.700 -0.899 -11.336 1.00 94.12 355 ILE A C 1
ATOM 2917 O O . ILE A 1 355 ? 2.360 0.244 -11.041 1.00 94.12 355 ILE A O 1
ATOM 2921 N N . ALA A 1 356 ? 2.562 -1.938 -10.519 1.00 94.94 356 ALA A N 1
ATOM 2922 C CA . ALA A 1 356 ? 2.067 -1.821 -9.155 1.00 94.94 356 ALA A CA 1
ATOM 2923 C C . ALA A 1 356 ? 3.215 -2.052 -8.175 1.00 94.94 356 ALA A C 1
ATOM 2925 O O . ALA A 1 356 ? 3.881 -3.089 -8.224 1.00 94.94 356 ALA A O 1
ATOM 2926 N N . PHE A 1 357 ? 3.442 -1.109 -7.272 1.00 95.69 357 PHE A N 1
ATOM 2927 C CA . PHE A 1 357 ? 4.398 -1.264 -6.185 1.00 95.69 357 PHE A CA 1
ATOM 2928 C C . PHE A 1 357 ? 3.639 -1.564 -4.905 1.00 95.69 357 PHE A C 1
ATOM 2930 O O . PHE A 1 357 ? 2.692 -0.864 -4.559 1.00 95.69 357 PHE A O 1
ATOM 2937 N N . GLN A 1 358 ? 4.070 -2.609 -4.215 1.00 96.50 358 GLN A N 1
ATOM 2938 C CA . GLN A 1 358 ? 3.481 -3.080 -2.975 1.00 96.50 358 GLN A CA 1
ATOM 2939 C C . GLN A 1 358 ? 4.540 -3.074 -1.880 1.00 96.50 358 GLN A C 1
ATOM 2941 O O . GLN A 1 358 ? 5.467 -3.885 -1.910 1.00 96.50 358 GLN A O 1
ATOM 2946 N N . VAL A 1 359 ? 4.406 -2.168 -0.917 1.00 96.38 359 VAL A N 1
ATOM 2947 C CA . VAL A 1 359 ? 5.330 -2.036 0.214 1.00 96.38 359 VAL A CA 1
ATOM 2948 C C . VAL A 1 359 ? 4.621 -2.529 1.478 1.00 96.38 359 VAL A C 1
ATOM 2950 O O . 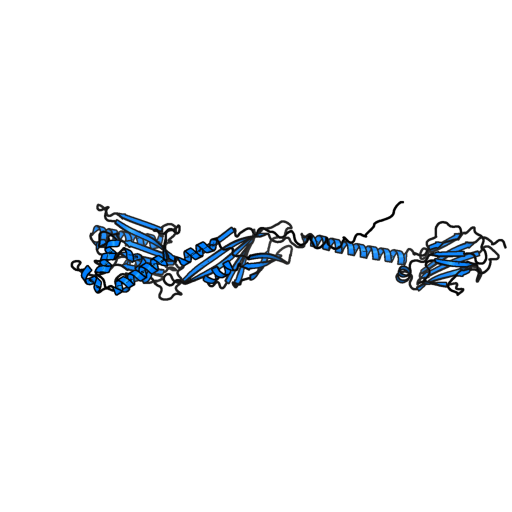VAL A 1 359 ? 3.634 -1.907 1.880 1.00 96.38 359 VAL A O 1
ATOM 2953 N N . PRO A 1 360 ? 5.064 -3.632 2.109 1.00 95.69 360 PRO A N 1
ATOM 2954 C CA . PRO A 1 360 ? 4.580 -4.001 3.432 1.00 95.69 360 PRO A CA 1
ATOM 2955 C C . PRO A 1 360 ? 4.957 -2.913 4.444 1.00 95.69 360 PRO A C 1
ATOM 2957 O O . PRO A 1 360 ? 6.100 -2.461 4.510 1.00 95.69 360 PRO A O 1
ATOM 2960 N N . LEU A 1 361 ? 3.972 -2.485 5.223 1.00 94.81 361 LEU A N 1
ATOM 2961 C CA . LEU A 1 361 ? 4.102 -1.490 6.276 1.00 94.81 361 LEU A CA 1
ATOM 2962 C C . LEU A 1 361 ? 3.845 -2.148 7.626 1.00 94.81 361 LEU A C 1
ATOM 2964 O O . LEU A 1 361 ? 2.861 -2.872 7.795 1.00 94.81 361 LEU A O 1
ATOM 2968 N N . HIS A 1 362 ? 4.675 -1.812 8.609 1.00 92.75 362 HIS A N 1
ATOM 2969 C CA . HIS A 1 362 ? 4.478 -2.228 9.989 1.00 92.75 362 HIS A CA 1
ATOM 2970 C C . HIS A 1 362 ? 4.319 -0.998 10.874 1.00 92.75 362 HIS A C 1
ATOM 2972 O O . HIS A 1 362 ? 5.168 -0.109 10.887 1.00 92.75 362 HIS A O 1
ATOM 2978 N N . GLN A 1 363 ? 3.228 -0.942 11.632 1.00 91.31 363 GLN A N 1
ATOM 2979 C CA . GLN A 1 363 ? 2.997 0.124 12.599 1.00 91.31 363 GLN A CA 1
ATOM 2980 C C . GLN A 1 363 ? 2.891 -0.457 14.003 1.00 91.31 363 GLN A C 1
ATOM 2982 O O . GLN A 1 363 ? 2.052 -1.314 14.271 1.00 91.31 363 GLN A O 1
ATOM 2987 N N . LEU A 1 364 ? 3.729 0.042 14.908 1.00 91.94 364 LEU A N 1
ATOM 2988 C CA . LEU A 1 364 ? 3.674 -0.293 16.324 1.00 91.94 364 LEU A CA 1
ATOM 2989 C C . LEU A 1 364 ? 2.793 0.714 17.059 1.00 91.94 364 LEU A C 1
ATOM 2991 O O . LEU A 1 364 ? 3.029 1.919 16.986 1.00 91.94 364 LEU A O 1
ATOM 2995 N N . ASP A 1 365 ? 1.816 0.208 17.802 1.00 93.25 365 ASP A N 1
ATOM 2996 C CA . ASP A 1 365 ? 0.946 1.000 18.659 1.00 93.25 365 ASP A CA 1
ATOM 2997 C C . ASP A 1 365 ? 0.924 0.435 20.087 1.00 93.25 365 ASP A C 1
ATOM 2999 O O . ASP A 1 365 ? 0.874 -0.779 20.307 1.00 93.25 365 ASP A O 1
ATOM 3003 N N . ALA A 1 366 ? 0.973 1.325 21.081 1.00 92.31 366 ALA A N 1
ATOM 3004 C CA . ALA A 1 366 ? 1.114 0.943 22.481 1.00 92.31 366 ALA A CA 1
ATOM 3005 C C . ALA A 1 366 ? -0.131 0.264 23.075 1.00 92.31 366 ALA A C 1
ATOM 3007 O O . ALA A 1 366 ? 0.024 -0.525 24.014 1.00 92.31 366 ALA A O 1
ATOM 3008 N N . LEU A 1 367 ? -1.335 0.574 22.574 1.00 93.25 367 LEU A N 1
ATOM 3009 C CA . LEU A 1 367 ? -2.603 0.008 23.052 1.00 93.25 367 LEU A CA 1
ATOM 3010 C C . LEU A 1 367 ? -3.179 -1.031 22.093 1.00 93.25 367 LEU A C 1
ATOM 3012 O O . LEU A 1 367 ? -3.797 -1.995 22.545 1.00 93.25 367 LEU A O 1
ATOM 3016 N N . LEU A 1 368 ? -2.989 -0.848 20.788 1.00 94.56 368 LEU A N 1
ATOM 3017 C CA . LEU A 1 368 ? -3.604 -1.689 19.761 1.00 94.56 368 LEU A CA 1
ATOM 3018 C C . LEU A 1 368 ? -2.698 -2.869 19.380 1.00 94.56 368 LEU A C 1
ATOM 3020 O O . LEU A 1 368 ? -3.209 -3.957 19.107 1.00 94.56 368 LEU A O 1
ATOM 3024 N N . GLY A 1 369 ? -1.377 -2.721 19.516 1.00 92.19 369 GLY A N 1
ATOM 3025 C CA . GLY A 1 369 ? -0.378 -3.727 19.148 1.00 92.19 369 GLY A CA 1
ATOM 3026 C C . GLY A 1 369 ? 0.285 -3.413 17.808 1.00 92.19 369 GLY A C 1
ATOM 3027 O O . GLY A 1 369 ? 0.337 -2.262 17.382 1.00 92.19 369 GLY A O 1
ATOM 3028 N N . THR A 1 370 ? 0.817 -4.436 17.143 1.00 92.81 370 THR A N 1
ATOM 3029 C CA . THR A 1 370 ? 1.429 -4.283 15.814 1.00 92.81 370 THR A CA 1
ATOM 3030 C C . THR A 1 370 ? 0.372 -4.410 14.720 1.00 92.81 370 THR A C 1
ATOM 3032 O O . THR A 1 370 ? -0.401 -5.363 14.728 1.00 92.81 370 THR A O 1
ATOM 3035 N N . ARG A 1 371 ? 0.369 -3.500 13.749 1.00 93.00 371 ARG A N 1
ATOM 3036 C CA . ARG A 1 371 ? -0.487 -3.552 12.559 1.00 93.00 371 ARG A CA 1
ATOM 3037 C C . ARG A 1 371 ? 0.351 -3.806 11.321 1.00 93.00 371 ARG A C 1
ATOM 3039 O O . ARG A 1 371 ? 1.307 -3.071 11.075 1.00 93.00 371 ARG A O 1
ATOM 3046 N N . ASN A 1 372 ? -0.049 -4.801 10.543 1.00 94.06 372 ASN A N 1
ATOM 3047 C CA . ASN A 1 372 ? 0.477 -5.044 9.211 1.00 94.06 372 ASN A CA 1
ATOM 3048 C C . ASN A 1 372 ? -0.469 -4.428 8.183 1.00 94.06 372 ASN A C 1
ATOM 3050 O O . ASN A 1 372 ? -1.687 -4.627 8.215 1.00 94.06 372 ASN A O 1
ATOM 3054 N N . MET A 1 373 ? 0.103 -3.643 7.285 1.00 94.31 373 MET A N 1
ATOM 3055 C CA . MET A 1 373 ? -0.612 -2.991 6.199 1.00 94.31 373 MET A CA 1
ATOM 3056 C C . MET A 1 373 ? 0.219 -3.111 4.928 1.00 94.31 373 MET A C 1
ATOM 3058 O O . MET A 1 373 ? 1.395 -3.465 4.962 1.00 94.31 373 MET A O 1
ATOM 3062 N N . GLN A 1 374 ? -0.380 -2.783 3.798 1.00 94.56 374 GLN A N 1
ATOM 3063 C CA . GLN A 1 374 ? 0.276 -2.791 2.508 1.00 94.56 374 GLN A CA 1
ATOM 3064 C C . GLN A 1 374 ? 0.008 -1.460 1.822 1.00 94.56 374 GLN A C 1
ATOM 3066 O O . GLN A 1 374 ? -1.140 -1.104 1.567 1.00 94.56 374 GLN A O 1
ATOM 3071 N N . PHE A 1 375 ? 1.064 -0.711 1.529 1.00 95.38 375 PHE A N 1
ATOM 3072 C CA . PHE A 1 375 ? 0.962 0.442 0.649 1.00 95.38 375 PHE A CA 1
ATOM 3073 C C . PHE A 1 375 ? 1.006 -0.040 -0.795 1.00 95.38 375 PHE A C 1
ATOM 3075 O O . PHE A 1 375 ? 1.960 -0.714 -1.189 1.00 95.38 375 PHE A O 1
ATOM 3082 N N . VAL A 1 376 ? -0.021 0.299 -1.568 1.00 94.69 376 VAL A N 1
ATOM 3083 C CA . VAL A 1 376 ? -0.135 -0.056 -2.980 1.00 94.69 376 VAL A CA 1
ATOM 3084 C C . VAL A 1 376 ? -0.191 1.218 -3.807 1.00 94.69 376 VAL A C 1
ATOM 3086 O O . VAL A 1 376 ? -1.038 2.078 -3.570 1.00 94.69 376 VAL A O 1
ATOM 3089 N N . VAL A 1 377 ? 0.706 1.332 -4.785 1.00 94.69 377 VAL A N 1
ATOM 3090 C CA . VAL A 1 377 ? 0.672 2.403 -5.784 1.00 94.69 377 VAL A CA 1
ATOM 3091 C C . VAL A 1 377 ? 0.729 1.830 -7.190 1.00 94.69 377 VAL A C 1
ATOM 3093 O O . VAL A 1 377 ? 1.662 1.103 -7.533 1.00 94.69 377 VAL A O 1
ATOM 3096 N N . ASP A 1 378 ? -0.246 2.217 -8.011 1.00 93.25 378 ASP A N 1
ATOM 3097 C CA . ASP A 1 378 ? -0.322 1.846 -9.421 1.00 93.25 378 ASP A CA 1
ATOM 3098 C C . ASP A 1 378 ? 0.114 3.002 -10.323 1.00 93.25 378 ASP A C 1
ATOM 3100 O O . ASP A 1 378 ? -0.333 4.147 -10.186 1.00 93.25 378 ASP A O 1
ATOM 3104 N N . HIS A 1 379 ? 0.954 2.688 -11.303 1.00 92.50 379 HIS A N 1
ATOM 3105 C CA . HIS A 1 379 ? 1.462 3.640 -12.279 1.00 92.50 379 HIS A CA 1
ATOM 3106 C C . HIS A 1 379 ? 1.347 3.068 -13.693 1.00 92.50 379 HIS A C 1
ATOM 3108 O O . HIS A 1 379 ? 1.774 1.941 -13.936 1.00 92.50 379 HIS A O 1
ATOM 3114 N N . SER A 1 380 ? 0.779 3.829 -14.631 1.00 92.12 380 SER A N 1
ATOM 3115 C CA . SER A 1 380 ? 0.834 3.466 -16.052 1.00 92.12 380 SER A CA 1
ATOM 3116 C C . SER A 1 380 ? 2.092 4.075 -16.649 1.00 92.12 380 SER A C 1
ATOM 3118 O O . SER A 1 380 ? 2.354 5.259 -16.461 1.00 92.12 380 SER A O 1
ATOM 3120 N N . LEU A 1 381 ? 2.888 3.272 -17.346 1.00 92.25 381 LEU A N 1
ATOM 3121 C CA . LEU A 1 381 ? 4.100 3.742 -17.995 1.00 92.25 381 LEU A CA 1
ATOM 3122 C C . LEU A 1 381 ? 4.114 3.316 -19.457 1.00 92.25 381 LEU A C 1
ATOM 3124 O O . LEU A 1 381 ? 3.889 2.152 -19.792 1.00 92.25 381 LEU A O 1
ATOM 3128 N N . THR A 1 382 ? 4.438 4.256 -20.340 1.00 91.75 382 THR A N 1
ATOM 3129 C CA . THR A 1 382 ? 4.664 3.945 -21.751 1.00 91.75 382 THR A CA 1
ATOM 3130 C C . THR A 1 382 ? 6.028 3.281 -21.917 1.00 91.75 382 THR A C 1
ATOM 3132 O O . THR A 1 382 ? 7.066 3.851 -21.579 1.00 91.75 382 THR A O 1
ATOM 3135 N N . LEU A 1 383 ? 6.039 2.069 -22.466 1.00 91.62 383 LEU A N 1
ATOM 3136 C CA . LEU A 1 383 ? 7.263 1.343 -22.773 1.00 91.62 383 LEU A CA 1
ATOM 3137 C C . LEU A 1 383 ? 8.033 2.048 -23.903 1.00 91.62 383 LEU A C 1
ATOM 3139 O O . LEU A 1 383 ? 7.426 2.455 -24.902 1.00 91.62 383 LEU A O 1
ATOM 3143 N N . PRO A 1 384 ? 9.371 2.159 -23.805 1.00 92.25 384 PRO A N 1
ATOM 3144 C CA . PRO A 1 384 ? 10.173 2.721 -24.882 1.00 92.25 384 PRO A CA 1
ATOM 3145 C C . PRO A 1 384 ? 10.047 1.860 -26.140 1.00 92.25 384 PRO A C 1
ATOM 3147 O O . PRO A 1 384 ? 9.968 0.627 -26.077 1.00 92.25 384 PRO A O 1
ATOM 3150 N N . LYS A 1 385 ? 10.066 2.508 -27.306 1.00 91.06 385 LYS A N 1
ATOM 3151 C CA . LYS A 1 385 ? 10.078 1.788 -28.581 1.00 91.06 385 LYS A CA 1
ATOM 3152 C C . LYS A 1 385 ? 11.382 0.987 -28.718 1.00 91.06 385 LYS A C 1
ATOM 3154 O O . LYS A 1 385 ? 12.430 1.482 -28.302 1.00 91.06 385 LYS A O 1
ATOM 3159 N N . PRO A 1 386 ? 11.344 -0.206 -29.333 1.00 90.50 386 PRO A N 1
ATOM 3160 C CA . PRO A 1 386 ? 12.552 -0.972 -29.634 1.00 90.50 386 PRO A CA 1
ATOM 3161 C C . PRO A 1 386 ? 13.534 -0.150 -30.476 1.00 90.50 386 PRO A C 1
ATOM 3163 O O . PRO A 1 386 ? 13.095 0.592 -31.360 1.00 90.50 386 PRO A O 1
ATOM 3166 N N . PHE A 1 387 ? 14.841 -0.330 -30.287 1.00 88.50 387 PHE A N 1
ATOM 3167 C CA . PHE A 1 387 ? 15.896 0.370 -31.024 1.00 88.50 387 PHE A CA 1
ATOM 3168 C C . PHE A 1 387 ? 15.711 0.262 -32.541 1.00 88.50 387 PHE A C 1
ATOM 3170 O O . PHE A 1 387 ? 15.843 1.245 -33.259 1.00 88.50 387 PHE A O 1
ATOM 3177 N N . ARG A 1 388 ? 15.283 -0.899 -33.050 1.00 87.69 388 ARG A N 1
ATOM 3178 C CA . ARG A 1 388 ? 14.989 -1.087 -34.489 1.00 87.69 388 ARG A CA 1
ATOM 3179 C C . ARG A 1 388 ? 13.913 -0.149 -35.059 1.00 87.69 388 ARG A C 1
ATOM 3181 O O . ARG A 1 388 ? 13.818 -0.005 -36.273 1.00 87.69 388 ARG A O 1
ATOM 3188 N N . CYS A 1 389 ? 13.072 0.423 -34.199 1.00 89.00 389 CYS A N 1
ATOM 3189 C CA . CYS A 1 389 ? 12.001 1.346 -34.560 1.00 89.00 389 CYS A CA 1
ATOM 3190 C C . CYS A 1 389 ? 12.421 2.820 -34.400 1.00 89.00 389 CYS A C 1
ATOM 3192 O O . CYS A 1 389 ? 11.605 3.706 -34.652 1.00 89.00 389 CYS A O 1
ATOM 3194 N N . THR A 1 390 ? 13.648 3.106 -33.948 1.00 88.00 390 THR A N 1
ATOM 3195 C CA . THR A 1 390 ? 14.142 4.476 -33.771 1.00 88.00 390 THR A CA 1
ATOM 3196 C C . THR A 1 390 ? 14.798 5.001 -35.050 1.00 88.00 390 THR A C 1
ATOM 3198 O O . THR A 1 390 ? 15.283 4.248 -35.899 1.00 88.00 390 THR A O 1
ATOM 3201 N N . ILE A 1 391 ? 14.838 6.330 -35.188 1.00 86.25 391 ILE A N 1
ATOM 3202 C CA . ILE A 1 391 ? 15.521 7.010 -36.302 1.00 86.25 391 ILE A CA 1
ATOM 3203 C C . ILE A 1 391 ? 17.019 6.670 -36.305 1.00 86.25 391 ILE A C 1
ATOM 3205 O O . ILE A 1 391 ? 17.622 6.537 -37.368 1.00 86.25 391 ILE A O 1
ATOM 3209 N N . GLU A 1 392 ? 17.614 6.475 -35.129 1.00 84.12 392 GLU A N 1
ATOM 3210 C CA . GLU A 1 392 ? 19.030 6.136 -34.978 1.00 84.12 392 GLU A CA 1
ATOM 3211 C C . GLU A 1 392 ? 19.383 4.818 -35.671 1.00 84.12 392 GLU A C 1
ATOM 3213 O O . GLU A 1 392 ? 20.377 4.756 -36.396 1.00 84.12 392 GLU A O 1
ATOM 3218 N N . PHE A 1 393 ? 18.541 3.787 -35.540 1.00 87.56 393 PHE A N 1
ATOM 3219 C CA . PHE A 1 393 ? 18.745 2.526 -36.251 1.00 87.56 393 PHE A CA 1
ATOM 3220 C C . PHE A 1 393 ? 18.641 2.696 -37.773 1.00 87.56 393 PHE A C 1
ATOM 3222 O O . PHE A 1 393 ? 19.431 2.114 -38.523 1.00 87.56 393 PHE A O 1
ATOM 3229 N N . PHE A 1 394 ? 17.714 3.529 -38.254 1.00 86.56 394 PHE A N 1
ATOM 3230 C CA . PHE A 1 394 ? 17.597 3.825 -39.684 1.00 86.56 394 PHE A CA 1
ATOM 3231 C C . PHE A 1 394 ? 18.833 4.567 -40.218 1.00 86.56 394 PHE A C 1
ATOM 3233 O O . PHE A 1 394 ? 19.368 4.222 -41.270 1.00 86.56 394 PHE A O 1
ATOM 3240 N N . LEU A 1 395 ? 19.353 5.543 -39.471 1.00 87.94 395 LEU A N 1
ATOM 3241 C CA . LEU A 1 395 ? 20.586 6.249 -39.830 1.00 87.94 395 LEU A CA 1
ATOM 3242 C C . LEU A 1 395 ? 21.806 5.320 -39.801 1.00 87.94 395 LEU A C 1
ATOM 3244 O O . LEU A 1 395 ? 22.664 5.386 -40.686 1.00 87.94 395 LEU A O 1
ATOM 3248 N N . PHE A 1 396 ? 21.878 4.413 -38.827 1.00 86.56 396 PHE A N 1
ATOM 3249 C CA . PHE A 1 396 ? 22.931 3.403 -38.748 1.00 86.56 396 PHE A CA 1
ATOM 3250 C C . PHE A 1 396 ? 22.877 2.420 -39.932 1.00 86.56 396 PHE A C 1
ATOM 3252 O O . PHE A 1 396 ? 23.890 2.141 -40.574 1.00 86.56 396 PHE A O 1
ATOM 3259 N N . THR A 1 397 ? 21.692 1.927 -40.290 1.00 87.38 397 THR A N 1
ATOM 3260 C CA . THR A 1 397 ? 21.522 1.021 -41.440 1.00 87.38 397 THR A CA 1
ATOM 3261 C C . THR A 1 397 ? 21.786 1.722 -42.774 1.00 87.38 397 THR A C 1
ATOM 3263 O O . THR A 1 397 ? 22.470 1.170 -43.633 1.00 87.38 397 THR A O 1
ATOM 3266 N N . LEU A 1 398 ? 21.345 2.971 -42.941 1.00 89.38 398 LEU A N 1
ATOM 3267 C CA . LEU A 1 398 ? 21.638 3.764 -44.135 1.00 89.38 398 LEU A CA 1
ATOM 3268 C C . LEU A 1 398 ? 23.139 4.076 -44.261 1.00 89.38 398 LEU A C 1
ATOM 3270 O O . LEU A 1 398 ? 23.714 3.947 -45.343 1.00 89.38 398 LEU A O 1
ATOM 3274 N N . SER A 1 399 ? 23.802 4.454 -43.165 1.00 84.81 399 SER A N 1
ATOM 3275 C CA . SER A 1 399 ? 25.247 4.728 -43.171 1.00 84.81 399 SER A CA 1
ATOM 3276 C C . SER A 1 399 ? 26.069 3.471 -43.471 1.00 84.81 399 SER A C 1
ATOM 3278 O O . SER A 1 399 ? 26.949 3.503 -44.327 1.00 84.81 399 SER A O 1
ATOM 3280 N N . THR A 1 400 ? 25.747 2.329 -42.866 1.00 89.56 400 THR A N 1
ATOM 3281 C CA . THR A 1 400 ? 26.420 1.055 -43.182 1.00 89.56 400 THR A CA 1
ATOM 3282 C C . THR A 1 400 ? 26.173 0.602 -44.623 1.00 89.56 400 THR A C 1
ATOM 3284 O O . THR A 1 400 ? 27.113 0.167 -45.296 1.00 89.56 400 THR A O 1
ATOM 3287 N N . ALA A 1 401 ? 24.954 0.766 -45.147 1.00 89.38 401 ALA A N 1
ATOM 3288 C CA . ALA A 1 401 ? 24.639 0.472 -46.544 1.00 89.38 401 ALA A CA 1
ATOM 3289 C C . ALA A 1 401 ? 25.405 1.387 -47.513 1.00 89.38 401 ALA A C 1
ATOM 3291 O O . ALA A 1 401 ? 26.021 0.904 -48.461 1.00 89.38 401 ALA A O 1
ATOM 3292 N N . THR A 1 402 ? 25.432 2.699 -47.260 1.00 88.06 402 THR A N 1
ATOM 3293 C CA . THR A 1 402 ? 26.179 3.658 -48.093 1.00 88.06 402 THR A CA 1
ATOM 3294 C C . THR A 1 402 ? 27.684 3.409 -48.061 1.00 88.06 402 THR A C 1
ATOM 3296 O O . THR A 1 402 ? 28.305 3.406 -49.122 1.00 88.06 402 THR A O 1
ATOM 3299 N N . ILE A 1 403 ? 28.268 3.109 -46.895 1.00 91.31 403 ILE A N 1
ATOM 3300 C CA . ILE A 1 403 ? 29.678 2.700 -46.782 1.00 91.31 403 ILE A CA 1
ATOM 3301 C C . ILE A 1 403 ? 29.932 1.424 -47.593 1.00 91.31 403 ILE A C 1
ATOM 3303 O O . ILE A 1 403 ? 30.913 1.356 -48.332 1.00 91.31 403 ILE A O 1
ATOM 3307 N N . SER A 1 404 ? 29.037 0.435 -47.515 1.00 89.75 404 SER A N 1
ATOM 3308 C CA . SER A 1 404 ? 29.164 -0.822 -48.265 1.00 89.75 404 SER A CA 1
ATOM 3309 C C . SER A 1 404 ? 29.093 -0.597 -49.780 1.00 89.75 404 SER A C 1
ATOM 3311 O O . SER A 1 404 ? 29.910 -1.142 -50.521 1.00 89.75 404 SER A O 1
ATOM 3313 N N . ILE A 1 405 ? 28.175 0.256 -50.248 1.00 92.31 405 ILE A N 1
ATOM 3314 C CA . ILE A 1 405 ? 28.061 0.652 -51.661 1.00 92.31 405 ILE A CA 1
ATOM 3315 C C . ILE A 1 405 ? 29.314 1.415 -52.110 1.00 92.31 405 ILE A C 1
ATOM 3317 O O . ILE A 1 405 ? 29.859 1.127 -53.175 1.00 92.31 405 ILE A O 1
ATOM 3321 N N . LEU A 1 406 ? 29.811 2.363 -51.314 1.00 91.88 406 LEU A N 1
ATOM 3322 C CA . LEU A 1 406 ? 31.043 3.102 -51.612 1.00 91.88 406 LEU A CA 1
ATOM 3323 C C . LEU A 1 406 ? 32.254 2.171 -51.696 1.00 91.88 406 LEU A C 1
ATOM 3325 O O . LEU A 1 406 ? 33.071 2.293 -52.607 1.00 91.88 406 LEU A O 1
ATOM 3329 N N . LEU A 1 407 ? 32.359 1.205 -50.788 1.00 91.31 407 LEU A N 1
ATOM 3330 C CA . LEU A 1 407 ? 33.442 0.229 -50.786 1.00 91.31 407 LEU A CA 1
ATOM 3331 C C . LEU A 1 407 ? 33.347 -0.695 -52.008 1.00 91.31 407 LEU A C 1
ATOM 3333 O O . LEU A 1 407 ? 34.340 -0.880 -52.709 1.00 91.31 407 LEU A O 1
ATOM 3337 N N . LEU A 1 408 ? 32.151 -1.194 -52.333 1.00 92.75 408 LEU A N 1
ATOM 3338 C CA . LEU A 1 408 ? 31.918 -2.032 -53.510 1.00 92.75 408 LEU A CA 1
ATOM 3339 C C . LEU A 1 408 ? 32.212 -1.281 -54.816 1.00 92.75 408 LEU A C 1
ATOM 3341 O O . LEU A 1 408 ? 32.936 -1.790 -55.669 1.00 92.75 408 LEU A O 1
ATOM 3345 N N . THR A 1 409 ? 31.700 -0.059 -54.969 1.00 89.25 409 THR A N 1
ATOM 3346 C CA . THR A 1 409 ? 31.965 0.787 -56.146 1.00 89.25 409 THR A CA 1
ATOM 3347 C C . THR A 1 409 ? 33.450 1.118 -56.272 1.00 89.25 409 THR A C 1
ATOM 3349 O O . THR A 1 409 ? 33.985 1.062 -57.376 1.00 89.25 409 THR A O 1
ATOM 3352 N N . THR A 1 410 ? 34.148 1.362 -55.159 1.00 86.94 410 THR A N 1
ATOM 3353 C CA . THR A 1 410 ? 35.604 1.575 -55.144 1.00 86.94 410 THR A CA 1
ATOM 3354 C C . THR A 1 410 ? 36.363 0.317 -55.565 1.00 86.94 410 THR A C 1
ATOM 3356 O O . THR A 1 410 ? 37.307 0.416 -56.352 1.00 86.94 410 THR A O 1
ATOM 3359 N N . ILE A 1 411 ? 35.951 -0.872 -55.110 1.00 87.88 411 ILE A N 1
ATOM 3360 C CA . ILE A 1 411 ? 36.528 -2.155 -55.543 1.00 87.88 411 ILE A CA 1
ATOM 3361 C C . ILE A 1 411 ? 36.304 -2.358 -57.044 1.00 87.88 411 ILE A C 1
ATOM 3363 O O . ILE A 1 411 ? 37.265 -2.613 -57.768 1.00 87.88 411 ILE A O 1
ATOM 3367 N N . ILE A 1 412 ? 35.070 -2.189 -57.530 1.00 87.31 412 ILE A N 1
ATOM 3368 C CA . ILE A 1 412 ? 34.722 -2.331 -58.952 1.00 87.31 412 ILE A CA 1
ATOM 3369 C C . ILE A 1 412 ? 35.527 -1.342 -59.801 1.00 87.31 412 ILE A C 1
ATOM 3371 O O . ILE A 1 412 ? 36.146 -1.743 -60.787 1.00 87.31 412 ILE A O 1
ATOM 3375 N N . TYR A 1 413 ? 35.584 -0.071 -59.396 1.00 85.75 413 TYR A N 1
ATOM 3376 C CA . TYR A 1 413 ? 36.397 0.959 -60.042 1.00 85.75 413 TYR A CA 1
ATOM 3377 C C . TYR A 1 413 ? 37.869 0.536 -60.087 1.00 85.75 413 TYR A C 1
ATOM 3379 O O . TYR A 1 413 ? 38.511 0.565 -61.138 1.00 85.75 413 TYR A O 1
ATOM 3387 N N . THR A 1 414 ? 38.400 0.062 -58.962 1.00 81.69 414 THR A N 1
ATOM 3388 C CA . THR A 1 414 ? 39.799 -0.355 -58.861 1.00 81.69 414 THR A CA 1
ATOM 3389 C C . THR A 1 414 ? 40.101 -1.528 -59.790 1.00 81.69 414 THR A C 1
ATOM 3391 O O . THR A 1 414 ? 41.090 -1.481 -60.519 1.00 81.69 414 THR A O 1
ATOM 3394 N N . ILE A 1 415 ? 39.242 -2.549 -59.823 1.00 82.06 415 ILE A N 1
ATOM 3395 C CA . ILE A 1 415 ? 39.372 -3.709 -60.716 1.00 82.06 415 ILE A CA 1
ATOM 3396 C C . ILE A 1 415 ? 39.293 -3.264 -62.182 1.00 82.06 415 ILE A C 1
ATOM 3398 O O . ILE A 1 415 ? 40.168 -3.615 -62.978 1.00 82.06 415 ILE A O 1
ATOM 3402 N N . TYR A 1 416 ? 38.306 -2.436 -62.538 1.00 82.06 416 TYR A N 1
ATOM 3403 C CA . TYR A 1 416 ? 38.104 -1.970 -63.909 1.00 82.06 416 TYR A CA 1
ATOM 3404 C C . TYR A 1 416 ? 39.334 -1.235 -64.467 1.00 82.06 416 TYR A C 1
ATOM 3406 O O . TYR A 1 416 ? 39.833 -1.560 -65.548 1.00 82.06 416 TYR A O 1
ATOM 3414 N N . PHE A 1 417 ? 39.893 -0.288 -63.708 1.00 74.81 417 PHE A N 1
ATOM 3415 C CA . PHE A 1 417 ? 41.063 0.489 -64.137 1.00 74.81 417 PHE A CA 1
ATOM 3416 C C . PHE A 1 417 ? 42.407 -0.230 -63.927 1.00 74.81 417 PHE A C 1
ATOM 3418 O O . PHE A 1 417 ? 43.423 0.133 -64.531 1.00 74.81 417 PHE A O 1
ATOM 3425 N N . ARG A 1 418 ? 42.444 -1.273 -63.095 1.00 72.81 418 ARG A N 1
ATOM 3426 C CA . ARG A 1 418 ? 43.622 -2.134 -62.972 1.00 72.81 418 ARG A CA 1
ATOM 3427 C C . ARG A 1 418 ? 43.757 -3.087 -64.156 1.00 72.81 418 ARG A C 1
ATOM 3429 O O . ARG A 1 418 ? 44.880 -3.298 -64.603 1.00 72.81 418 ARG A O 1
ATOM 3436 N N . PHE A 1 419 ? 42.654 -3.632 -64.670 1.00 72.44 419 PHE A N 1
ATOM 3437 C CA . PHE A 1 419 ? 42.706 -4.716 -65.658 1.00 72.44 419 PHE A CA 1
ATOM 3438 C C . PHE A 1 419 ? 42.265 -4.327 -67.071 1.00 72.44 419 PHE A C 1
ATOM 3440 O O . PHE A 1 419 ? 42.864 -4.813 -68.025 1.00 72.44 419 PHE A O 1
ATOM 3447 N N . PHE A 1 420 ? 41.298 -3.421 -67.238 1.00 69.50 420 PHE A N 1
ATOM 3448 C CA . PHE A 1 420 ? 40.660 -3.204 -68.544 1.00 69.50 420 PHE A CA 1
ATOM 3449 C C . PHE A 1 420 ? 41.008 -1.861 -69.191 1.00 69.50 420 PHE A C 1
ATOM 3451 O O . PHE A 1 420 ? 41.225 -1.790 -70.401 1.00 69.50 420 PHE A O 1
ATOM 3458 N N . ALA A 1 421 ? 41.108 -0.784 -68.411 1.00 74.06 421 ALA A N 1
ATOM 3459 C CA . ALA A 1 421 ? 41.282 0.560 -68.960 1.00 74.06 421 ALA A CA 1
ATOM 3460 C C . ALA A 1 421 ? 42.430 1.319 -68.284 1.00 74.06 421 ALA A C 1
ATOM 3462 O O . ALA A 1 421 ? 42.589 1.240 -67.071 1.00 74.06 421 ALA A O 1
ATOM 3463 N N . THR A 1 422 ? 43.220 2.096 -69.037 1.00 80.69 422 THR A N 1
ATOM 3464 C CA . THR A 1 422 ? 44.281 2.932 -68.442 1.00 80.69 422 THR A CA 1
ATOM 3465 C C . THR A 1 422 ? 43.841 4.387 -68.271 1.00 80.69 422 THR A C 1
ATOM 3467 O O . THR A 1 422 ? 42.873 4.819 -68.884 1.00 80.69 422 THR A O 1
ATOM 3470 N N . HIS A 1 423 ? 44.537 5.165 -67.450 1.00 81.62 423 HIS A N 1
ATOM 3471 C CA . HIS A 1 423 ? 44.423 6.625 -67.377 1.00 81.62 423 HIS A CA 1
ATOM 3472 C C . HIS A 1 423 ? 45.542 7.306 -68.181 1.00 81.62 423 HIS A C 1
ATOM 3474 O O . HIS A 1 423 ? 45.887 8.452 -67.906 1.00 81.62 423 HIS A O 1
ATOM 3480 N N . VAL A 1 424 ? 46.152 6.570 -69.114 1.00 85.75 424 VAL A N 1
ATOM 3481 C CA . VAL A 1 424 ? 47.243 7.046 -69.955 1.00 85.75 424 VAL A CA 1
ATOM 3482 C C . VAL A 1 424 ? 46.658 7.396 -71.314 1.00 85.75 424 VAL A C 1
ATOM 3484 O O . VAL A 1 424 ? 46.016 6.566 -71.965 1.00 85.75 424 VAL A O 1
ATOM 3487 N N . PHE A 1 425 ? 46.856 8.641 -71.719 1.00 90.31 425 PHE A N 1
ATOM 3488 C CA . PHE A 1 425 ? 46.334 9.163 -72.972 1.00 90.31 425 PHE A CA 1
ATOM 3489 C C . PHE A 1 425 ? 47.491 9.591 -73.859 1.00 90.31 425 PHE A C 1
ATOM 3491 O O . PHE A 1 425 ? 48.427 10.225 -73.389 1.00 90.31 425 PHE A O 1
ATOM 3498 N N . LEU A 1 426 ? 47.418 9.240 -75.133 1.00 90.62 426 LEU A N 1
ATOM 3499 C CA . LEU A 1 426 ? 48.343 9.684 -76.151 1.00 90.62 426 LEU A CA 1
ATOM 3500 C C . LEU A 1 426 ? 47.736 10.839 -76.934 1.00 90.62 426 LEU A C 1
ATOM 3502 O O . LEU A 1 426 ? 46.664 10.728 -77.519 1.00 90.62 426 LEU A O 1
ATOM 3506 N N . GLU A 1 427 ? 48.458 11.933 -76.978 1.00 90.81 427 GLU A N 1
ATOM 3507 C CA . GLU A 1 427 ? 48.207 13.076 -77.829 1.00 90.81 427 GLU A CA 1
ATOM 3508 C C . GLU A 1 427 ? 49.130 12.967 -79.042 1.00 90.81 427 GLU A C 1
ATOM 3510 O O . GLU A 1 427 ? 50.351 12.876 -78.919 1.00 90.81 427 GLU A O 1
ATOM 3515 N N . LEU A 1 428 ? 48.525 12.933 -80.222 1.00 89.44 428 LEU A N 1
ATOM 3516 C CA . LEU A 1 428 ? 49.240 12.891 -81.488 1.00 89.44 428 LEU A CA 1
ATOM 3517 C C . LEU A 1 428 ? 49.146 14.265 -82.155 1.00 89.44 428 LEU A C 1
ATOM 3519 O O . LEU A 1 428 ? 48.075 14.883 -82.108 1.00 89.44 428 LEU A O 1
ATOM 3523 N N . PRO A 1 429 ? 50.218 14.743 -82.803 1.00 83.62 429 PRO A N 1
ATOM 3524 C CA . PRO A 1 429 ? 50.181 16.012 -83.509 1.00 83.62 429 PRO A CA 1
ATOM 3525 C C . PRO A 1 429 ? 49.106 15.960 -84.607 1.00 83.62 429 PRO A C 1
ATOM 3527 O O . PRO A 1 429 ? 48.994 14.985 -85.351 1.00 83.62 429 PRO A O 1
ATOM 3530 N N . GLY A 1 430 ? 48.279 17.006 -84.685 1.00 80.19 430 GLY A N 1
ATOM 3531 C CA . GLY A 1 430 ? 47.185 17.120 -85.659 1.00 80.19 430 GLY A CA 1
ATOM 3532 C C . GLY A 1 430 ? 45.863 16.451 -85.268 1.00 80.19 430 GLY A C 1
ATOM 3533 O O . GLY A 1 430 ? 44.861 16.676 -85.944 1.00 80.19 430 GLY A O 1
ATOM 3534 N N . LEU A 1 431 ? 45.810 15.679 -84.176 1.00 83.94 431 LEU A N 1
ATOM 3535 C CA . LEU A 1 431 ? 44.564 15.096 -83.669 1.00 83.94 431 LEU A CA 1
ATOM 3536 C C . LEU A 1 431 ? 43.986 15.925 -82.516 1.00 83.94 431 LEU A C 1
ATOM 3538 O O . LEU A 1 431 ? 44.649 16.189 -81.520 1.00 83.94 431 LEU A O 1
ATOM 3542 N N . VAL A 1 432 ? 42.707 16.301 -82.635 1.00 80.31 432 VAL A N 1
ATOM 3543 C CA . VAL A 1 432 ? 42.006 17.136 -81.637 1.00 80.31 432 VAL A CA 1
ATOM 3544 C C . VAL A 1 432 ? 41.671 16.360 -80.357 1.00 80.31 432 VAL A C 1
ATOM 3546 O O . VAL A 1 432 ? 41.582 16.947 -79.281 1.00 80.31 432 VAL A O 1
ATOM 3549 N N . LYS A 1 433 ? 41.462 15.040 -80.448 1.00 85.25 433 LYS A N 1
ATOM 3550 C CA . LYS A 1 433 ? 41.108 14.193 -79.300 1.00 85.25 433 LYS A CA 1
ATOM 3551 C C . LYS A 1 433 ? 42.247 13.227 -78.970 1.00 85.25 433 LYS A C 1
ATOM 3553 O O . LYS A 1 433 ? 42.661 12.483 -79.860 1.00 85.25 433 LYS A O 1
ATOM 3558 N N . PRO A 1 434 ? 42.707 13.174 -77.709 1.00 88.75 434 PRO A N 1
ATOM 3559 C CA . PRO A 1 434 ? 43.733 12.228 -77.307 1.00 88.75 434 PRO A CA 1
ATOM 3560 C C . PRO A 1 434 ? 43.206 10.788 -77.347 1.00 88.75 434 PRO A C 1
ATOM 3562 O O . PRO A 1 434 ? 42.050 10.506 -77.016 1.00 88.75 434 PRO A O 1
ATOM 3565 N N . ILE A 1 435 ? 44.079 9.857 -77.714 1.00 87.56 435 ILE A N 1
ATOM 3566 C CA . ILE A 1 435 ? 43.800 8.428 -77.804 1.00 87.56 435 ILE A CA 1
ATOM 3567 C C . ILE A 1 435 ? 44.091 7.782 -76.454 1.00 87.56 435 ILE A C 1
ATOM 3569 O O . ILE A 1 435 ? 45.204 7.823 -75.941 1.00 87.56 435 ILE A O 1
ATOM 3573 N N . ARG A 1 436 ? 43.091 7.139 -75.857 1.00 86.50 436 ARG A N 1
ATOM 3574 C CA . ARG A 1 436 ? 43.274 6.412 -74.598 1.00 86.50 436 ARG A CA 1
ATOM 3575 C C . ARG A 1 436 ? 43.965 5.074 -74.850 1.00 86.50 436 ARG A C 1
ATOM 3577 O O . ARG A 1 436 ? 43.411 4.230 -75.553 1.00 86.50 436 ARG A O 1
ATOM 3584 N N . ILE A 1 437 ? 45.111 4.839 -74.211 1.00 85.81 437 ILE A N 1
ATOM 3585 C CA . ILE A 1 437 ? 45.801 3.546 -74.294 1.00 85.81 437 ILE A CA 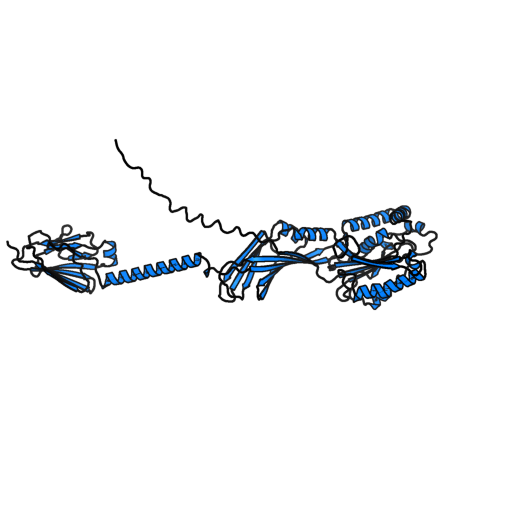1
ATOM 3586 C C . ILE A 1 437 ? 44.951 2.500 -73.559 1.00 85.81 437 ILE A C 1
ATOM 3588 O O . ILE A 1 437 ? 44.617 2.663 -72.381 1.00 85.81 437 ILE A O 1
ATOM 3592 N N . ARG A 1 438 ? 44.551 1.425 -74.238 1.00 83.12 438 ARG A N 1
ATOM 3593 C CA . ARG A 1 438 ? 43.852 0.290 -73.610 1.00 83.12 438 ARG A CA 1
ATOM 3594 C C . ARG A 1 438 ? 44.866 -0.792 -73.237 1.00 83.12 438 ARG A C 1
ATOM 3596 O O . ARG A 1 438 ? 45.937 -0.864 -73.832 1.00 83.12 438 ARG A O 1
ATOM 3603 N N . ARG A 1 439 ? 44.565 -1.587 -72.204 1.00 80.81 439 ARG A N 1
ATO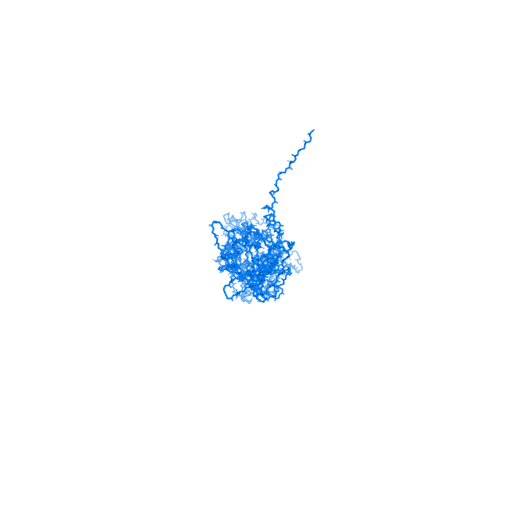M 3604 C CA . ARG A 1 439 ? 45.452 -2.680 -71.770 1.00 80.81 439 ARG A CA 1
ATOM 3605 C C . ARG A 1 439 ? 45.321 -3.865 -72.727 1.00 80.81 439 ARG A C 1
ATOM 3607 O O . ARG A 1 439 ? 44.207 -4.188 -73.123 1.00 80.81 439 ARG A O 1
ATOM 3614 N N . ASN A 1 440 ? 46.437 -4.523 -73.044 1.00 82.56 440 ASN A N 1
ATOM 3615 C CA . ASN A 1 440 ? 46.517 -5.711 -73.908 1.00 82.56 440 ASN A CA 1
ATOM 3616 C C . ASN A 1 440 ? 45.937 -5.504 -75.316 1.00 82.56 440 ASN A C 1
ATOM 3618 O O . ASN A 1 440 ? 45.424 -6.438 -75.927 1.00 82.56 440 ASN A O 1
ATOM 3622 N N . THR A 1 441 ? 45.994 -4.279 -75.832 1.00 82.88 441 THR A N 1
ATOM 3623 C CA . THR A 1 441 ? 45.561 -3.972 -77.197 1.00 82.88 441 THR A CA 1
ATOM 3624 C C . THR A 1 441 ? 46.746 -3.562 -78.049 1.00 82.88 441 THR A C 1
ATOM 3626 O O . THR A 1 441 ? 47.633 -2.852 -77.567 1.00 82.88 441 THR A O 1
ATOM 3629 N N . VAL A 1 442 ? 46.702 -3.958 -79.319 1.00 86.56 442 VAL A N 1
ATOM 3630 C CA . VAL A 1 442 ? 47.519 -3.380 -80.383 1.00 86.56 442 VAL A CA 1
ATOM 3631 C C . VAL A 1 442 ? 46.635 -2.403 -81.145 1.00 86.56 442 VAL A C 1
ATOM 3633 O O . VAL A 1 442 ? 45.555 -2.769 -81.604 1.00 86.56 442 VAL A O 1
ATOM 3636 N N . LEU A 1 443 ? 47.054 -1.148 -81.218 1.00 85.56 443 LEU A N 1
ATOM 3637 C CA . LEU A 1 443 ? 46.353 -0.102 -81.954 1.00 85.56 443 LEU A CA 1
ATOM 3638 C C . LEU A 1 443 ? 47.308 0.473 -83.000 1.00 85.56 443 LEU A C 1
ATOM 3640 O O . LEU A 1 443 ? 48.496 0.619 -82.723 1.00 85.56 443 LEU A O 1
ATOM 3644 N N . THR A 1 444 ? 46.792 0.825 -84.173 1.00 86.38 444 THR A N 1
ATOM 3645 C CA . THR A 1 444 ? 47.574 1.467 -85.236 1.00 86.38 444 THR A CA 1
ATOM 3646 C C . THR A 1 444 ? 46.904 2.775 -85.617 1.00 86.38 444 THR A C 1
ATOM 3648 O O . THR A 1 444 ? 45.694 2.805 -85.837 1.00 86.38 444 THR A O 1
ATOM 3651 N N . GLN A 1 445 ? 47.679 3.854 -85.674 1.00 87.12 445 GLN A N 1
ATOM 3652 C CA . GLN A 1 445 ? 47.201 5.178 -86.043 1.00 87.12 445 GLN A CA 1
ATOM 3653 C C . GLN A 1 445 ? 48.154 5.806 -87.057 1.00 87.12 445 GLN A C 1
ATOM 3655 O O . GLN A 1 445 ? 49.334 5.987 -86.773 1.00 87.12 445 GLN A O 1
ATOM 3660 N N . ALA A 1 446 ? 47.631 6.184 -88.219 1.00 83.62 446 ALA A N 1
ATOM 3661 C CA . ALA A 1 446 ? 48.383 6.952 -89.201 1.00 83.62 446 ALA A CA 1
ATOM 3662 C C . ALA A 1 446 ? 48.265 8.455 -88.914 1.00 83.62 446 ALA A C 1
ATOM 3664 O O . ALA A 1 446 ? 47.191 8.951 -88.553 1.00 83.62 446 ALA A O 1
ATOM 3665 N N . ILE A 1 447 ? 49.374 9.169 -89.083 1.00 83.50 447 ILE A N 1
ATOM 3666 C CA . ILE A 1 447 ? 49.475 10.624 -88.974 1.00 83.50 447 ILE A CA 1
ATOM 3667 C C . ILE A 1 447 ? 49.823 11.181 -90.354 1.00 83.50 447 ILE A C 1
ATOM 3669 O O . ILE A 1 447 ? 50.562 10.568 -91.114 1.00 83.50 447 ILE A O 1
ATOM 3673 N N . THR A 1 448 ? 49.272 12.341 -90.703 1.00 77.81 448 THR A N 1
ATOM 3674 C CA . THR A 1 448 ? 49.529 13.015 -91.990 1.00 77.81 448 THR A CA 1
ATOM 3675 C C . THR A 1 448 ? 50.614 14.087 -91.902 1.00 77.81 448 THR A C 1
ATOM 3677 O O . THR A 1 448 ? 51.076 14.590 -92.922 1.00 77.81 448 THR A O 1
ATOM 3680 N N . ILE A 1 449 ? 51.043 14.429 -90.688 1.00 80.81 449 ILE A N 1
ATOM 3681 C CA . ILE A 1 449 ? 52.094 15.408 -90.423 1.00 80.81 449 ILE A CA 1
ATOM 3682 C C . ILE A 1 449 ? 53.463 14.766 -90.650 1.00 80.81 449 ILE A C 1
ATOM 3684 O O . ILE A 1 449 ? 53.789 13.741 -90.051 1.00 80.81 449 ILE A O 1
ATOM 3688 N N . ALA A 1 450 ? 54.262 15.393 -91.513 1.00 79.88 450 ALA A N 1
ATOM 3689 C CA . ALA A 1 450 ? 55.626 14.972 -91.795 1.00 79.88 450 ALA A CA 1
ATOM 3690 C C . ALA A 1 450 ? 56.543 15.181 -90.568 1.00 79.88 450 ALA A C 1
ATOM 3692 O O . ALA A 1 450 ? 56.424 16.202 -89.884 1.00 79.88 450 ALA A O 1
ATOM 3693 N N . PRO A 1 451 ? 57.462 14.242 -90.279 1.00 81.88 451 PRO A N 1
ATOM 3694 C CA . PRO A 1 451 ? 58.396 14.360 -89.162 1.00 81.88 451 PRO A CA 1
ATOM 3695 C C . PRO A 1 451 ? 59.373 15.525 -89.379 1.00 81.88 451 PRO A C 1
ATOM 3697 O O . PRO A 1 451 ? 59.877 15.715 -90.483 1.00 81.88 451 PRO A O 1
ATOM 3700 N N . GLN A 1 452 ? 59.666 16.280 -88.316 1.00 82.38 452 GLN A N 1
ATOM 3701 C CA . GLN A 1 452 ? 60.677 17.345 -88.295 1.00 82.38 452 GLN A CA 1
ATOM 3702 C C . GLN A 1 452 ? 61.592 17.167 -87.078 1.00 82.38 452 GLN A C 1
ATOM 3704 O O . GLN A 1 452 ? 61.119 16.800 -86.000 1.00 82.38 452 GLN A O 1
ATOM 3709 N N . THR A 1 453 ? 62.894 17.425 -87.232 1.00 81.69 453 THR A N 1
ATOM 3710 C CA . THR A 1 453 ? 63.878 17.302 -86.143 1.00 81.69 453 THR A CA 1
ATOM 3711 C C . THR A 1 453 ? 63.494 18.197 -84.966 1.00 81.69 453 THR A C 1
ATOM 3713 O O . THR A 1 453 ? 63.102 19.344 -85.165 1.00 81.69 453 THR A O 1
ATOM 3716 N N . ASN A 1 454 ? 63.621 17.685 -83.739 1.00 81.00 454 ASN A N 1
ATOM 3717 C CA . ASN A 1 454 ? 63.248 18.357 -82.488 1.00 81.00 454 ASN A CA 1
ATOM 3718 C C . ASN A 1 454 ? 61.757 18.710 -82.333 1.00 81.00 454 ASN A C 1
ATOM 3720 O O . ASN A 1 454 ? 61.392 19.317 -81.325 1.00 81.00 454 ASN A O 1
ATOM 3724 N N . LEU A 1 455 ? 60.886 18.314 -83.268 1.00 86.44 455 LEU A N 1
ATOM 3725 C CA . LEU A 1 455 ? 59.442 18.398 -83.065 1.00 86.44 455 LEU A CA 1
ATOM 3726 C C . LEU A 1 455 ? 58.892 17.167 -82.346 1.00 86.44 455 LEU A C 1
ATOM 3728 O O . LEU A 1 455 ? 59.485 16.084 -82.333 1.00 86.44 455 LEU A O 1
ATOM 3732 N N . GLU A 1 456 ? 57.727 17.374 -81.738 1.00 86.88 456 GLU A N 1
ATOM 3733 C CA . GLU A 1 456 ? 56.975 16.361 -81.017 1.00 86.88 456 GLU A CA 1
ATOM 3734 C C . GLU A 1 456 ? 56.513 15.249 -81.963 1.00 86.88 456 GLU A C 1
ATOM 3736 O O . GLU A 1 456 ? 55.770 15.466 -82.919 1.00 86.88 456 GLU A O 1
ATOM 3741 N N . VAL A 1 457 ? 56.968 14.036 -81.666 1.00 87.44 457 VAL A N 1
ATOM 3742 C CA . VAL A 1 457 ? 56.472 12.786 -82.237 1.00 87.44 457 VAL A CA 1
ATOM 3743 C C . VAL A 1 457 ? 55.054 12.590 -81.703 1.00 87.44 457 VAL A C 1
ATOM 3745 O O . VAL A 1 457 ? 54.093 12.534 -82.466 1.00 87.44 457 VAL A O 1
ATOM 3748 N N . PHE A 1 458 ? 54.923 12.557 -80.377 1.00 90.81 458 PHE A N 1
ATOM 3749 C CA . PHE A 1 458 ? 53.668 12.507 -79.634 1.00 90.81 458 PHE A CA 1
ATOM 3750 C C . PHE A 1 458 ? 53.898 12.904 -78.173 1.00 90.81 458 PHE A C 1
ATOM 3752 O O . PHE A 1 458 ? 55.014 12.780 -77.662 1.00 90.81 458 PHE A O 1
ATOM 3759 N N . SER A 1 459 ? 52.835 13.287 -77.470 1.00 91.38 459 SER A N 1
ATOM 3760 C CA . SER A 1 459 ? 52.834 13.429 -76.012 1.00 91.38 459 SER A CA 1
ATOM 3761 C C . SER A 1 459 ? 52.021 12.341 -75.345 1.00 91.38 459 SER A C 1
ATOM 3763 O O . SER A 1 459 ? 50.954 11.955 -75.805 1.00 91.38 459 SER A O 1
ATOM 3765 N N . VAL A 1 460 ? 52.477 11.888 -74.184 1.00 91.94 460 VAL A N 1
ATOM 3766 C CA . VAL A 1 460 ? 51.681 11.052 -73.293 1.00 91.94 460 VAL A CA 1
ATOM 3767 C C . VAL A 1 460 ? 51.262 11.863 -72.076 1.00 91.94 460 VAL A C 1
ATOM 3769 O O . VAL A 1 460 ? 52.090 12.345 -71.302 1.00 91.94 460 VAL A O 1
ATOM 3772 N N . LEU A 1 461 ? 49.953 11.973 -71.881 1.00 92.06 461 LEU A N 1
ATOM 3773 C CA . LEU A 1 461 ? 49.339 12.435 -70.649 1.00 92.06 461 LEU A CA 1
ATOM 3774 C C . LEU A 1 461 ? 49.268 11.280 -69.650 1.00 92.06 461 LEU A C 1
ATOM 3776 O O . LEU A 1 461 ? 48.582 10.273 -69.854 1.00 92.06 461 LEU A O 1
ATOM 3780 N N . LEU A 1 462 ? 49.980 11.457 -68.546 1.00 91.19 462 LEU A N 1
ATOM 3781 C CA . LEU A 1 462 ? 50.046 10.540 -67.423 1.00 91.19 462 LEU A CA 1
ATOM 3782 C C . LEU A 1 462 ? 48.998 10.909 -66.362 1.00 91.19 462 LEU A C 1
ATOM 3784 O O . LEU A 1 462 ? 48.685 12.090 -66.167 1.00 91.19 462 LEU A O 1
ATOM 3788 N N . PRO A 1 463 ? 48.470 9.920 -65.620 1.00 88.69 463 PRO A N 1
ATOM 3789 C CA . PRO A 1 463 ? 47.568 10.208 -64.517 1.00 88.69 463 PRO A CA 1
ATOM 3790 C C . PRO A 1 463 ? 48.280 10.961 -63.380 1.00 88.69 463 PRO A C 1
ATOM 3792 O O . PRO A 1 463 ? 49.506 10.938 -63.296 1.00 88.69 463 PRO A O 1
ATOM 3795 N N . PRO A 1 464 ? 47.544 11.592 -62.448 1.00 88.19 464 PRO A N 1
ATOM 3796 C CA . PRO A 1 464 ? 48.116 12.141 -61.218 1.00 88.19 464 PRO A CA 1
ATOM 3797 C C . PRO A 1 464 ? 49.001 11.131 -60.470 1.00 88.19 464 PRO A C 1
ATOM 3799 O O . PRO A 1 464 ? 48.701 9.935 -60.450 1.00 88.19 464 PRO A O 1
ATOM 3802 N N . GLN A 1 465 ? 50.059 11.600 -59.802 1.00 85.81 465 GLN A N 1
ATOM 3803 C CA . GLN A 1 465 ? 51.060 10.734 -59.156 1.00 85.81 465 GLN A CA 1
ATOM 3804 C C . GLN A 1 465 ? 50.461 9.711 -58.176 1.00 85.81 465 GLN A C 1
ATOM 3806 O O . GLN A 1 465 ? 50.921 8.573 -58.119 1.00 85.81 465 GLN A O 1
ATOM 3811 N N . LEU A 1 466 ? 49.416 10.081 -57.429 1.00 84.00 466 LEU A N 1
ATOM 3812 C CA . LEU A 1 466 ? 48.734 9.162 -56.511 1.00 84.00 466 LEU A CA 1
ATOM 3813 C C . LEU A 1 466 ? 48.104 7.977 -57.264 1.00 84.00 466 LEU A C 1
ATOM 3815 O O . LEU A 1 466 ? 48.269 6.826 -56.868 1.00 84.00 466 LEU A O 1
ATOM 3819 N N . ILE A 1 467 ? 47.470 8.242 -58.409 1.00 86.06 467 ILE A N 1
ATOM 3820 C CA . ILE A 1 467 ? 46.911 7.209 -59.291 1.00 86.06 467 ILE A CA 1
ATOM 3821 C C . ILE A 1 467 ? 48.042 6.383 -59.917 1.00 86.06 467 ILE A C 1
ATOM 3823 O O . ILE A 1 467 ? 47.929 5.160 -59.988 1.00 86.06 467 ILE A O 1
ATOM 3827 N N . GLN A 1 468 ? 49.155 7.011 -60.315 1.00 88.06 468 GLN A N 1
ATOM 3828 C CA . GLN A 1 468 ? 50.335 6.287 -60.804 1.00 88.06 468 GLN A CA 1
ATOM 3829 C C . GLN A 1 468 ? 50.867 5.290 -59.763 1.00 88.06 468 GLN A C 1
ATOM 3831 O O . GLN A 1 468 ? 51.110 4.130 -60.089 1.00 88.06 468 GLN A O 1
ATOM 3836 N N . ARG A 1 469 ? 50.981 5.704 -58.496 1.00 85.62 469 ARG A N 1
ATOM 3837 C CA . ARG A 1 469 ? 51.436 4.839 -57.395 1.00 85.62 469 ARG A CA 1
ATOM 3838 C C . ARG A 1 469 ? 50.475 3.682 -57.119 1.00 85.62 469 ARG A C 1
ATOM 3840 O O . ARG A 1 469 ? 50.933 2.565 -56.896 1.00 85.62 469 ARG A O 1
ATOM 3847 N N . LEU A 1 470 ? 49.167 3.939 -57.154 1.00 81.69 470 LEU A N 1
ATOM 3848 C CA . LEU A 1 470 ? 48.143 2.936 -56.845 1.00 81.69 470 LEU A CA 1
ATOM 3849 C C . LEU A 1 470 ? 47.949 1.913 -57.973 1.00 81.69 470 LEU A C 1
ATOM 3851 O O . LEU A 1 470 ? 47.850 0.714 -57.716 1.00 81.69 470 LEU A O 1
ATOM 3855 N N . PHE A 1 471 ? 47.912 2.369 -59.227 1.00 83.00 471 PHE A N 1
ATOM 3856 C CA . PHE A 1 471 ? 47.488 1.544 -60.364 1.00 83.00 471 PHE A CA 1
ATOM 3857 C C . PHE A 1 471 ? 48.605 1.191 -61.345 1.00 83.00 471 PHE A C 1
ATOM 3859 O O . PHE A 1 471 ? 48.448 0.243 -62.112 1.00 83.00 471 PHE A O 1
ATOM 3866 N N . TYR A 1 472 ? 49.716 1.929 -61.340 1.00 85.31 472 TYR A N 1
ATOM 3867 C CA . TYR A 1 472 ? 50.774 1.861 -62.358 1.00 85.31 472 TYR A CA 1
ATOM 3868 C C . TYR A 1 472 ? 52.159 1.596 -61.757 1.00 85.31 472 TYR A C 1
ATOM 3870 O O . TYR A 1 472 ? 53.177 1.877 -62.385 1.00 85.31 472 TYR A O 1
ATOM 3878 N N . ARG A 1 473 ? 52.220 1.043 -60.539 1.00 82.12 473 ARG A N 1
ATOM 3879 C CA . ARG A 1 473 ? 53.483 0.688 -59.883 1.00 82.12 473 ARG A CA 1
ATOM 3880 C C . ARG A 1 473 ? 54.296 -0.254 -60.783 1.00 82.12 473 ARG A C 1
ATOM 3882 O O . ARG A 1 473 ? 53.774 -1.279 -61.220 1.00 82.12 473 ARG A O 1
ATOM 3889 N N . HIS A 1 474 ? 55.555 0.103 -61.047 1.00 85.56 474 HIS A N 1
ATOM 3890 C CA . HIS A 1 474 ? 56.473 -0.620 -61.944 1.00 85.56 474 HIS A CA 1
ATOM 3891 C C . HIS A 1 474 ? 56.045 -0.668 -63.422 1.00 85.56 474 HIS A C 1
ATOM 3893 O O . HIS A 1 474 ? 56.603 -1.448 -64.193 1.00 85.56 474 HIS A O 1
ATOM 3899 N N . ALA A 1 475 ? 55.075 0.149 -63.840 1.00 89.00 475 ALA A N 1
ATOM 3900 C CA . ALA A 1 475 ? 54.764 0.292 -65.254 1.00 89.00 475 ALA A CA 1
ATOM 3901 C C . ALA A 1 475 ? 55.865 1.090 -65.970 1.00 89.00 475 ALA A C 1
ATOM 3903 O O . ALA A 1 475 ? 56.507 1.963 -65.380 1.00 89.00 475 ALA A O 1
ATOM 3904 N N . SER A 1 476 ? 56.072 0.804 -67.251 1.00 91.12 476 SER A N 1
ATOM 3905 C CA . SER A 1 476 ? 57.022 1.516 -68.102 1.00 91.12 476 SER A CA 1
ATOM 3906 C C . SER A 1 476 ? 56.433 1.814 -69.476 1.00 91.12 476 SER A C 1
ATOM 3908 O O . SER A 1 476 ? 55.635 1.040 -70.006 1.00 91.12 476 SER A O 1
ATOM 3910 N N . LEU A 1 477 ? 56.822 2.957 -70.030 1.00 90.25 477 LEU A N 1
ATOM 3911 C CA . LEU A 1 477 ? 56.510 3.408 -71.379 1.00 90.25 477 LEU A CA 1
ATOM 3912 C C . LEU A 1 477 ? 57.807 3.389 -72.186 1.00 90.25 477 LEU A C 1
ATOM 3914 O O . LEU A 1 477 ? 58.717 4.170 -71.916 1.00 90.25 477 LEU A O 1
ATOM 3918 N N . LEU A 1 478 ? 57.902 2.477 -73.145 1.00 90.06 478 LEU A N 1
ATOM 3919 C CA . LEU A 1 478 ? 59.070 2.280 -73.998 1.00 90.06 478 LEU A CA 1
ATOM 3920 C C . LEU A 1 478 ? 58.733 2.715 -75.425 1.00 90.06 478 LEU A C 1
ATOM 3922 O O . LEU A 1 478 ? 57.712 2.306 -75.968 1.00 90.06 478 LEU A O 1
ATOM 3926 N N . ILE A 1 479 ? 59.610 3.494 -76.046 1.00 89.12 479 ILE A N 1
ATOM 3927 C CA . ILE A 1 479 ? 59.518 3.824 -77.470 1.00 89.12 479 ILE A CA 1
ATOM 3928 C C . ILE A 1 479 ? 60.386 2.835 -78.248 1.00 89.12 479 ILE A C 1
ATOM 3930 O O . ILE A 1 479 ? 61.568 2.665 -77.948 1.00 89.12 479 ILE A O 1
ATOM 3934 N N . LYS A 1 480 ? 59.806 2.185 -79.258 1.00 87.38 480 LYS A N 1
ATOM 3935 C CA . LYS A 1 480 ? 60.535 1.413 -80.267 1.00 87.38 480 LYS A CA 1
ATOM 3936 C C . LYS A 1 480 ? 60.262 1.995 -81.642 1.00 87.38 480 LYS A C 1
ATOM 3938 O O . LYS A 1 480 ? 59.124 2.278 -81.982 1.00 87.38 480 LYS A O 1
ATOM 3943 N N . THR A 1 481 ? 61.297 2.128 -82.448 1.00 83.75 481 THR A N 1
ATOM 3944 C CA . THR A 1 481 ? 61.199 2.598 -83.830 1.00 83.75 481 THR A CA 1
ATOM 3945 C C . THR A 1 481 ? 61.697 1.501 -84.762 1.00 83.75 481 THR A C 1
ATOM 3947 O O . THR A 1 481 ? 62.595 0.745 -84.390 1.00 83.75 481 THR A O 1
ATOM 3950 N N . THR A 1 482 ? 61.123 1.394 -85.964 1.00 77.88 482 THR A N 1
ATOM 3951 C CA . THR A 1 482 ? 61.571 0.421 -86.982 1.00 77.88 482 THR A CA 1
ATOM 3952 C C . THR A 1 482 ? 63.027 0.641 -87.403 1.00 77.88 482 THR A C 1
ATOM 3954 O O . THR A 1 482 ? 63.726 -0.323 -87.696 1.00 77.88 482 THR A O 1
ATOM 3957 N N . ASN A 1 483 ? 63.516 1.883 -87.325 1.00 68.56 483 ASN A N 1
ATOM 3958 C CA . ASN A 1 483 ? 64.925 2.239 -87.504 1.00 68.56 483 ASN A CA 1
ATOM 3959 C C . ASN A 1 483 ? 65.515 2.679 -86.157 1.00 68.56 483 ASN A C 1
ATOM 3961 O O . ASN A 1 483 ? 64.913 3.509 -85.472 1.00 68.56 483 ASN A O 1
ATOM 3965 N N . GLN A 1 484 ? 66.661 2.124 -85.749 1.00 61.09 484 GLN A N 1
ATOM 3966 C CA . GLN A 1 484 ? 67.255 2.390 -84.433 1.00 61.09 484 GLN A CA 1
ATOM 3967 C C . GLN A 1 484 ? 67.502 3.901 -84.220 1.00 61.09 484 GLN A C 1
ATOM 3969 O O . GLN A 1 484 ? 68.230 4.523 -84.985 1.00 61.09 484 GLN A O 1
ATOM 3974 N N . GLY A 1 485 ? 66.907 4.486 -83.169 1.00 61.16 485 GLY A N 1
ATOM 3975 C CA . GLY A 1 485 ? 67.308 5.798 -82.634 1.00 61.16 485 GLY A CA 1
ATOM 3976 C C . GLY A 1 485 ? 66.684 7.060 -83.253 1.00 61.16 485 GLY A C 1
ATOM 3977 O O . GLY A 1 485 ? 67.337 8.102 -83.232 1.00 61.16 485 GLY A O 1
ATOM 3978 N N . LEU A 1 486 ? 65.452 7.006 -83.775 1.00 78.06 486 LEU A N 1
ATOM 3979 C CA . LEU A 1 486 ? 64.780 8.186 -84.356 1.00 78.06 486 LEU A CA 1
ATOM 3980 C C . LEU A 1 486 ? 63.988 9.047 -83.352 1.00 78.06 486 LEU A C 1
ATOM 3982 O O . LEU A 1 486 ? 63.728 10.215 -83.635 1.00 78.06 486 LEU A O 1
ATOM 3986 N N . CYS A 1 487 ? 63.596 8.496 -82.199 1.00 82.88 487 CYS A N 1
ATOM 3987 C CA . CYS A 1 487 ? 62.767 9.192 -81.211 1.00 82.88 487 CYS A CA 1
ATOM 3988 C C . CYS A 1 487 ? 63.250 8.921 -79.784 1.00 82.88 487 CYS A C 1
ATOM 3990 O O . CYS A 1 487 ? 63.595 7.780 -79.457 1.00 82.88 487 CYS A O 1
ATOM 3992 N N . LYS A 1 488 ? 63.199 9.933 -78.914 1.00 86.19 488 LYS A N 1
ATOM 3993 C CA . LYS A 1 488 ? 63.485 9.795 -77.476 1.00 86.19 488 LYS A CA 1
ATOM 3994 C C . LYS A 1 488 ? 62.510 10.613 -76.636 1.00 86.19 488 LYS A C 1
ATOM 3996 O O . LYS A 1 488 ? 61.893 11.553 -77.134 1.00 86.19 488 LYS A O 1
ATOM 4001 N N . TRP A 1 489 ? 62.369 10.252 -75.364 1.00 88.56 489 TRP A N 1
ATOM 4002 C CA . TRP A 1 489 ? 61.619 11.055 -74.404 1.00 88.56 489 TRP A CA 1
ATOM 4003 C C . TRP A 1 489 ? 62.412 12.296 -74.009 1.00 88.56 489 TRP A C 1
ATOM 4005 O O . TRP A 1 489 ? 63.591 12.202 -73.679 1.00 88.56 489 TRP A O 1
ATOM 4015 N N . GLN A 1 490 ? 61.747 13.446 -73.982 1.00 85.12 490 GLN A N 1
ATOM 4016 C CA . GLN A 1 490 ? 62.302 14.669 -73.425 1.00 85.12 490 GLN A CA 1
ATOM 4017 C C . GLN A 1 490 ? 62.082 14.674 -71.908 1.00 85.12 490 GLN A C 1
ATOM 4019 O O . GLN A 1 490 ? 61.041 15.123 -71.414 1.00 85.12 490 GLN A O 1
ATOM 4024 N N . ASP A 1 491 ? 63.061 14.165 -71.162 1.00 71.94 491 ASP A N 1
ATOM 4025 C CA . ASP A 1 491 ? 63.050 14.198 -69.701 1.00 71.94 491 ASP A CA 1
ATOM 4026 C C . ASP A 1 491 ? 64.378 14.698 -69.119 1.00 71.94 491 ASP A C 1
ATOM 4028 O O . ASP A 1 491 ? 65.426 14.518 -69.726 1.00 71.94 491 ASP A O 1
ATOM 4032 N N . GLU A 1 492 ? 64.294 15.383 -67.976 1.00 55.56 492 GLU A N 1
ATOM 4033 C CA . GLU A 1 492 ? 65.297 16.233 -67.300 1.00 55.56 492 GLU A CA 1
ATOM 4034 C C . GLU A 1 492 ? 66.778 15.863 -67.546 1.00 55.56 492 GLU A C 1
ATOM 4036 O O . GLU A 1 492 ? 67.448 15.284 -66.697 1.00 55.56 492 GLU A O 1
ATOM 4041 N N . GLY A 1 493 ? 67.310 16.237 -68.717 1.00 58.19 493 GLY A N 1
ATOM 4042 C CA . GLY A 1 493 ? 68.723 16.082 -69.073 1.00 58.19 493 GLY A CA 1
ATOM 4043 C C . GLY A 1 493 ? 69.174 14.671 -69.474 1.00 58.19 493 GLY A C 1
ATOM 4044 O O . GLY A 1 493 ? 70.379 14.464 -69.604 1.00 58.19 493 GLY A O 1
ATOM 4045 N N . SER A 1 494 ? 68.265 13.709 -69.691 1.00 59.12 494 SER A N 1
ATOM 4046 C CA . SER A 1 494 ? 68.633 12.361 -70.152 1.00 59.12 494 SER A CA 1
ATOM 4047 C C . SER A 1 494 ? 67.833 11.901 -71.373 1.00 59.12 494 SER A C 1
ATOM 4049 O O . SER A 1 494 ? 66.604 11.840 -71.378 1.00 59.12 494 SER A O 1
ATOM 4051 N N . ASP A 1 495 ? 68.574 11.521 -72.407 1.00 67.50 495 ASP A N 1
ATOM 4052 C CA . ASP A 1 495 ? 68.079 10.956 -73.655 1.00 67.50 495 ASP A CA 1
ATOM 4053 C C . ASP A 1 495 ? 67.668 9.486 -73.444 1.00 67.50 495 ASP A C 1
ATOM 4055 O O . ASP A 1 495 ? 68.422 8.557 -73.745 1.00 67.50 495 ASP A O 1
ATOM 4059 N N . SER A 1 496 ? 66.471 9.255 -72.899 1.00 78.81 496 SER A N 1
ATOM 4060 C CA . SER A 1 496 ? 65.977 7.903 -72.610 1.00 78.81 496 SER A CA 1
ATOM 4061 C C . SER A 1 496 ? 64.878 7.455 -73.580 1.00 78.81 496 SER A C 1
ATOM 4063 O O . SER A 1 496 ? 64.042 8.233 -74.038 1.00 78.81 496 SER A O 1
ATOM 4065 N N . THR A 1 497 ? 64.851 6.159 -73.892 1.00 82.19 497 THR A N 1
ATOM 4066 C CA . THR A 1 497 ? 63.756 5.523 -74.646 1.00 82.19 497 THR A CA 1
ATOM 4067 C C . THR A 1 497 ? 62.684 4.933 -73.726 1.00 82.19 497 THR A C 1
ATOM 4069 O O . THR A 1 497 ? 61.659 4.453 -74.210 1.00 82.19 497 THR A O 1
ATOM 4072 N N . VAL A 1 498 ? 62.889 4.982 -72.401 1.00 88.50 498 VAL A N 1
ATOM 4073 C CA . VAL A 1 498 ? 62.023 4.369 -71.384 1.00 88.50 498 VAL A CA 1
ATOM 4074 C C . VAL A 1 498 ? 61.686 5.357 -70.277 1.00 88.50 498 VAL A C 1
ATOM 4076 O O . VAL A 1 498 ? 62.574 5.806 -69.562 1.00 88.50 498 VAL A O 1
ATOM 4079 N N . ILE A 1 499 ? 60.393 5.565 -70.040 1.00 89.44 499 ILE A N 1
ATOM 4080 C CA . ILE A 1 499 ? 59.877 6.236 -68.842 1.00 89.44 499 ILE A CA 1
ATOM 4081 C C . ILE A 1 499 ? 59.321 5.187 -67.880 1.00 89.44 499 ILE A C 1
ATOM 4083 O O . ILE A 1 499 ? 58.592 4.284 -68.292 1.00 89.44 499 ILE A O 1
ATOM 4087 N N . ARG A 1 500 ? 59.636 5.302 -66.585 1.00 89.50 500 ARG A N 1
ATOM 4088 C CA . ARG A 1 500 ? 59.079 4.450 -65.520 1.00 89.50 500 ARG A CA 1
ATOM 4089 C C . ARG A 1 500 ? 58.059 5.229 -64.694 1.00 89.50 500 ARG A C 1
ATOM 4091 O O . ARG A 1 500 ? 58.268 6.399 -64.399 1.00 89.50 500 ARG A O 1
ATOM 4098 N N . LEU A 1 501 ? 56.970 4.567 -64.306 1.00 89.19 501 LEU A N 1
ATOM 4099 C CA . LEU A 1 501 ? 55.940 5.134 -63.437 1.00 89.19 501 LEU A CA 1
ATOM 4100 C C . LEU A 1 501 ? 56.153 4.666 -61.978 1.00 89.19 501 LEU A C 1
ATOM 4102 O O . LEU A 1 501 ? 56.449 3.485 -61.751 1.00 89.19 501 LEU A O 1
ATOM 4106 N N . PRO A 1 502 ? 55.984 5.552 -60.976 1.00 88.56 502 PRO A N 1
ATOM 4107 C CA . PRO A 1 502 ? 55.459 6.913 -61.086 1.00 88.56 502 PRO A CA 1
ATOM 4108 C C . PRO A 1 502 ? 56.479 7.932 -61.625 1.00 88.56 502 PRO A C 1
ATOM 4110 O O . PRO A 1 502 ? 57.643 7.915 -61.243 1.00 88.56 502 PRO A O 1
ATOM 4113 N N . HIS A 1 503 ? 56.006 8.840 -62.470 1.00 88.00 503 HIS A N 1
ATOM 4114 C CA . HIS A 1 503 ? 56.739 9.934 -63.085 1.00 88.00 503 HIS A CA 1
ATOM 4115 C C . HIS A 1 503 ? 56.188 11.280 -62.602 1.00 88.00 503 HIS A C 1
ATOM 4117 O O . HIS A 1 503 ? 54.976 11.434 -62.403 1.00 88.00 503 HIS A O 1
ATOM 4123 N N . ASN A 1 504 ? 57.072 12.263 -62.418 1.00 85.44 504 ASN A N 1
ATOM 4124 C CA . ASN A 1 504 ? 56.704 13.518 -61.767 1.00 85.44 504 ASN A CA 1
ATOM 4125 C C . ASN A 1 504 ? 55.870 14.444 -62.658 1.00 85.44 504 ASN A C 1
ATOM 4127 O O . ASN A 1 504 ? 54.969 15.119 -62.157 1.00 85.44 504 ASN A O 1
ATOM 4131 N N . LYS A 1 505 ? 56.131 14.444 -63.969 1.00 87.44 505 LYS A N 1
ATOM 4132 C CA . LYS A 1 505 ? 55.395 15.264 -64.940 1.00 87.44 505 LYS A CA 1
ATOM 4133 C C . LYS A 1 505 ? 54.069 14.617 -65.323 1.00 87.44 505 LYS A C 1
ATOM 4135 O O . LYS A 1 505 ? 53.996 13.408 -65.535 1.00 87.44 505 LYS A O 1
ATOM 4140 N N . LYS A 1 506 ? 53.036 15.450 -65.475 1.00 86.31 506 LYS A N 1
ATOM 4141 C CA . LYS A 1 506 ? 51.711 15.048 -65.978 1.00 86.31 506 LYS A CA 1
ATOM 4142 C C . LYS A 1 506 ? 51.714 14.778 -67.486 1.00 86.31 506 LYS A C 1
ATOM 4144 O O . LYS A 1 506 ? 50.884 14.017 -67.962 1.00 86.31 506 LYS A O 1
ATOM 4149 N N . ARG A 1 507 ? 52.631 15.393 -68.229 1.00 89.75 507 ARG A N 1
ATOM 4150 C CA . ARG A 1 507 ? 52.796 15.218 -69.672 1.00 89.75 507 ARG A CA 1
ATOM 4151 C C . ARG A 1 507 ? 54.259 14.926 -69.970 1.00 89.75 507 ARG A C 1
ATOM 4153 O O . ARG A 1 507 ? 55.133 15.578 -69.399 1.00 89.75 507 ARG A O 1
ATOM 4160 N N . VAL A 1 508 ? 54.503 13.940 -70.821 1.00 90.38 508 VAL A N 1
ATOM 4161 C CA . VAL A 1 508 ? 55.840 13.561 -71.288 1.00 90.38 508 VAL A CA 1
ATOM 4162 C C . VAL A 1 508 ? 55.838 13.539 -72.806 1.00 90.38 508 VAL A C 1
ATOM 4164 O O . VAL A 1 508 ? 54.940 12.959 -73.411 1.00 90.38 508 VAL A O 1
ATOM 4167 N N . ASN A 1 509 ? 56.815 14.201 -73.416 1.00 91.12 509 ASN A N 1
ATOM 4168 C CA . ASN A 1 509 ? 56.853 14.406 -74.860 1.00 91.12 509 ASN A CA 1
ATOM 4169 C C . ASN A 1 509 ? 57.947 13.526 -75.460 1.00 91.12 509 ASN A C 1
ATOM 4171 O O . ASN A 1 509 ? 59.055 13.455 -74.923 1.00 91.12 509 ASN A O 1
ATOM 4175 N N . ALA A 1 510 ? 57.638 12.857 -76.562 1.00 90.06 510 ALA A N 1
ATOM 4176 C CA . ALA A 1 510 ? 58.620 12.183 -77.393 1.00 90.06 510 ALA A CA 1
ATOM 4177 C C . ALA A 1 510 ? 59.023 13.131 -78.525 1.00 90.06 510 ALA A C 1
ATOM 4179 O O . ALA A 1 510 ? 58.148 13.672 -79.197 1.00 90.06 510 ALA A O 1
ATOM 4180 N N . LEU A 1 511 ? 60.321 13.335 -78.743 1.00 90.06 511 LEU A N 1
ATOM 4181 C CA . LEU A 1 511 ? 60.848 14.206 -79.796 1.00 90.06 511 LEU A CA 1
ATOM 4182 C C . LEU A 1 511 ? 61.622 13.401 -80.840 1.00 90.06 511 LEU A C 1
ATOM 4184 O O . LEU A 1 511 ? 62.241 12.381 -80.516 1.00 90.06 511 LEU A O 1
ATOM 4188 N N . TRP A 1 512 ? 61.601 13.878 -82.085 1.00 87.12 512 TRP A N 1
ATOM 4189 C CA . TRP A 1 512 ? 62.444 13.348 -83.154 1.00 87.12 512 TRP A CA 1
ATOM 4190 C C . TRP A 1 512 ? 63.897 13.756 -82.920 1.00 87.12 512 TRP A C 1
ATOM 4192 O O . TRP A 1 512 ? 64.206 14.947 -82.885 1.00 87.12 512 TRP A O 1
ATOM 4202 N N . THR A 1 513 ? 64.793 12.777 -82.805 1.00 83.69 513 THR A N 1
ATOM 4203 C CA . THR A 1 513 ? 66.241 13.016 -82.704 1.00 83.69 513 THR A CA 1
ATOM 4204 C C . THR A 1 513 ? 66.893 13.139 -84.076 1.00 83.69 513 THR A C 1
ATOM 4206 O O . THR A 1 513 ? 67.803 13.939 -84.237 1.00 83.69 513 THR A O 1
ATOM 4209 N N . ASN A 1 514 ? 66.411 12.378 -85.065 1.00 82.44 514 ASN A N 1
ATOM 4210 C CA . ASN A 1 514 ? 66.851 12.409 -86.463 1.00 82.44 514 ASN A CA 1
ATOM 4211 C C . ASN A 1 514 ? 65.650 12.180 -87.397 1.00 82.44 514 ASN A C 1
ATOM 4213 O O . ASN A 1 514 ? 64.678 11.529 -87.008 1.00 82.44 514 ASN A O 1
ATOM 4217 N N . LEU A 1 515 ? 65.729 12.673 -88.637 1.00 79.75 515 LEU A N 1
ATOM 4218 C CA . LEU A 1 515 ? 64.682 12.474 -89.645 1.00 79.75 515 LEU A CA 1
ATOM 4219 C C . LEU A 1 515 ? 64.744 11.068 -90.260 1.00 79.75 515 LEU A C 1
ATOM 4221 O O . LEU A 1 515 ? 65.831 10.598 -90.607 1.00 79.75 515 LEU A O 1
ATOM 4225 N N . PRO A 1 516 ? 63.601 10.384 -90.436 1.00 77.88 516 PRO A N 1
ATOM 4226 C CA . PRO A 1 516 ? 63.565 9.104 -91.128 1.00 77.88 516 PRO A CA 1
ATOM 4227 C C . PRO A 1 516 ? 63.761 9.286 -92.642 1.00 77.88 516 PRO A C 1
ATOM 4229 O O . PRO A 1 516 ? 63.149 10.152 -93.262 1.00 77.88 516 PRO A O 1
ATOM 4232 N N . SER A 1 517 ? 64.552 8.410 -93.266 1.00 71.94 517 SER A N 1
ATOM 4233 C CA . SER A 1 517 ? 64.787 8.394 -94.721 1.00 71.94 517 SER A CA 1
ATOM 4234 C C . SER A 1 517 ? 63.584 7.901 -95.553 1.00 71.94 517 SER A C 1
ATOM 4236 O O . SER A 1 517 ? 63.588 8.010 -96.781 1.00 71.94 517 SER A O 1
ATOM 4238 N N . GLY A 1 518 ? 62.533 7.389 -94.902 1.00 78.81 518 GLY A N 1
ATOM 4239 C CA . GLY A 1 518 ? 61.294 6.894 -95.510 1.00 78.81 518 GLY A CA 1
ATOM 4240 C C . GLY A 1 518 ? 60.122 6.885 -94.516 1.00 78.81 518 GLY A C 1
ATOM 4241 O O . GLY A 1 518 ? 60.286 7.351 -93.387 1.00 78.81 518 GLY A O 1
ATOM 4242 N N . PRO A 1 519 ? 58.940 6.370 -94.904 1.00 79.81 519 PRO A N 1
ATOM 4243 C CA . PRO A 1 519 ? 57.839 6.134 -93.969 1.00 79.81 519 PRO A CA 1
ATOM 4244 C C . PRO A 1 519 ? 58.325 5.307 -92.774 1.00 79.81 519 PRO A C 1
ATOM 4246 O O . PRO A 1 519 ? 59.047 4.323 -92.951 1.00 79.81 519 PRO A O 1
ATOM 4249 N N . THR A 1 520 ? 57.967 5.717 -91.560 1.00 84.75 520 THR A N 1
ATOM 4250 C CA . THR A 1 520 ? 58.461 5.087 -90.328 1.00 84.75 520 THR A CA 1
ATOM 4251 C C . THR A 1 520 ? 57.318 4.799 -89.369 1.00 84.75 520 THR A C 1
ATOM 4253 O O . THR A 1 520 ? 56.327 5.530 -89.331 1.00 84.75 520 THR A O 1
ATOM 4256 N N . VAL A 1 521 ? 57.473 3.738 -88.577 1.00 87.12 521 VAL A N 1
ATOM 4257 C CA . VAL A 1 521 ? 56.509 3.356 -87.546 1.00 87.12 521 VAL A CA 1
ATOM 4258 C C . VAL A 1 521 ? 57.167 3.517 -86.186 1.00 87.12 521 VAL A C 1
ATOM 4260 O O . VAL A 1 521 ? 58.189 2.891 -85.885 1.00 87.12 521 VAL A O 1
ATOM 4263 N N . VAL A 1 522 ? 56.559 4.356 -85.352 1.00 88.69 522 VAL A N 1
ATOM 4264 C CA . VAL A 1 522 ? 56.941 4.529 -83.952 1.00 88.69 522 VAL A CA 1
ATOM 4265 C C . VAL A 1 522 ? 55.966 3.731 -83.097 1.00 88.69 522 VAL A C 1
ATOM 4267 O O . VAL A 1 522 ? 54.775 4.018 -83.059 1.00 88.69 522 VAL A O 1
ATOM 4270 N N . ALA A 1 523 ? 56.465 2.711 -82.412 1.00 89.44 523 ALA A N 1
ATOM 4271 C CA . ALA A 1 523 ? 55.703 1.901 -81.479 1.00 89.44 523 ALA A CA 1
ATOM 4272 C C . ALA A 1 523 ? 55.888 2.414 -80.044 1.00 89.44 523 ALA A C 1
ATOM 4274 O O . ALA A 1 523 ? 56.991 2.373 -79.494 1.00 89.44 523 ALA A O 1
ATOM 4275 N N . LEU A 1 524 ? 54.801 2.847 -79.412 1.00 90.56 524 LEU A N 1
ATOM 4276 C CA . LEU A 1 524 ? 54.740 3.081 -77.974 1.00 90.56 524 LEU A CA 1
ATOM 4277 C C . LEU A 1 524 ? 54.308 1.791 -77.273 1.00 90.56 524 LEU A C 1
ATOM 4279 O O . LEU A 1 524 ? 53.192 1.307 -77.456 1.00 90.56 524 LEU A O 1
ATOM 4283 N N . LEU A 1 525 ? 55.192 1.251 -76.442 1.00 91.12 525 LEU A N 1
ATOM 4284 C CA . LEU A 1 525 ? 54.956 0.057 -75.644 1.00 91.12 525 LEU A CA 1
ATOM 4285 C C . LEU A 1 525 ? 54.669 0.449 -74.200 1.00 91.12 525 LEU A C 1
ATOM 4287 O O . LEU A 1 525 ? 55.550 0.923 -73.484 1.00 91.12 525 LEU A O 1
ATOM 4291 N N . PHE A 1 526 ? 53.444 0.206 -73.752 1.00 90.56 526 PHE A N 1
ATOM 4292 C CA . PHE A 1 526 ? 53.072 0.303 -72.348 1.00 90.56 526 PHE A CA 1
ATOM 4293 C C . PHE A 1 526 ? 53.165 -1.083 -71.704 1.00 90.56 526 PHE A C 1
ATOM 4295 O O . PHE A 1 526 ? 52.378 -1.980 -72.012 1.00 90.56 526 PHE A O 1
ATOM 4302 N N . ARG A 1 527 ? 54.140 -1.260 -70.808 1.00 88.88 527 ARG A N 1
ATOM 4303 C CA . ARG A 1 527 ? 54.401 -2.517 -70.099 1.00 88.88 527 ARG A CA 1
ATOM 4304 C C . ARG A 1 527 ? 54.090 -2.379 -68.624 1.00 88.88 527 ARG A C 1
ATOM 4306 O O . ARG A 1 527 ? 54.612 -1.485 -67.960 1.00 88.88 527 ARG A O 1
ATOM 4313 N N . GLN A 1 528 ? 53.306 -3.306 -68.091 1.00 86.25 528 GLN A N 1
ATOM 4314 C CA . GLN A 1 528 ? 53.082 -3.425 -66.657 1.00 86.25 528 GLN A CA 1
ATOM 4315 C C . GLN A 1 528 ? 52.908 -4.898 -66.279 1.00 86.25 528 GLN A C 1
ATOM 4317 O O . GLN A 1 528 ? 51.937 -5.533 -66.685 1.00 86.25 528 GLN A O 1
ATOM 4322 N N . ALA A 1 529 ? 53.830 -5.425 -65.467 1.00 83.06 529 ALA A N 1
ATOM 4323 C CA . ALA A 1 529 ? 53.915 -6.856 -65.160 1.00 83.06 529 ALA A CA 1
ATOM 4324 C C . ALA A 1 529 ? 53.935 -7.707 -66.451 1.00 83.06 529 ALA A C 1
ATOM 4326 O O . ALA A 1 529 ? 54.774 -7.464 -67.313 1.00 83.06 529 ALA A O 1
ATOM 4327 N N . HIS A 1 530 ? 53.020 -8.672 -66.596 1.00 79.31 530 HIS A N 1
ATOM 4328 C CA . HIS A 1 530 ? 52.904 -9.537 -67.780 1.00 79.31 530 HIS A CA 1
ATOM 4329 C C . HIS A 1 530 ? 52.033 -8.950 -68.902 1.00 79.31 530 HIS A C 1
ATOM 4331 O O . HIS A 1 530 ? 51.843 -9.590 -69.931 1.00 79.31 530 HIS A O 1
ATOM 4337 N N . SER A 1 531 ? 51.477 -7.752 -68.709 1.00 81.56 531 SER A N 1
ATOM 4338 C CA . SER A 1 531 ? 50.635 -7.082 -69.697 1.00 81.56 531 SER A CA 1
ATOM 4339 C C . SER A 1 531 ? 51.461 -6.117 -70.540 1.00 81.56 531 SER A C 1
ATOM 4341 O O . SER A 1 531 ? 52.138 -5.232 -70.009 1.00 81.56 531 SER A O 1
ATOM 4343 N N . GLU A 1 532 ? 51.362 -6.259 -71.859 1.00 86.31 532 GLU A N 1
ATOM 4344 C CA . GLU A 1 532 ? 51.979 -5.369 -72.836 1.00 86.31 532 GLU A CA 1
ATOM 4345 C C . GLU A 1 532 ? 50.894 -4.822 -73.761 1.00 86.31 532 GLU A C 1
ATOM 4347 O O . GLU A 1 532 ? 50.077 -5.561 -74.302 1.00 86.31 532 GLU A O 1
ATOM 4352 N N . SER A 1 533 ? 50.853 -3.501 -73.901 1.00 87.19 533 SER A N 1
ATOM 4353 C CA . SER A 1 533 ? 49.976 -2.813 -74.851 1.00 87.19 533 SER A CA 1
ATOM 4354 C C . SER A 1 533 ? 50.857 -2.069 -75.831 1.00 87.19 533 SER A C 1
ATOM 4356 O O . SER A 1 533 ? 51.833 -1.439 -75.417 1.00 87.19 533 SER A O 1
ATOM 4358 N N . GLN A 1 534 ? 50.530 -2.161 -77.112 1.00 89.69 534 GLN A N 1
ATOM 4359 C CA . GLN A 1 534 ? 51.341 -1.587 -78.174 1.00 89.69 534 GLN A CA 1
ATOM 4360 C C . GLN A 1 534 ? 50.492 -0.609 -78.968 1.00 89.69 534 GLN A C 1
ATOM 4362 O O . GLN A 1 534 ? 49.349 -0.894 -79.318 1.00 89.69 534 GLN A O 1
ATOM 4367 N N . LEU A 1 535 ? 51.047 0.556 -79.254 1.00 88.62 535 LEU A N 1
ATOM 4368 C CA . LEU A 1 535 ? 50.447 1.480 -80.194 1.00 88.62 535 LEU A CA 1
ATOM 4369 C C . LEU A 1 535 ? 51.467 1.818 -81.267 1.00 88.62 535 LEU A C 1
ATOM 4371 O O . LEU A 1 535 ? 52.512 2.384 -80.963 1.00 88.62 535 LEU A O 1
ATOM 4375 N N . HIS A 1 536 ? 51.130 1.499 -82.507 1.00 90.19 536 HIS A N 1
ATOM 4376 C CA . HIS A 1 536 ? 51.897 1.836 -83.690 1.00 90.19 536 HIS A CA 1
ATOM 4377 C C . HIS A 1 536 ? 51.404 3.161 -84.251 1.00 90.19 536 HIS A C 1
ATOM 4379 O O . HIS A 1 536 ? 50.221 3.327 -84.543 1.00 90.19 536 HIS A O 1
ATOM 4385 N N . VAL A 1 537 ? 52.318 4.107 -84.392 1.00 88.12 537 VAL A N 1
ATOM 4386 C CA . VAL A 1 537 ? 52.054 5.402 -84.998 1.00 88.12 537 VAL A CA 1
ATOM 4387 C C . VAL A 1 537 ? 52.837 5.472 -86.298 1.00 88.12 537 VAL A C 1
ATOM 4389 O O . VAL A 1 537 ? 54.068 5.417 -86.289 1.00 88.12 537 VAL A O 1
ATOM 4392 N N . GLU A 1 538 ? 52.121 5.532 -87.413 1.00 88.25 538 GLU A N 1
ATOM 4393 C CA . GLU A 1 538 ? 52.700 5.554 -88.755 1.00 88.25 538 GLU A CA 1
ATOM 4394 C C . GLU A 1 538 ? 52.843 7.002 -89.218 1.00 88.25 538 GLU A C 1
ATOM 4396 O O . GLU A 1 538 ? 51.859 7.746 -89.253 1.00 88.25 538 GLU A O 1
ATOM 4401 N N . TYR A 1 539 ? 54.066 7.406 -89.563 1.00 86.06 539 TYR A N 1
ATOM 4402 C CA . TYR A 1 539 ? 54.360 8.751 -90.054 1.00 86.06 539 TYR A CA 1
ATOM 4403 C C . TYR A 1 539 ? 54.635 8.729 -91.561 1.00 86.06 539 TYR A C 1
ATOM 4405 O O . TYR A 1 539 ? 55.314 7.814 -92.051 1.00 86.06 539 TYR A O 1
ATOM 4413 N N . PRO A 1 540 ? 54.164 9.746 -92.304 1.00 79.06 540 PRO A N 1
ATOM 4414 C CA . PRO A 1 540 ? 54.432 9.864 -93.723 1.00 79.06 540 PRO A CA 1
ATOM 4415 C C . PRO A 1 540 ? 55.890 10.290 -93.933 1.00 79.06 540 PRO A C 1
ATOM 4417 O O . PRO A 1 540 ? 56.565 10.766 -93.018 1.00 79.06 540 PRO A O 1
ATOM 4420 N N . LYS A 1 541 ? 56.398 10.108 -95.153 1.00 68.19 541 LYS A N 1
ATOM 4421 C CA . LYS A 1 541 ? 57.781 10.452 -95.497 1.00 68.19 541 LYS A CA 1
ATOM 4422 C C . LYS A 1 541 ? 58.052 11.940 -95.221 1.00 68.19 541 LYS A C 1
ATOM 4424 O O . LYS A 1 541 ? 57.323 12.796 -95.717 1.00 68.19 541 LYS A O 1
ATOM 4429 N N . GLY A 1 542 ? 59.117 12.234 -94.473 1.00 60.12 542 GLY A N 1
ATOM 4430 C CA . GLY A 1 542 ? 59.624 13.598 -94.331 1.00 60.12 542 GLY A CA 1
ATOM 4431 C C . GLY A 1 542 ? 60.159 14.102 -95.670 1.00 60.12 542 GLY A C 1
ATOM 4432 O O . GLY A 1 542 ? 60.978 13.435 -96.304 1.00 60.12 542 GLY A O 1
ATOM 4433 N N . THR A 1 543 ? 59.672 15.247 -96.140 1.00 53.28 543 THR A N 1
ATOM 4434 C CA . THR A 1 543 ? 60.336 16.003 -97.206 1.00 53.28 543 THR A CA 1
ATOM 4435 C C . THR A 1 543 ? 61.504 16.741 -96.560 1.00 53.28 543 THR A C 1
ATOM 4437 O O . THR A 1 543 ? 61.259 17.614 -95.728 1.00 53.28 543 THR A O 1
ATOM 4440 N N . ASN A 1 544 ? 62.735 16.326 -96.871 1.00 50.94 544 ASN A N 1
ATOM 4441 C CA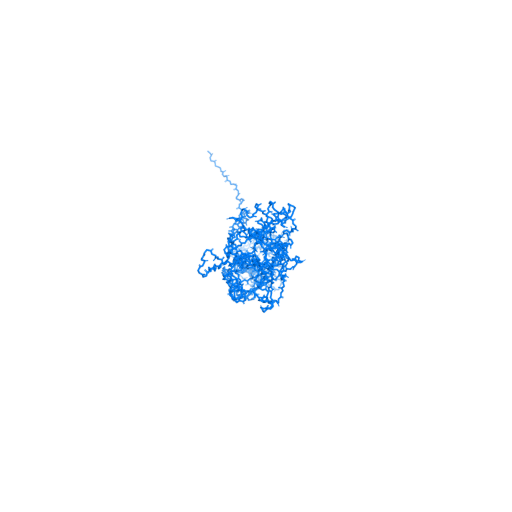 . ASN A 1 544 ? 63.952 17.007 -96.415 1.00 50.94 544 ASN A CA 1
ATOM 4442 C C . ASN A 1 544 ? 64.011 18.454 -96.899 1.00 50.94 544 ASN A C 1
ATOM 4444 O O . ASN A 1 544 ? 63.591 18.688 -98.057 1.00 50.94 544 ASN A O 1
#

Secondary structure (DSSP, 8-state):
------------SSSTTSSTTSSS-----PPPSEEEEEEPS-SEEEEEEEE-BGGGGSSHHHHHHHHHIIIIIIHHIIIII-BTTTBPPP-TTT-EEEEEEE-B--S-STTHHHHGGG--HHHHSEEEEEEEESS--HHHHHHHHS-SS-BSB--GGGHHHHHHHHT--SSTT-B-SEEEEEEEE----SSSSHHHHHHHHHHHS-HHHHHHHHHHHHHHHHHEEEE-TTS-SS-SEEEEEEETTEEEEEEEEEEEEEEEHHHHHHHHHHTT---EEEEEEEEEE--SSSEEEEEEEEE-HHHHHHHGGG---EEEEEEE-SS-EEEEEEE--SEEEEEEEE-S---SS--EEEEEEEEEEEEEETTTEEEEEEEEEEEEEEPPPPGGGSHHHHHHHHHHHHHHHHHHHHHHHHHHHHHTEEEEEEE-TT-SSPEEEETT-EEEEE--SPP-TTSEEEEEEPPPHHHHHHH-TT-EEEEEESSTTSEEEEETTEEESEEESS-S-SEEEEEESS--SS-EEEEEEEEETTEEEEEEEEEPPP--

Foldseek 3Di:
DDDDDDDDDDPDDPPPPPPVPPPDPPDPQPAFPDWAWFFDPDDAEEEEEEEQACLCVVDPLSVVLLLCCLQPVVLCCQAPNDFADAGHHHDLATYWYWYKYFAAAADDQPPRLLCQAVDQCLPGGIHTPGARDGNQDSVNCSVPSDPPGHYHAHLVLLRVLSSLVVNWDPDLQPEHAWYKYKYKDFLDHPDPDSVVSLVSSCVRYNVVSSVVSVVSSVVCVQFKAWAAPVRDRDFVHKDWAAGVPGNVTTMMITMTIIDTPVVVVLRVVRVVARFWPDWAKDWPAQPQFWTKIKIKTFTDPVNVVSQCQQVWQKKKKWKDDPPDIDIDIGGDDRIDIDMDIDGHGQDQDWDKIKIKMWIWGWDGDRRRHITIIIIITIGIDTHDHPPCSDVVVVVVVVVVVVVVVVVVVVVVVLVCCQAWFDPKWKAAPPDPDTHGFTWQEEAEAEDADAADAFDFRIKIFHDPQVCQVSRVAFKKKAKDKPDPDQKAKPDDPDGHRMDTPPDDDRMITIGTNDFDQAWIWIWIWIDDDPIITIYIYIHGHHDD